Protein AF-A0A9P1IFU4-F1 (afdb_monomer_lite)

Structure (mmCIF, N/CA/C/O backbone):
data_AF-A0A9P1IFU4-F1
#
_entry.id   AF-A0A9P1IFU4-F1
#
loop_
_atom_site.group_PDB
_atom_site.id
_atom_site.type_symbol
_atom_site.label_atom_id
_atom_site.label_alt_id
_atom_site.label_comp_id
_atom_site.label_asym_id
_atom_site.label_entity_id
_atom_site.label_seq_id
_atom_site.pdbx_PDB_ins_code
_atom_site.Cartn_x
_atom_site.Cartn_y
_atom_site.Cartn_z
_atom_site.occupancy
_atom_site.B_iso_or_equiv
_atom_site.auth_seq_id
_atom_site.auth_comp_id
_atom_site.auth_asym_id
_atom_site.auth_atom_id
_atom_site.pdbx_PDB_model_num
ATOM 1 N N . MET A 1 1 ? 4.345 48.413 76.984 1.00 37.25 1 MET A N 1
ATOM 2 C CA . MET A 1 1 ? 5.644 49.118 77.045 1.00 37.25 1 MET A CA 1
ATOM 3 C C . MET A 1 1 ? 5.856 49.827 75.707 1.00 37.25 1 MET A C 1
ATOM 5 O O . MET A 1 1 ? 5.624 49.213 74.676 1.00 37.25 1 MET A O 1
ATOM 9 N N . GLN A 1 2 ? 6.098 51.141 75.772 1.00 31.20 2 GLN A N 1
ATOM 10 C CA . GLN A 1 2 ? 6.051 52.196 74.729 1.00 31.20 2 GLN A CA 1
ATOM 11 C C . GLN A 1 2 ? 6.933 51.896 73.492 1.00 31.20 2 GLN A C 1
ATOM 13 O O . GLN A 1 2 ? 8.018 51.361 73.662 1.00 31.20 2 GLN A O 1
ATOM 18 N N . ARG A 1 3 ? 6.501 52.048 72.223 1.00 25.20 3 ARG A N 1
ATOM 19 C CA . ARG A 1 3 ? 6.282 53.265 71.387 1.00 25.20 3 ARG A CA 1
ATOM 20 C C . ARG A 1 3 ? 7.350 54.362 71.519 1.00 25.20 3 ARG A C 1
ATOM 22 O O . ARG A 1 3 ? 7.374 55.043 72.531 1.00 25.20 3 ARG A O 1
ATOM 29 N N . CYS A 1 4 ? 8.077 54.642 70.434 1.00 28.41 4 CYS A N 1
ATOM 30 C CA . CYS A 1 4 ? 8.345 56.019 70.004 1.00 28.41 4 CYS A CA 1
ATOM 31 C C . CYS A 1 4 ? 8.700 56.092 68.513 1.00 28.41 4 CYS A C 1
ATOM 33 O O . CYS A 1 4 ? 9.230 55.149 67.932 1.00 28.41 4 CYS A O 1
ATOM 35 N N . SER A 1 5 ? 8.316 57.217 67.923 1.00 28.53 5 SER A N 1
ATOM 36 C CA . SER A 1 5 ? 8.055 57.447 66.506 1.00 28.53 5 SER A CA 1
ATOM 37 C C . SER A 1 5 ? 9.087 58.399 65.876 1.00 28.53 5 SER A C 1
ATOM 39 O O . SER A 1 5 ? 9.793 59.109 66.581 1.00 28.53 5 SER A O 1
ATOM 41 N N . THR A 1 6 ? 9.098 58.402 64.541 1.00 30.27 6 THR A N 1
ATOM 42 C CA . THR A 1 6 ? 9.745 59.266 63.519 1.00 30.27 6 THR A CA 1
ATOM 43 C C . THR A 1 6 ? 9.964 60.763 63.829 1.00 30.27 6 THR A C 1
ATOM 45 O O . THR A 1 6 ? 9.275 61.315 64.685 1.00 30.27 6 THR A O 1
ATOM 48 N N . PRO A 1 7 ? 10.782 61.470 63.010 1.00 31.66 7 PRO A N 1
ATOM 49 C CA . PRO A 1 7 ? 10.170 62.321 61.966 1.00 31.66 7 PRO A CA 1
ATOM 50 C C . PRO A 1 7 ? 10.923 62.407 60.605 1.00 31.66 7 PRO A C 1
ATOM 52 O O . PRO A 1 7 ? 12.146 62.447 60.540 1.00 31.66 7 PRO A O 1
ATOM 55 N N . THR A 1 8 ? 10.146 62.491 59.519 1.00 29.23 8 THR A N 1
ATOM 56 C CA . THR A 1 8 ? 10.426 63.070 58.169 1.00 29.23 8 THR A CA 1
ATOM 57 C C . THR A 1 8 ? 10.340 64.621 58.211 1.00 29.23 8 THR A C 1
ATOM 59 O O . THR A 1 8 ? 9.819 65.088 59.228 1.00 29.23 8 THR A O 1
ATOM 62 N N . PRO A 1 9 ? 10.735 65.461 57.201 1.00 37.59 9 PRO A N 1
ATOM 63 C CA . PRO A 1 9 ? 10.461 65.325 55.745 1.00 37.59 9 PRO A CA 1
ATOM 64 C C . PRO A 1 9 ? 11.524 65.896 54.756 1.00 37.59 9 PRO A C 1
ATOM 66 O O . PRO A 1 9 ? 12.469 66.579 55.131 1.00 37.59 9 PRO A O 1
ATOM 69 N N . SER A 1 10 ? 11.430 65.611 53.452 1.00 25.38 10 SER A N 1
ATOM 70 C CA . SER A 1 10 ? 10.919 66.581 52.460 1.00 25.38 10 SER A CA 1
ATOM 71 C C . SER A 1 10 ? 10.762 65.967 51.054 1.00 25.38 10 SER A C 1
ATOM 73 O O . SER A 1 10 ? 11.331 64.937 50.714 1.00 25.38 10 SER A O 1
ATOM 75 N N . THR A 1 11 ? 9.892 66.619 50.293 1.00 27.27 11 THR A N 1
ATOM 76 C CA . THR A 1 11 ? 9.065 66.216 49.145 1.00 27.27 11 THR A CA 1
ATOM 77 C C . THR A 1 11 ? 9.669 66.450 47.751 1.00 27.27 11 THR A C 1
ATOM 79 O O . THR A 1 11 ? 10.278 67.491 47.528 1.00 27.27 11 THR A O 1
ATOM 82 N N . SER A 1 12 ? 9.364 65.566 46.787 1.00 26.47 12 SER A N 1
ATOM 83 C CA . SER A 1 12 ? 8.871 65.838 45.402 1.00 26.47 12 SER A CA 1
ATOM 84 C C . SER A 1 12 ? 8.879 64.513 44.597 1.00 26.47 12 SER A C 1
ATOM 86 O O . SER A 1 12 ? 9.912 63.868 44.496 1.00 26.47 12 SER A O 1
ATOM 88 N N . SER A 1 13 ? 7.729 63.872 44.315 1.00 26.17 13 SER A N 1
ATOM 89 C CA . SER A 1 13 ? 6.924 63.939 43.063 1.00 26.17 13 SER A CA 1
ATOM 90 C C . SER A 1 13 ? 7.758 63.726 41.782 1.00 26.17 13 SER A C 1
ATOM 92 O O . SER A 1 13 ? 8.677 64.501 41.566 1.00 26.17 13 SER A O 1
ATOM 94 N N . ALA A 1 14 ? 7.505 62.804 40.845 1.00 26.89 14 ALA A N 1
ATOM 95 C CA . ALA A 1 14 ? 6.319 62.029 40.470 1.00 26.89 14 ALA A CA 1
ATOM 96 C C . ALA A 1 14 ? 6.708 60.880 39.489 1.00 26.89 14 ALA A C 1
ATOM 98 O O . ALA A 1 14 ? 7.797 60.934 38.930 1.00 26.89 14 ALA A O 1
ATOM 99 N N . SER A 1 15 ? 5.806 59.888 39.324 1.00 25.45 15 SER A N 1
ATOM 100 C CA . SER A 1 15 ? 5.409 59.108 38.109 1.00 25.45 15 SER A CA 1
ATOM 101 C C . SER A 1 15 ? 6.435 58.856 36.977 1.00 25.45 15 SER A C 1
ATOM 103 O O . SER A 1 15 ? 7.115 59.779 36.559 1.00 25.45 15 SER A O 1
ATOM 105 N N . SER A 1 16 ? 6.520 57.729 36.265 1.00 28.08 16 SER A N 1
ATOM 106 C CA . SER A 1 16 ? 5.624 56.590 35.997 1.00 28.08 16 SER A CA 1
ATOM 107 C C . SER A 1 16 ? 6.317 55.687 34.958 1.00 28.08 16 SER A C 1
ATOM 109 O O . SER A 1 16 ? 7.083 56.196 34.145 1.00 28.08 16 SER A O 1
ATOM 111 N N . ASP A 1 17 ? 5.960 54.402 34.962 1.00 27.39 17 ASP A N 1
ATOM 112 C CA . ASP A 1 17 ? 5.885 53.472 33.824 1.00 27.39 17 ASP A CA 1
ATOM 113 C C . ASP A 1 17 ? 7.012 53.429 32.778 1.00 27.39 17 ASP A C 1
ATOM 115 O O . ASP A 1 17 ? 7.089 54.209 31.829 1.00 27.39 17 ASP A O 1
ATOM 119 N N . GLU A 1 18 ? 7.788 52.349 32.866 1.00 28.30 18 GLU A N 1
ATOM 120 C CA . GLU A 1 18 ? 8.514 51.769 31.743 1.00 28.30 18 GLU A CA 1
ATOM 121 C C . GLU A 1 18 ? 7.534 51.112 30.758 1.00 28.30 18 GLU A C 1
ATOM 123 O O . GLU A 1 18 ? 6.898 50.097 31.043 1.00 28.30 18 GLU A O 1
ATOM 128 N N . THR A 1 19 ? 7.438 51.644 29.538 1.00 28.44 19 THR A N 1
ATOM 129 C CA . THR A 1 19 ? 6.991 50.870 28.372 1.00 28.44 19 THR A CA 1
ATOM 130 C C . THR A 1 19 ? 7.676 51.371 27.095 1.00 28.44 19 THR A C 1
ATOM 132 O O . THR A 1 19 ? 7.529 52.527 26.726 1.00 28.44 19 THR A O 1
ATOM 135 N N . ARG A 1 20 ? 8.361 50.446 26.399 1.00 26.55 20 ARG A N 1
ATOM 136 C CA . ARG A 1 20 ? 8.725 50.426 24.959 1.00 26.55 20 ARG A CA 1
ATOM 137 C C . ARG A 1 20 ? 9.398 51.672 24.338 1.00 26.55 20 ARG A C 1
ATOM 139 O O . ARG A 1 20 ? 8.739 52.662 24.059 1.00 26.55 20 ARG A O 1
ATOM 146 N N . SER A 1 21 ? 10.602 51.491 23.774 1.00 26.56 21 SER A N 1
ATOM 147 C CA . SER A 1 21 ? 10.779 51.253 22.320 1.00 26.56 21 SER A CA 1
ATOM 148 C C . SER A 1 21 ? 12.251 51.299 21.839 1.00 26.56 21 SER A C 1
ATOM 150 O O . SER A 1 21 ? 13.057 52.047 22.372 1.00 26.56 21 SER A O 1
ATOM 152 N N . GLN A 1 22 ? 12.511 50.538 20.758 1.00 26.23 22 GLN A N 1
ATOM 153 C CA . GLN A 1 22 ? 13.552 50.710 19.714 1.00 26.23 22 GLN A CA 1
ATOM 154 C C . GLN A 1 22 ? 14.983 50.196 20.013 1.00 26.23 22 GLN A C 1
ATOM 156 O O . GLN A 1 22 ? 15.657 50.656 20.919 1.00 26.23 22 GLN A O 1
ATOM 161 N N . LEU A 1 23 ? 15.382 49.074 19.386 1.00 27.70 23 LEU A N 1
ATOM 162 C CA . LEU A 1 23 ? 16.113 48.935 18.097 1.00 27.70 23 LEU A CA 1
ATOM 163 C C . LEU A 1 23 ? 17.637 49.111 18.245 1.00 27.70 23 LEU A C 1
ATOM 165 O O . LEU A 1 23 ? 18.084 50.205 18.552 1.00 27.70 23 LEU A O 1
ATOM 169 N N . ASN A 1 24 ? 18.398 48.038 17.973 1.00 27.27 24 ASN A N 1
ATOM 170 C CA . ASN A 1 24 ? 19.733 48.000 17.334 1.00 27.27 24 ASN A CA 1
ATOM 171 C C . ASN A 1 24 ? 20.168 46.518 17.224 1.00 27.27 24 ASN A C 1
ATOM 173 O O . ASN A 1 24 ? 20.277 45.825 18.227 1.00 27.27 24 ASN A O 1
ATOM 177 N N . ALA A 1 25 ? 20.115 45.912 16.034 1.00 30.25 25 ALA A N 1
ATOM 178 C CA . ALA A 1 25 ? 21.182 45.871 15.021 1.00 30.25 25 ALA A CA 1
ATOM 179 C C . ALA A 1 25 ? 22.268 44.819 15.348 1.00 30.25 25 ALA A C 1
ATOM 181 O O . ALA A 1 25 ? 23.156 45.044 16.165 1.00 30.25 25 ALA A O 1
ATOM 182 N N . PHE A 1 26 ? 22.175 43.659 14.685 1.00 31.92 26 PHE A N 1
ATOM 183 C CA . PHE A 1 26 ? 23.218 42.626 14.654 1.00 31.92 26 PHE A CA 1
ATOM 184 C C . PHE A 1 26 ? 24.446 43.113 13.852 1.00 31.92 26 PHE A C 1
ATOM 186 O O . PHE A 1 26 ? 24.271 43.852 12.879 1.00 31.92 26 PHE A O 1
ATOM 193 N N . PRO A 1 27 ? 25.679 42.708 14.215 1.00 32.50 27 PRO A N 1
ATOM 194 C CA . PRO A 1 27 ? 26.899 43.219 13.591 1.00 32.50 27 PRO A CA 1
ATOM 195 C C . PRO A 1 27 ? 27.163 42.609 12.196 1.00 32.50 27 PRO A C 1
ATOM 197 O O . PRO A 1 27 ? 26.713 41.496 11.910 1.00 32.50 27 PRO A O 1
ATOM 200 N N . PRO A 1 28 ? 27.916 43.309 11.321 1.00 30.08 28 PRO A N 1
ATOM 201 C CA . PRO A 1 28 ? 28.212 42.859 9.963 1.00 30.08 28 PRO A CA 1
ATOM 202 C C . PRO A 1 28 ? 29.269 41.743 9.940 1.00 30.08 28 PRO A C 1
ATOM 204 O O . PRO A 1 28 ? 30.267 41.788 10.658 1.00 30.08 28 PRO A O 1
ATOM 207 N N . ARG A 1 29 ? 29.063 40.748 9.070 1.00 30.89 29 ARG A N 1
ATOM 208 C CA . ARG A 1 29 ? 30.008 39.653 8.800 1.00 30.89 29 ARG A CA 1
ATOM 209 C C . ARG A 1 29 ? 31.093 40.136 7.825 1.00 30.89 29 ARG A C 1
ATOM 211 O O . ARG A 1 29 ? 30.775 40.731 6.799 1.00 30.89 29 ARG A O 1
ATOM 218 N N . SER A 1 30 ? 32.358 39.892 8.159 1.00 27.77 30 SER A N 1
ATOM 219 C CA . SER A 1 30 ? 33.551 40.261 7.383 1.00 27.77 30 SER A CA 1
ATOM 220 C C . SER A 1 30 ? 33.748 39.400 6.113 1.00 27.77 30 SER A C 1
ATOM 222 O O . SER A 1 30 ? 33.188 38.304 6.025 1.00 27.77 30 SER A O 1
ATOM 224 N N . PRO A 1 31 ? 34.514 39.885 5.110 1.00 28.88 31 PRO A N 1
ATOM 225 C CA . PRO A 1 31 ? 34.491 39.349 3.750 1.00 28.88 31 PRO A CA 1
ATOM 226 C C . PRO A 1 31 ? 35.495 38.209 3.487 1.00 28.88 31 PRO A C 1
ATOM 228 O O . PRO A 1 31 ? 36.653 38.272 3.889 1.00 28.88 31 PRO A O 1
ATOM 231 N N . SER A 1 32 ? 35.001 37.202 2.755 1.00 28.75 32 SER A N 1
ATOM 232 C CA . SER A 1 32 ? 35.667 36.314 1.780 1.00 28.75 32 SER A CA 1
ATOM 233 C C . SER A 1 32 ? 37.126 35.882 2.015 1.00 28.75 32 SER A C 1
ATOM 235 O O . SER A 1 32 ? 38.060 36.632 1.738 1.00 28.75 32 SER A O 1
ATOM 237 N N . GLN A 1 33 ? 37.312 34.595 2.337 1.00 27.12 33 GLN A N 1
ATOM 238 C CA . GLN A 1 33 ? 38.525 33.844 1.997 1.00 27.12 33 GLN A CA 1
ATOM 239 C C . GLN A 1 33 ? 38.260 32.929 0.792 1.00 27.12 33 GLN A C 1
ATOM 241 O O . GLN A 1 33 ? 37.207 32.304 0.680 1.00 27.12 33 GLN A O 1
ATOM 246 N N . ASN A 1 34 ? 39.230 32.931 -0.119 1.00 26.20 34 ASN A N 1
ATOM 247 C CA . ASN A 1 34 ? 39.230 32.339 -1.453 1.00 26.20 34 ASN A CA 1
ATOM 248 C C . ASN A 1 34 ? 38.843 30.851 -1.477 1.00 26.20 34 ASN A C 1
ATOM 250 O O . ASN A 1 34 ? 39.577 30.011 -0.961 1.00 26.20 34 ASN A O 1
ATOM 254 N N . ILE A 1 35 ? 37.753 30.530 -2.178 1.00 29.44 35 ILE A N 1
ATOM 255 C CA . ILE A 1 35 ? 37.476 29.179 -2.674 1.00 29.44 35 ILE A CA 1
ATOM 256 C C . ILE A 1 35 ? 38.066 29.101 -4.085 1.00 29.44 35 ILE A C 1
ATOM 258 O O . ILE A 1 35 ? 37.732 29.898 -4.962 1.00 29.44 35 ILE A O 1
ATOM 262 N N . SER A 1 36 ? 39.000 28.175 -4.268 1.00 25.44 36 SER A N 1
ATOM 263 C CA . SER A 1 36 ? 39.613 27.805 -5.544 1.00 25.44 36 SER A CA 1
ATOM 264 C C . SER A 1 36 ? 38.554 27.440 -6.598 1.00 25.44 36 SER A C 1
ATOM 266 O O . SER A 1 36 ? 37.486 26.934 -6.250 1.00 25.44 36 SER A O 1
ATOM 268 N N . PRO A 1 37 ? 38.813 27.690 -7.896 1.00 27.83 37 PRO A N 1
ATOM 269 C CA . PRO A 1 37 ? 37.810 27.501 -8.934 1.00 27.83 37 PRO A CA 1
ATOM 270 C C . PRO A 1 37 ? 37.418 26.026 -9.038 1.00 27.83 37 PRO A C 1
ATOM 272 O O . PRO A 1 37 ? 38.264 25.146 -9.199 1.00 27.83 37 PRO A O 1
ATOM 275 N N . SER A 1 38 ? 36.109 25.786 -8.957 1.00 26.09 38 SER A N 1
ATOM 276 C CA . SER A 1 38 ? 35.446 24.521 -9.270 1.00 26.09 38 SER A CA 1
ATOM 277 C C . SER A 1 38 ? 36.024 23.912 -10.552 1.00 26.09 38 SER A C 1
ATOM 279 O O . SER A 1 38 ? 36.099 24.632 -11.558 1.00 26.09 38 SER A O 1
ATOM 281 N N . PRO A 1 39 ? 36.396 22.620 -10.581 1.00 28.45 39 PRO A N 1
ATOM 282 C CA . PRO A 1 39 ? 36.814 22.010 -11.825 1.00 28.45 39 PRO A CA 1
ATOM 283 C C . PRO A 1 39 ? 35.618 22.012 -12.776 1.00 28.45 39 PRO A C 1
ATOM 285 O O . PRO A 1 39 ? 34.550 21.482 -12.477 1.00 28.45 39 PRO A O 1
ATOM 288 N N . SER A 1 40 ? 35.831 22.692 -13.901 1.00 26.56 40 SER A N 1
ATOM 289 C CA . SER A 1 40 ? 35.080 22.655 -15.150 1.00 26.56 40 SER A CA 1
ATOM 290 C C . SER A 1 40 ? 34.044 21.533 -15.232 1.00 26.56 40 SER A C 1
ATOM 292 O O . SER A 1 40 ? 34.396 20.351 -15.208 1.00 26.56 40 SER A O 1
ATOM 294 N N . ARG A 1 41 ? 32.789 21.938 -15.435 1.00 32.00 41 ARG A N 1
ATOM 295 C CA . ARG A 1 41 ? 31.675 21.129 -15.934 1.00 32.00 41 ARG A CA 1
ATOM 296 C C . ARG A 1 41 ? 32.121 20.450 -17.239 1.00 32.00 41 ARG A C 1
ATOM 298 O O . ARG A 1 41 ? 31.976 21.014 -18.319 1.00 32.00 41 ARG A O 1
ATOM 305 N N . LYS A 1 42 ? 32.754 19.280 -17.137 1.00 24.95 42 LYS A N 1
ATOM 306 C CA . LYS A 1 42 ? 33.036 18.422 -18.285 1.00 24.95 42 LYS A CA 1
ATOM 307 C C . LYS A 1 42 ? 31.694 17.857 -18.728 1.00 24.95 42 LYS A C 1
ATOM 309 O O . LYS A 1 42 ? 31.077 17.087 -18.001 1.00 24.95 42 LYS A O 1
ATOM 314 N N . SER A 1 43 ? 31.244 18.269 -19.905 1.00 33.50 43 SER A N 1
ATOM 315 C CA . SER A 1 43 ? 30.316 17.499 -20.724 1.00 33.50 43 SER A CA 1
ATOM 316 C C . SER A 1 43 ? 30.927 16.111 -20.931 1.00 33.50 43 SER A C 1
ATOM 318 O O . SER A 1 43 ? 31.846 15.955 -21.735 1.00 33.50 43 SER A O 1
ATOM 320 N N . LEU A 1 44 ? 30.498 15.138 -20.131 1.00 29.38 44 LEU A N 1
ATOM 321 C CA . LEU A 1 44 ? 30.977 13.762 -20.182 1.00 29.38 44 LEU A CA 1
ATOM 322 C C . LEU A 1 44 ? 29.838 12.873 -20.696 1.00 29.38 44 LEU A C 1
ATOM 324 O O . LEU A 1 44 ? 29.246 12.101 -19.950 1.00 29.38 44 LEU A O 1
ATOM 328 N N . GLU A 1 45 ? 29.510 12.999 -21.981 1.00 32.66 45 GLU A N 1
ATOM 329 C CA . GLU A 1 45 ? 28.860 11.902 -22.701 1.00 32.66 45 GLU A CA 1
ATOM 330 C C . GLU A 1 45 ? 29.926 10.818 -22.893 1.00 32.66 45 GLU A C 1
ATOM 332 O O . GLU A 1 45 ? 30.721 10.854 -23.830 1.00 32.66 45 GLU A O 1
ATOM 337 N N . SER A 1 46 ? 30.009 9.900 -21.931 1.00 27.78 46 SER A N 1
ATOM 338 C CA . SER A 1 46 ? 30.818 8.687 -22.040 1.00 27.78 46 SER A CA 1
ATOM 339 C C . SER A 1 46 ? 29.883 7.480 -22.195 1.00 27.78 46 SER A C 1
ATOM 341 O O . SER A 1 46 ? 28.843 7.433 -21.534 1.00 27.78 46 SER A O 1
ATOM 343 N N . PRO A 1 47 ? 30.226 6.488 -23.038 1.00 37.09 47 PRO A N 1
ATOM 344 C CA . PRO A 1 47 ? 29.429 5.272 -23.253 1.00 37.09 47 PRO A CA 1
ATOM 345 C C . PRO A 1 47 ? 29.273 4.382 -22.002 1.00 37.09 47 PRO A C 1
ATOM 347 O O . PRO A 1 47 ? 28.572 3.379 -22.052 1.00 37.09 47 PRO A O 1
ATOM 350 N N . GLU A 1 48 ? 29.890 4.751 -20.877 1.00 38.81 48 GLU A N 1
ATOM 351 C CA . GLU A 1 48 ? 29.881 4.026 -19.599 1.00 38.81 48 GLU A CA 1
ATOM 352 C C . GLU A 1 48 ? 28.595 4.232 -18.772 1.00 38.81 48 GLU A C 1
ATOM 354 O O . GLU A 1 48 ? 28.429 3.604 -17.735 1.00 38.81 48 GLU A O 1
ATOM 359 N N . THR A 1 49 ? 27.665 5.084 -19.222 1.00 52.88 49 THR A N 1
ATOM 360 C CA . THR A 1 49 ? 26.441 5.451 -18.471 1.00 52.88 49 THR A CA 1
ATOM 361 C C . THR A 1 49 ? 25.134 4.904 -19.053 1.00 52.88 49 THR A C 1
ATOM 363 O O . THR A 1 49 ? 24.060 5.185 -18.521 1.00 52.88 49 THR A O 1
ATOM 366 N N . GLN A 1 50 ? 25.187 4.112 -20.130 1.00 69.38 50 GLN A N 1
ATOM 367 C CA . GLN A 1 50 ? 23.996 3.520 -20.748 1.00 69.38 50 GLN A CA 1
ATOM 368 C C . GLN A 1 50 ? 23.939 2.008 -20.535 1.00 69.38 50 GLN A C 1
ATOM 370 O O . GLN A 1 50 ? 24.905 1.295 -20.798 1.00 69.38 50 GLN A O 1
ATOM 375 N N . LEU A 1 51 ? 22.764 1.518 -20.124 1.00 83.69 51 LEU A N 1
ATOM 376 C CA . LEU A 1 51 ? 22.496 0.087 -19.985 1.00 83.69 51 LEU A CA 1
ATOM 377 C C . LEU A 1 51 ? 22.737 -0.649 -21.303 1.00 83.69 51 LEU A C 1
ATOM 379 O O . LEU A 1 51 ? 22.286 -0.215 -22.379 1.00 83.69 51 LEU A O 1
ATOM 383 N N . GLN A 1 52 ? 23.376 -1.814 -21.211 1.00 89.75 52 GLN A N 1
ATOM 384 C CA . GLN A 1 52 ? 23.608 -2.650 -22.382 1.00 89.75 52 GLN A CA 1
ATOM 385 C C . GLN A 1 52 ? 22.268 -3.019 -23.045 1.00 89.75 52 GLN A C 1
ATOM 387 O O . GLN A 1 52 ? 21.259 -3.199 -22.356 1.00 89.75 52 GLN A O 1
ATOM 392 N N . PRO A 1 53 ? 22.206 -3.139 -24.387 1.00 89.94 53 PRO A N 1
ATOM 393 C CA . PRO A 1 53 ? 20.975 -3.527 -25.078 1.00 89.94 53 PRO A CA 1
ATOM 394 C C . PRO A 1 53 ? 20.373 -4.838 -24.548 1.00 89.94 53 PRO A C 1
ATOM 396 O O . PRO A 1 53 ? 19.155 -4.938 -24.412 1.00 89.94 53 PRO A O 1
ATOM 399 N N . ALA A 1 54 ? 21.226 -5.809 -24.200 1.00 90.75 54 ALA A N 1
ATOM 400 C CA . ALA A 1 54 ? 20.813 -7.082 -23.610 1.00 90.75 54 ALA A CA 1
ATOM 401 C C . ALA A 1 54 ? 20.109 -6.886 -22.258 1.00 90.75 54 ALA A C 1
ATOM 403 O O . ALA A 1 54 ? 19.032 -7.433 -22.044 1.00 90.75 54 ALA A O 1
ATOM 404 N N . THR A 1 55 ? 20.659 -6.037 -21.388 1.00 92.62 55 THR A N 1
ATOM 405 C CA . THR A 1 55 ? 20.084 -5.695 -20.079 1.00 92.62 55 THR A CA 1
ATOM 406 C C . THR A 1 55 ? 18.745 -4.990 -20.214 1.00 92.62 55 THR A C 1
ATOM 408 O O . THR A 1 55 ? 17.800 -5.327 -19.508 1.00 92.62 55 THR A O 1
ATOM 411 N N . ARG A 1 56 ? 18.627 -4.043 -21.154 1.00 92.25 56 ARG A N 1
ATOM 412 C CA . ARG A 1 56 ? 17.362 -3.345 -21.434 1.00 92.25 56 ARG A CA 1
ATOM 413 C C . ARG A 1 56 ? 16.277 -4.312 -21.894 1.00 92.25 56 ARG A C 1
ATOM 415 O O . ARG A 1 56 ? 15.155 -4.246 -21.403 1.00 92.25 56 ARG A O 1
ATOM 422 N N . PHE A 1 57 ? 16.622 -5.225 -22.798 1.00 92.69 57 PHE A N 1
ATOM 423 C CA . PHE A 1 57 ? 15.707 -6.262 -23.262 1.00 92.69 57 PHE A CA 1
ATOM 424 C C . PHE A 1 57 ? 15.308 -7.219 -22.131 1.00 92.69 57 PHE A C 1
ATOM 426 O O . PHE A 1 57 ? 14.121 -7.441 -21.908 1.00 92.69 57 PHE A O 1
ATOM 433 N N . ALA A 1 58 ? 16.282 -7.734 -21.379 1.00 94.25 58 ALA A N 1
ATOM 434 C CA . ALA A 1 58 ? 16.044 -8.657 -20.276 1.00 94.25 58 ALA A CA 1
ATOM 435 C C . ALA A 1 58 ? 15.185 -8.025 -19.170 1.00 94.25 58 ALA A C 1
ATOM 437 O O . ALA A 1 58 ? 14.241 -8.654 -18.703 1.00 94.25 58 ALA A O 1
ATOM 438 N N . LEU A 1 59 ? 15.450 -6.769 -18.794 1.00 94.31 59 LEU A N 1
ATOM 439 C CA . LEU A 1 59 ? 14.672 -6.045 -17.786 1.00 94.31 59 LEU A CA 1
ATOM 440 C C . LEU A 1 59 ? 13.237 -5.787 -18.251 1.00 94.31 59 LEU A C 1
ATOM 442 O O . LEU A 1 59 ? 12.294 -5.981 -17.483 1.00 94.31 59 LEU A O 1
ATOM 446 N N . ALA A 1 60 ? 13.056 -5.382 -19.508 1.00 94.31 60 ALA A N 1
ATOM 447 C CA . ALA A 1 60 ? 11.729 -5.201 -20.076 1.00 94.31 60 ALA A CA 1
ATOM 448 C C . ALA A 1 60 ? 10.947 -6.519 -20.099 1.00 94.31 60 ALA A C 1
ATOM 450 O O . ALA A 1 60 ? 9.759 -6.531 -19.783 1.00 94.31 60 ALA A O 1
ATOM 451 N N . ASN A 1 61 ? 11.603 -7.628 -20.452 1.00 93.81 61 ASN A N 1
ATOM 452 C CA . ASN A 1 61 ? 10.933 -8.916 -20.596 1.00 93.81 61 ASN A CA 1
ATOM 453 C C . ASN A 1 61 ? 10.593 -9.515 -19.230 1.00 93.81 61 ASN A C 1
ATOM 455 O O . ASN A 1 61 ? 9.479 -9.989 -19.023 1.00 93.81 61 ASN A O 1
ATOM 459 N N . LEU A 1 62 ? 11.495 -9.360 -18.257 1.00 95.31 62 LEU A N 1
ATOM 460 C CA . LEU A 1 62 ? 11.241 -9.692 -16.859 1.00 95.31 62 LEU A CA 1
ATOM 461 C C . LEU A 1 62 ? 10.047 -8.900 -16.313 1.00 95.31 62 LEU A C 1
ATOM 463 O O . LEU A 1 62 ? 9.143 -9.478 -15.721 1.00 95.31 62 LEU A O 1
ATOM 467 N N . THR A 1 63 ? 10.000 -7.590 -16.571 1.00 95.56 63 THR A N 1
ATOM 468 C CA . THR A 1 63 ? 8.871 -6.739 -16.157 1.00 95.56 63 THR A CA 1
ATOM 469 C C . THR A 1 63 ? 7.572 -7.174 -16.832 1.00 95.56 63 THR A C 1
ATOM 471 O O . THR A 1 63 ? 6.548 -7.281 -16.168 1.00 95.56 63 THR A O 1
ATOM 474 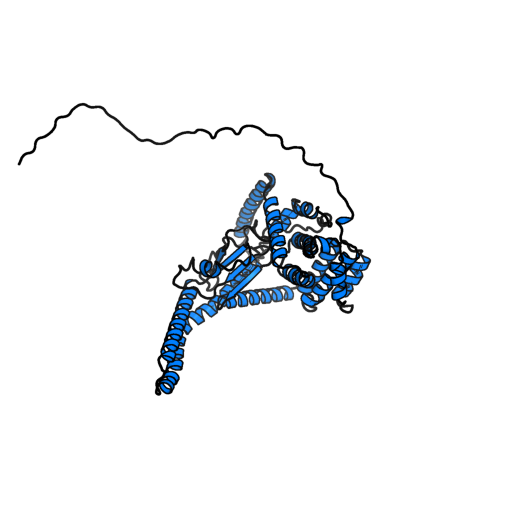N N . THR A 1 64 ? 7.610 -7.478 -18.130 1.00 95.38 64 THR A N 1
ATOM 475 C CA . THR A 1 64 ? 6.443 -7.966 -18.887 1.00 95.38 64 THR A CA 1
ATOM 476 C C . THR A 1 64 ? 5.928 -9.290 -18.322 1.00 95.38 64 THR A C 1
ATOM 478 O O . THR A 1 64 ? 4.725 -9.452 -18.143 1.00 95.38 64 THR A O 1
ATOM 481 N N . THR A 1 65 ? 6.840 -10.196 -17.966 1.00 94.31 65 THR A N 1
ATOM 482 C CA . THR A 1 65 ? 6.518 -11.480 -17.330 1.00 94.31 65 THR A CA 1
ATOM 483 C C . THR A 1 65 ? 5.836 -11.266 -15.977 1.00 94.31 65 THR A C 1
ATOM 485 O O . THR A 1 65 ? 4.797 -11.864 -15.717 1.00 94.31 65 THR A O 1
ATOM 488 N N . VAL A 1 66 ? 6.364 -10.368 -15.136 1.00 95.50 66 VAL A N 1
ATOM 489 C CA . VAL A 1 66 ? 5.750 -10.033 -13.837 1.00 95.50 66 VAL A CA 1
ATOM 490 C C . VAL A 1 66 ? 4.373 -9.389 -14.017 1.00 95.50 66 VAL A C 1
ATOM 492 O O . VAL A 1 66 ? 3.437 -9.759 -13.318 1.00 95.50 66 VAL A O 1
ATOM 495 N N . LEU A 1 67 ? 4.211 -8.472 -14.977 1.00 96.06 67 LEU A N 1
ATOM 496 C CA . LEU A 1 67 ? 2.908 -7.872 -15.286 1.00 96.06 67 LEU A CA 1
ATOM 497 C C . LEU A 1 67 ? 1.881 -8.934 -15.689 1.00 96.06 67 LEU A C 1
ATOM 499 O O . LEU A 1 67 ? 0.766 -8.926 -15.176 1.00 96.06 67 LEU A O 1
ATOM 503 N N . ARG A 1 68 ? 2.266 -9.870 -16.564 1.00 94.25 68 ARG A N 1
ATOM 504 C CA . ARG A 1 68 ? 1.391 -10.962 -17.003 1.00 94.25 68 ARG A CA 1
ATOM 505 C C . ARG A 1 68 ? 1.018 -11.910 -15.863 1.00 94.25 68 ARG A C 1
ATOM 507 O O . ARG A 1 68 ? -0.113 -12.370 -15.825 1.00 94.25 68 ARG A O 1
ATOM 514 N N . LEU A 1 69 ? 1.953 -12.232 -14.974 1.00 92.56 69 LEU A N 1
ATOM 515 C CA . LEU A 1 69 ? 1.729 -13.225 -13.921 1.00 92.56 69 LEU A CA 1
ATOM 516 C C . LEU A 1 69 ? 0.954 -12.683 -12.720 1.00 92.56 69 LEU A C 1
ATOM 518 O O . LEU A 1 69 ? 0.114 -13.392 -12.173 1.00 92.56 69 LEU A O 1
ATOM 522 N N . ASP A 1 70 ? 1.241 -11.451 -12.309 1.00 93.88 70 ASP A N 1
ATOM 523 C CA . ASP A 1 70 ? 0.747 -10.929 -11.032 1.00 93.88 70 ASP A CA 1
ATOM 524 C C . ASP A 1 70 ? -0.422 -9.959 -11.175 1.00 93.88 70 ASP A C 1
ATOM 526 O O . ASP A 1 70 ? -1.173 -9.756 -10.221 1.00 93.88 70 ASP A O 1
ATOM 530 N N . PHE A 1 71 ? -0.523 -9.285 -12.322 1.00 95.31 71 PHE A N 1
ATOM 531 C CA . PHE A 1 71 ? -1.427 -8.149 -12.493 1.00 95.31 71 PHE A CA 1
ATOM 532 C C . PHE A 1 71 ? -2.419 -8.332 -13.624 1.00 95.31 71 PHE A C 1
ATOM 534 O O . PHE A 1 71 ? -3.426 -7.636 -13.623 1.00 95.31 71 PHE A O 1
ATOM 541 N N . TRP A 1 72 ? -2.143 -9.189 -14.602 1.00 94.62 72 TRP A N 1
ATOM 542 C CA . TRP A 1 72 ? -3.073 -9.408 -15.694 1.00 94.62 72 TRP A CA 1
ATOM 543 C C . TRP A 1 72 ? -4.210 -10.321 -15.246 1.00 94.62 72 TRP A C 1
ATOM 545 O O . TRP A 1 72 ? -3.978 -11.452 -14.826 1.00 94.62 72 TRP A O 1
ATOM 555 N N . ASP A 1 73 ? -5.435 -9.845 -15.423 1.00 92.88 73 ASP A N 1
ATOM 556 C CA . ASP A 1 73 ? -6.657 -10.610 -15.221 1.00 92.88 73 ASP A CA 1
ATOM 557 C C . ASP A 1 73 ? -7.550 -10.402 -16.450 1.00 92.88 73 ASP A C 1
ATOM 559 O O . ASP A 1 73 ? -7.846 -9.265 -16.819 1.00 92.88 73 ASP A O 1
ATOM 563 N N . ASP A 1 74 ? -7.916 -11.497 -17.123 1.00 89.31 74 ASP A N 1
ATOM 564 C CA . ASP A 1 74 ? -8.718 -11.458 -18.351 1.00 89.31 74 ASP A CA 1
ATOM 565 C C . ASP A 1 74 ? -10.146 -10.943 -18.094 1.00 89.31 74 ASP A C 1
ATOM 567 O O . ASP A 1 74 ? -10.783 -10.422 -19.015 1.00 89.31 74 ASP A O 1
ATOM 571 N N . ASP A 1 75 ? -10.620 -11.030 -16.848 1.00 89.25 75 ASP A N 1
ATOM 572 C CA . ASP A 1 75 ? -11.955 -10.594 -16.440 1.00 89.25 75 ASP A CA 1
ATOM 573 C C . ASP A 1 75 ? -11.981 -9.143 -15.904 1.00 89.25 75 ASP A C 1
ATOM 575 O O . ASP A 1 75 ? -13.060 -8.562 -15.766 1.00 89.25 75 ASP A O 1
ATOM 579 N N . ASP A 1 76 ? -10.820 -8.513 -15.660 1.00 87.94 76 ASP A N 1
ATOM 580 C CA . ASP A 1 76 ? -10.704 -7.145 -15.124 1.00 87.94 76 ASP A CA 1
ATOM 581 C C . ASP A 1 76 ? -10.064 -6.175 -16.141 1.00 87.94 76 ASP A C 1
ATOM 583 O O . ASP A 1 76 ? -8.847 -6.105 -16.354 1.00 87.94 76 ASP A O 1
ATOM 587 N N . ALA A 1 77 ? -10.900 -5.321 -16.740 1.00 89.00 77 ALA A N 1
ATOM 588 C CA . ALA A 1 77 ? -10.460 -4.302 -17.694 1.00 89.00 77 ALA A CA 1
ATOM 589 C C . ALA A 1 77 ? -9.493 -3.266 -17.084 1.00 89.00 77 ALA A C 1
ATOM 591 O O . ALA A 1 77 ? -8.613 -2.751 -17.783 1.00 89.00 77 ALA A O 1
ATOM 592 N N . THR A 1 78 ? -9.626 -2.958 -15.792 1.00 88.00 78 THR A N 1
ATOM 593 C CA . THR A 1 78 ? -8.750 -2.027 -15.067 1.00 88.00 78 THR A CA 1
ATOM 594 C C . THR A 1 78 ? -7.361 -2.630 -14.866 1.00 88.00 78 THR A C 1
ATOM 596 O O . THR A 1 78 ? -6.352 -1.917 -14.967 1.00 88.00 78 THR A O 1
ATOM 599 N N . ALA A 1 79 ? -7.296 -3.937 -14.613 1.00 91.25 79 ALA A N 1
ATOM 600 C CA . ALA A 1 79 ? -6.059 -4.707 -14.522 1.00 91.25 79 ALA A CA 1
ATOM 601 C C . ALA A 1 79 ? -5.328 -4.766 -15.874 1.00 91.25 79 ALA A C 1
ATOM 603 O O . ALA A 1 79 ? -4.143 -4.421 -15.960 1.00 91.25 79 ALA A O 1
ATOM 604 N N . ILE A 1 80 ? -6.053 -5.075 -16.956 1.00 93.31 80 ILE A N 1
ATOM 605 C CA . ILE A 1 80 ? -5.524 -5.060 -18.332 1.00 93.31 80 ILE A CA 1
ATOM 606 C C . ILE A 1 80 ? -4.996 -3.671 -18.702 1.00 93.31 80 ILE A C 1
ATOM 608 O O . ILE A 1 80 ? -3.890 -3.543 -19.239 1.00 93.31 80 ILE A O 1
ATOM 612 N N . PHE A 1 81 ? -5.767 -2.618 -18.414 1.00 92.94 81 PHE A N 1
ATOM 613 C CA . PHE A 1 81 ? -5.365 -1.239 -18.688 1.00 92.94 81 PHE A CA 1
ATOM 614 C C . PHE A 1 81 ? -4.062 -0.885 -17.965 1.00 92.94 81 PHE A C 1
ATOM 616 O O . PHE A 1 81 ? -3.133 -0.380 -18.596 1.00 92.94 81 PHE A O 1
ATOM 623 N N . PHE A 1 82 ? -3.959 -1.213 -16.674 1.00 94.06 82 PHE A N 1
ATOM 624 C CA . PHE A 1 82 ? -2.744 -0.991 -15.892 1.00 94.06 82 PHE A CA 1
ATOM 625 C C . PHE A 1 82 ? -1.534 -1.727 -16.472 1.00 94.06 82 PHE A C 1
ATOM 627 O O . PHE A 1 82 ? -0.462 -1.131 -16.594 1.00 94.06 82 PHE A O 1
ATOM 634 N N . CYS A 1 83 ? -1.694 -2.991 -16.871 1.00 96.50 83 CYS A N 1
ATOM 635 C CA . CYS A 1 83 ? -0.614 -3.768 -17.475 1.00 96.50 83 CYS A CA 1
ATOM 636 C C . CYS A 1 83 ? -0.121 -3.132 -18.779 1.00 96.50 83 CYS A C 1
ATOM 638 O O . CYS A 1 83 ? 1.085 -2.962 -18.962 1.00 96.50 83 CYS A O 1
ATOM 640 N N . LYS A 1 84 ? -1.041 -2.732 -19.666 1.00 95.19 84 LYS A N 1
ATOM 641 C CA . LYS A 1 84 ? -0.708 -2.098 -20.953 1.00 95.19 84 LYS A CA 1
ATOM 642 C C . LYS A 1 84 ? -0.057 -0.729 -20.771 1.00 95.19 84 LYS A C 1
ATOM 644 O O . LYS A 1 84 ? 0.964 -0.457 -21.397 1.00 95.19 84 LYS A O 1
ATOM 649 N N . GLU A 1 85 ? -0.601 0.107 -19.889 1.00 93.38 85 GLU A N 1
ATOM 650 C CA . GLU A 1 85 ? -0.028 1.420 -19.577 1.00 93.38 85 GLU A CA 1
ATOM 651 C C . GLU A 1 85 ? 1.384 1.273 -18.990 1.00 93.38 85 GLU A C 1
ATOM 653 O O . GLU A 1 85 ? 2.325 1.919 -19.455 1.00 93.38 85 GLU A O 1
ATOM 658 N N . THR A 1 86 ? 1.561 0.369 -18.022 1.00 95.06 86 THR A N 1
ATOM 659 C CA . THR A 1 86 ? 2.862 0.114 -17.387 1.00 95.06 86 THR A CA 1
ATOM 660 C C . THR A 1 86 ? 3.881 -0.408 -18.392 1.00 95.06 86 THR A C 1
ATOM 662 O O . THR A 1 86 ? 5.015 0.073 -18.429 1.00 95.06 86 THR A O 1
ATOM 665 N N . PHE A 1 87 ? 3.481 -1.344 -19.253 1.00 95.88 87 PHE A N 1
ATOM 666 C CA . PHE A 1 87 ? 4.317 -1.855 -20.334 1.00 95.88 87 PHE A CA 1
ATOM 667 C C . PHE A 1 87 ? 4.781 -0.738 -21.281 1.00 95.88 87 PHE A C 1
ATOM 669 O O . PHE A 1 87 ? 5.975 -0.626 -21.576 1.00 95.88 87 PHE A O 1
ATOM 676 N N . ASP A 1 88 ? 3.878 0.145 -21.706 1.00 92.94 88 ASP A N 1
ATOM 677 C CA . ASP A 1 88 ? 4.215 1.279 -22.573 1.00 92.94 88 ASP A CA 1
ATOM 678 C C . ASP A 1 88 ? 5.178 2.266 -21.891 1.00 92.94 88 ASP A C 1
ATOM 680 O O . ASP A 1 88 ? 6.076 2.817 -22.535 1.00 92.94 88 ASP A O 1
ATOM 684 N N . ILE A 1 89 ? 5.031 2.491 -20.581 1.00 90.19 89 ILE A N 1
ATOM 685 C CA . ILE A 1 89 ? 5.952 3.339 -19.810 1.00 90.19 89 ILE A CA 1
ATOM 686 C C . ILE A 1 89 ? 7.343 2.701 -19.743 1.00 90.19 89 ILE A C 1
ATOM 688 O O . ILE A 1 89 ? 8.340 3.377 -20.007 1.00 90.19 89 ILE A O 1
ATOM 692 N N . VAL A 1 90 ? 7.422 1.407 -19.426 1.00 92.19 90 VAL A N 1
ATOM 693 C CA . VAL A 1 90 ? 8.686 0.667 -19.272 1.00 92.19 90 VAL A CA 1
ATOM 694 C C . VAL A 1 90 ? 9.437 0.586 -20.598 1.00 92.19 90 VAL A C 1
ATOM 696 O O . VAL A 1 90 ? 10.623 0.912 -20.658 1.00 92.19 90 VAL A O 1
ATOM 699 N N . THR A 1 91 ? 8.759 0.212 -21.684 1.00 91.06 91 THR A N 1
ATOM 700 C CA . THR A 1 91 ? 9.384 0.093 -23.012 1.00 91.06 91 THR A CA 1
ATOM 701 C C . THR A 1 91 ? 9.898 1.435 -23.534 1.00 91.06 91 THR A C 1
ATOM 703 O O . THR A 1 91 ? 10.980 1.490 -24.128 1.00 91.06 91 THR A O 1
ATOM 706 N N . ARG A 1 92 ? 9.180 2.532 -23.249 1.00 88.88 92 ARG A N 1
ATOM 707 C CA . ARG A 1 92 ? 9.628 3.901 -23.542 1.00 88.88 92 ARG A CA 1
ATOM 708 C C . ARG A 1 92 ? 10.821 4.308 -22.681 1.00 88.88 92 ARG A C 1
ATOM 710 O O . ARG A 1 92 ? 11.784 4.850 -23.216 1.00 88.88 92 ARG A O 1
ATOM 717 N N . CYS A 1 93 ? 10.783 4.028 -21.378 1.00 87.00 93 CYS A N 1
ATOM 718 C CA . CYS A 1 93 ? 11.875 4.324 -20.445 1.00 87.00 93 CYS A CA 1
ATOM 719 C C . CYS A 1 93 ? 13.178 3.613 -20.850 1.00 87.00 93 CYS A C 1
ATOM 721 O O . CYS A 1 93 ? 14.252 4.212 -20.829 1.00 87.00 93 CYS A O 1
ATOM 723 N N . LEU A 1 94 ? 13.076 2.359 -21.300 1.00 87.56 94 LEU A N 1
ATOM 724 C CA . LEU A 1 94 ? 14.213 1.541 -21.730 1.00 87.56 94 LEU A CA 1
ATOM 725 C C . LEU A 1 94 ? 14.620 1.765 -23.197 1.00 87.56 94 LEU A C 1
ATOM 727 O O . LEU A 1 94 ? 15.608 1.183 -23.648 1.00 87.56 94 LEU A O 1
ATOM 731 N N . ASN A 1 95 ? 13.907 2.623 -23.934 1.00 87.44 95 ASN A N 1
ATOM 732 C CA . ASN A 1 95 ? 14.185 2.970 -25.330 1.00 87.44 95 ASN A CA 1
ATOM 733 C C . ASN A 1 95 ? 14.346 1.729 -26.234 1.00 87.44 95 ASN A C 1
ATOM 735 O O . ASN A 1 95 ? 15.387 1.527 -26.873 1.00 87.44 95 ASN A O 1
ATOM 739 N N . LEU A 1 96 ? 13.338 0.850 -26.228 1.00 87.44 96 LEU A N 1
ATOM 740 C CA . LEU A 1 96 ? 13.349 -0.378 -27.027 1.00 87.44 96 LEU A CA 1
ATOM 741 C C . LEU A 1 96 ? 12.944 -0.127 -28.493 1.00 87.44 96 LEU A C 1
ATOM 743 O O . LEU A 1 96 ? 12.090 0.717 -28.761 1.00 87.44 96 LEU A O 1
ATOM 747 N N . PRO A 1 97 ? 13.485 -0.894 -29.460 1.00 91.12 97 PRO A N 1
ATOM 748 C CA . PRO A 1 97 ? 13.043 -0.826 -30.854 1.00 91.12 97 PRO A CA 1
ATOM 749 C C . PRO A 1 97 ? 11.583 -1.274 -31.032 1.00 91.12 97 PRO A C 1
ATOM 751 O O . PRO A 1 97 ? 11.174 -2.281 -30.458 1.00 91.12 97 PRO A O 1
ATOM 754 N N . GLU A 1 98 ? 10.822 -0.626 -31.922 1.00 90.94 98 GLU A N 1
ATOM 755 C CA . GLU A 1 98 ? 9.398 -0.950 -32.154 1.00 90.94 98 GLU A CA 1
ATOM 756 C C . GLU A 1 98 ? 9.132 -2.428 -32.464 1.00 90.94 98 GLU A C 1
ATOM 758 O O . GLU A 1 98 ? 8.125 -2.986 -32.032 1.00 90.94 98 GLU A O 1
ATOM 763 N N . LYS A 1 99 ? 10.031 -3.078 -33.214 1.00 90.69 99 LYS A N 1
ATOM 764 C CA . LYS A 1 99 ? 9.892 -4.499 -33.556 1.00 90.69 99 LYS A CA 1
ATOM 765 C C . LYS A 1 99 ? 9.869 -5.377 -32.301 1.00 90.69 99 LYS A C 1
ATOM 767 O O . LYS A 1 99 ? 9.074 -6.303 -32.232 1.00 90.69 99 LYS A O 1
ATOM 772 N N . VAL A 1 100 ? 10.721 -5.058 -31.327 1.00 90.19 100 VAL A N 1
ATOM 773 C CA . VAL A 1 100 ? 10.815 -5.767 -30.046 1.00 90.19 100 VAL A CA 1
ATOM 774 C C . VAL A 1 100 ? 9.561 -5.519 -29.213 1.00 90.19 100 VAL A C 1
ATOM 776 O O . VAL A 1 100 ? 8.982 -6.465 -28.694 1.00 90.19 100 VAL A O 1
ATOM 779 N N . ILE A 1 101 ? 9.096 -4.268 -29.158 1.00 92.88 101 ILE A N 1
ATOM 780 C CA . ILE A 1 101 ? 7.884 -3.891 -28.419 1.00 92.88 101 ILE A CA 1
ATOM 781 C C . ILE A 1 101 ? 6.670 -4.687 -28.911 1.00 92.88 101 ILE A C 1
ATOM 783 O O . ILE A 1 101 ? 5.896 -5.176 -28.097 1.00 92.88 101 ILE A O 1
ATOM 787 N N . ARG A 1 102 ? 6.516 -4.867 -30.232 1.00 91.56 102 ARG A N 1
ATOM 788 C CA . ARG A 1 102 ? 5.397 -5.646 -30.794 1.00 91.56 102 ARG A CA 1
ATOM 789 C C . ARG A 1 102 ? 5.415 -7.105 -30.338 1.00 91.56 102 ARG A C 1
ATOM 791 O O . ARG A 1 102 ? 4.372 -7.598 -29.939 1.00 91.56 102 ARG A O 1
ATOM 798 N N . THR A 1 103 ? 6.575 -7.760 -30.355 1.00 90.38 103 THR A N 1
ATOM 799 C CA . THR A 1 103 ? 6.719 -9.148 -29.877 1.00 90.38 103 THR A CA 1
ATOM 800 C C . THR A 1 103 ? 6.511 -9.260 -28.366 1.00 90.38 103 THR A C 1
ATOM 802 O O . THR A 1 103 ? 5.874 -10.178 -27.880 1.00 90.38 103 THR A O 1
ATOM 805 N N . MET A 1 104 ? 6.998 -8.305 -27.580 1.00 90.88 104 MET A N 1
ATOM 806 C CA . MET A 1 104 ? 6.782 -8.356 -26.130 1.00 90.88 104 MET A CA 1
ATOM 807 C C . MET A 1 104 ? 5.330 -8.061 -25.747 1.00 90.88 104 MET A C 1
ATOM 809 O O . MET A 1 104 ? 4.853 -8.512 -24.711 1.00 90.88 104 MET A O 1
ATOM 813 N N . LYS A 1 105 ? 4.604 -7.322 -26.587 1.00 92.50 105 LYS A N 1
ATOM 814 C CA . LYS A 1 105 ? 3.182 -7.071 -26.379 1.00 92.50 105 LYS A CA 1
ATOM 815 C C . LYS A 1 105 ? 2.343 -8.338 -26.559 1.00 92.50 105 LYS A C 1
ATOM 817 O O . LYS A 1 105 ? 1.456 -8.563 -25.746 1.00 92.50 105 LYS A O 1
ATOM 822 N N . THR A 1 106 ? 2.640 -9.173 -27.556 1.00 90.19 106 THR A N 1
ATOM 823 C CA . THR A 1 106 ? 1.952 -10.469 -27.725 1.00 90.19 106 THR A CA 1
ATOM 824 C C . THR A 1 106 ? 2.217 -11.387 -26.530 1.00 90.19 106 THR A C 1
ATOM 826 O O . THR A 1 106 ? 1.308 -12.060 -26.049 1.00 90.19 106 THR A O 1
ATOM 829 N N . HIS A 1 107 ? 3.425 -11.324 -25.958 1.00 87.38 107 HIS A N 1
ATOM 830 C CA . HIS A 1 107 ? 3.748 -11.998 -24.700 1.00 87.38 107 HIS A CA 1
ATOM 831 C C . HIS A 1 107 ? 2.916 -11.490 -23.508 1.00 87.38 107 HIS A C 1
ATOM 833 O O . HIS A 1 107 ? 2.363 -12.289 -22.755 1.00 87.38 107 HIS A O 1
ATOM 839 N N . LEU A 1 108 ? 2.776 -10.167 -23.355 1.00 91.62 108 LEU A N 1
ATOM 840 C CA . LEU A 1 108 ? 1.932 -9.565 -22.314 1.00 91.62 108 LEU A CA 1
ATOM 841 C C . LEU A 1 108 ? 0.461 -9.987 -22.437 1.00 91.62 108 LEU A C 1
ATOM 843 O O . LEU A 1 108 ? -0.214 -10.150 -21.428 1.00 91.62 108 LEU A O 1
ATOM 847 N N . GLU A 1 109 ? -0.037 -10.142 -23.662 1.00 90.12 109 GLU A N 1
ATOM 848 C CA . GLU A 1 109 ? -1.422 -10.541 -23.944 1.00 90.12 109 GLU A CA 1
ATOM 849 C C . GLU A 1 109 ? -1.629 -12.068 -23.831 1.00 90.12 109 GLU A C 1
ATOM 851 O O . GLU A 1 109 ? -2.755 -12.545 -23.934 1.00 90.12 109 GLU A O 1
ATOM 856 N N . GLY A 1 110 ? -0.569 -12.835 -23.540 1.00 83.56 110 GLY A N 1
ATOM 857 C CA . GLY A 1 110 ? -0.640 -14.278 -23.299 1.00 83.56 110 GLY A CA 1
ATOM 858 C C . GLY A 1 110 ? -0.683 -15.136 -24.562 1.00 83.56 110 GLY A C 1
ATOM 859 O O . GLY A 1 110 ? -1.055 -16.305 -24.486 1.00 83.56 110 GLY A O 1
ATOM 860 N N . GLU A 1 111 ? -0.308 -14.581 -25.716 1.00 77.31 111 GLU A N 1
ATOM 861 C CA . GLU A 1 111 ? -0.280 -15.309 -26.992 1.00 77.31 111 GLU A CA 1
ATOM 862 C C . GLU A 1 111 ? 0.948 -16.234 -27.127 1.00 77.31 111 GLU A C 1
ATOM 864 O O . GLU A 1 111 ? 0.980 -17.102 -27.999 1.00 77.31 111 GLU A O 1
ATOM 869 N N . GLU A 1 112 ? 1.954 -16.071 -26.261 1.00 74.69 112 GLU A N 1
ATOM 870 C CA . GLU A 1 112 ? 3.201 -16.846 -26.241 1.00 74.69 112 GLU A CA 1
ATOM 871 C C . GLU A 1 112 ? 3.443 -17.495 -24.867 1.00 74.69 112 GLU A C 1
ATOM 873 O O . GLU A 1 112 ? 2.989 -16.994 -23.837 1.00 74.69 112 GLU A O 1
ATOM 878 N N . GLU A 1 113 ? 4.196 -18.603 -24.837 1.00 74.00 113 GLU A N 1
ATOM 879 C CA . GLU A 1 113 ? 4.586 -19.258 -23.583 1.00 74.00 113 GLU A CA 1
ATOM 880 C C . GLU A 1 113 ? 5.459 -18.345 -22.704 1.00 74.00 113 GLU A C 1
ATOM 882 O O . GLU A 1 113 ? 6.290 -17.569 -23.188 1.00 74.00 113 GLU A O 1
ATOM 887 N N . LEU A 1 114 ? 5.280 -18.464 -21.384 1.00 74.00 114 LEU A N 1
ATOM 888 C CA . LEU A 1 114 ? 6.060 -17.737 -20.383 1.00 74.00 114 LEU A CA 1
ATOM 889 C C . LEU A 1 114 ? 7.554 -18.051 -20.532 1.00 74.00 114 LEU A C 1
ATOM 891 O O . LEU A 1 114 ? 7.969 -19.207 -20.475 1.00 74.00 114 LEU A O 1
ATOM 895 N N . SER A 1 115 ? 8.366 -17.009 -20.715 1.00 74.94 115 SER A N 1
ATOM 896 C CA . SER A 1 115 ? 9.814 -17.160 -20.848 1.00 74.94 115 SER A CA 1
ATOM 897 C C . SER A 1 115 ? 10.455 -17.454 -19.489 1.00 74.94 115 SER A C 1
ATOM 899 O O . SER A 1 115 ? 10.064 -16.874 -18.477 1.00 74.94 115 SER A O 1
ATOM 901 N N . ASP A 1 116 ? 11.483 -18.309 -19.465 1.00 85.69 116 ASP A N 1
ATOM 902 C CA . ASP A 1 116 ? 12.262 -18.553 -18.247 1.00 85.69 116 ASP A CA 1
ATOM 903 C C . ASP A 1 116 ? 12.911 -17.245 -17.760 1.00 85.69 116 ASP A C 1
ATOM 905 O O . ASP A 1 116 ? 13.644 -16.570 -18.493 1.00 85.69 116 ASP A O 1
ATOM 909 N N . ILE A 1 117 ? 12.625 -16.882 -16.511 1.00 91.31 117 ILE A N 1
ATOM 910 C CA . ILE A 1 117 ? 13.113 -15.660 -15.868 1.00 91.31 117 ILE A CA 1
ATOM 911 C C . ILE A 1 117 ? 14.583 -15.759 -15.458 1.00 91.31 117 ILE A C 1
ATOM 913 O O . ILE A 1 117 ? 15.259 -14.731 -15.373 1.00 91.31 117 ILE A O 1
ATOM 917 N N . ALA A 1 118 ? 15.119 -16.965 -15.237 1.00 93.00 118 ALA A N 1
ATOM 918 C CA . ALA A 1 118 ? 16.483 -17.133 -14.737 1.00 93.00 118 ALA A CA 1
ATOM 919 C C . ALA A 1 118 ? 17.553 -16.596 -15.714 1.00 93.00 118 ALA A C 1
ATOM 921 O O . ALA A 1 118 ? 18.400 -15.809 -15.277 1.00 93.00 118 ALA A O 1
ATOM 922 N N . PRO A 1 119 ? 17.512 -16.897 -17.030 1.00 92.94 119 PRO A N 1
ATOM 923 C CA . PRO A 1 119 ? 18.426 -16.299 -18.004 1.00 92.94 119 PRO A CA 1
ATOM 924 C C . PRO A 1 119 ? 18.346 -14.770 -18.064 1.00 92.94 119 PRO A C 1
ATOM 926 O O . PRO A 1 119 ? 19.369 -14.109 -18.241 1.00 92.94 119 PRO A O 1
ATOM 929 N N . MET A 1 120 ? 17.150 -14.195 -17.890 1.00 92.75 120 MET A N 1
ATOM 930 C CA . MET A 1 120 ? 16.966 -12.741 -17.889 1.00 92.75 120 MET A CA 1
ATOM 931 C C . MET A 1 120 ? 17.659 -12.111 -16.681 1.00 92.75 120 MET A C 1
ATOM 933 O O . MET A 1 120 ? 18.427 -11.164 -16.836 1.00 92.75 120 MET A O 1
ATOM 937 N N . ILE A 1 121 ? 17.445 -12.675 -15.489 1.00 94.75 121 ILE A N 1
ATOM 938 C CA . ILE A 1 121 ? 18.078 -12.212 -14.249 1.00 94.75 121 ILE A CA 1
ATOM 939 C C . ILE A 1 121 ? 19.603 -12.309 -14.362 1.00 94.75 121 ILE A C 1
ATOM 941 O O . ILE A 1 121 ? 20.299 -11.346 -14.043 1.00 94.75 121 ILE A O 1
ATOM 945 N N . LEU A 1 122 ? 20.130 -13.428 -14.868 1.00 93.56 122 LEU A N 1
ATOM 946 C CA . LEU A 1 122 ? 21.570 -13.598 -15.082 1.00 93.56 122 LEU A CA 1
ATOM 947 C C . LEU A 1 122 ? 22.121 -12.572 -16.077 1.00 93.56 122 LEU A C 1
ATOM 949 O O . LEU A 1 122 ? 23.127 -11.929 -15.792 1.00 93.56 122 LEU A O 1
ATOM 953 N N . SER A 1 123 ? 21.436 -12.344 -17.202 1.00 93.56 123 SER A N 1
ATOM 954 C CA . SER A 1 123 ? 21.849 -11.324 -18.172 1.00 93.56 123 SER A CA 1
ATOM 955 C C . SER A 1 123 ? 21.874 -9.922 -17.565 1.00 93.56 123 SER A C 1
ATOM 957 O O . SER A 1 123 ? 22.752 -9.136 -17.909 1.00 93.56 123 SER A O 1
ATOM 959 N N . ILE A 1 124 ? 20.925 -9.598 -16.683 1.00 94.56 124 ILE A N 1
ATOM 960 C CA . ILE A 1 124 ? 20.875 -8.300 -16.002 1.00 94.56 124 ILE A CA 1
ATOM 961 C C . ILE A 1 124 ? 22.043 -8.159 -15.020 1.00 94.56 124 ILE A C 1
ATOM 963 O O . ILE A 1 124 ? 22.664 -7.102 -14.950 1.00 94.56 124 ILE A O 1
ATOM 967 N N . ARG A 1 125 ? 22.376 -9.222 -14.278 1.00 93.12 125 ARG A N 1
ATOM 968 C CA . ARG A 1 125 ? 23.495 -9.237 -13.319 1.00 93.12 125 ARG A CA 1
ATOM 969 C C . ARG A 1 125 ? 24.857 -9.015 -13.965 1.00 93.12 125 ARG A C 1
ATOM 971 O O . ARG A 1 125 ? 25.763 -8.514 -13.305 1.00 93.12 125 ARG A O 1
ATOM 978 N N . GLU A 1 126 ? 25.009 -9.391 -15.230 1.00 93.25 126 GLU A N 1
ATOM 979 C CA . GLU A 1 126 ? 26.275 -9.241 -15.941 1.00 93.25 126 GLU A CA 1
ATOM 980 C C . GLU A 1 126 ? 26.573 -7.800 -16.384 1.00 93.25 126 GLU A C 1
ATOM 982 O O . GLU A 1 126 ? 27.729 -7.505 -16.708 1.00 93.25 126 GLU A O 1
ATOM 987 N N . ASP A 1 127 ? 25.577 -6.906 -16.355 1.00 93.12 127 ASP A N 1
ATOM 988 C CA . ASP A 1 127 ? 25.720 -5.509 -16.767 1.00 93.12 127 ASP A CA 1
ATOM 989 C C . ASP A 1 127 ? 26.735 -4.747 -15.886 1.00 93.12 127 ASP A C 1
ATOM 991 O O . ASP A 1 127 ? 26.685 -4.854 -14.655 1.00 93.12 127 ASP A O 1
ATOM 995 N N . PRO A 1 128 ? 27.644 -3.946 -16.480 1.00 89.69 128 PRO A N 1
ATOM 996 C CA . PRO A 1 128 ? 28.615 -3.157 -15.725 1.00 89.69 128 PRO A CA 1
ATOM 997 C C . PRO A 1 128 ? 27.994 -2.239 -14.666 1.00 89.69 128 PRO A C 1
ATOM 999 O O . PRO A 1 128 ? 28.540 -2.155 -13.569 1.00 89.69 128 PRO A O 1
ATOM 1002 N N . ILE A 1 129 ? 26.847 -1.612 -14.959 1.00 87.62 129 ILE A N 1
ATOM 1003 C CA . ILE A 1 129 ? 26.159 -0.693 -14.035 1.00 87.62 129 ILE A CA 1
ATOM 1004 C C . ILE A 1 129 ? 25.618 -1.468 -12.834 1.00 87.62 129 ILE A C 1
ATOM 1006 O O . ILE A 1 129 ? 25.720 -1.029 -11.694 1.00 87.62 129 ILE A O 1
ATOM 1010 N N . VAL A 1 130 ? 25.083 -2.667 -13.070 1.00 89.06 130 VAL A N 1
ATOM 1011 C CA . VAL A 1 130 ? 24.574 -3.527 -11.994 1.00 89.06 130 VAL A CA 1
ATOM 1012 C C . VAL A 1 130 ? 25.710 -4.038 -11.112 1.00 89.06 130 VAL A C 1
ATOM 1014 O O . VAL A 1 130 ? 25.532 -4.174 -9.903 1.00 89.06 130 VAL A O 1
ATOM 1017 N N . LYS A 1 131 ? 26.883 -4.302 -11.695 1.00 89.50 131 LYS A N 1
ATOM 1018 C CA . LYS A 1 131 ? 28.078 -4.714 -10.949 1.00 89.50 131 LYS A CA 1
ATOM 1019 C C . LYS A 1 131 ? 28.697 -3.580 -10.134 1.00 89.50 131 LYS A C 1
ATOM 1021 O O . LYS A 1 131 ? 29.241 -3.867 -9.071 1.00 89.50 131 LYS A O 1
ATOM 1026 N N . SER A 1 132 ? 28.646 -2.336 -10.615 1.00 87.12 132 SER A N 1
ATOM 1027 C CA . SER A 1 132 ? 29.214 -1.182 -9.907 1.00 87.12 132 SER A CA 1
ATOM 1028 C C . SER A 1 132 ? 28.270 -0.613 -8.848 1.00 87.12 132 SER A C 1
ATOM 1030 O O . SER A 1 132 ? 28.692 -0.394 -7.715 1.00 87.12 132 SER A O 1
ATOM 1032 N N . ASP A 1 133 ? 26.998 -0.421 -9.204 1.00 82.81 133 ASP A N 1
ATOM 1033 C CA . ASP A 1 133 ? 26.033 0.376 -8.432 1.00 82.81 133 ASP A CA 1
ATOM 1034 C C . ASP A 1 133 ? 24.931 -0.497 -7.801 1.00 82.81 133 ASP A C 1
ATOM 1036 O O . ASP A 1 133 ? 24.071 -0.012 -7.064 1.00 82.81 133 ASP A O 1
ATOM 1040 N N . GLY A 1 134 ? 24.943 -1.803 -8.083 1.00 87.94 134 GLY A N 1
ATOM 1041 C CA . GLY A 1 134 ? 23.911 -2.744 -7.660 1.00 87.94 134 GLY A CA 1
ATOM 1042 C C . GLY A 1 134 ? 22.651 -2.688 -8.529 1.00 87.94 134 GLY A C 1
ATOM 1043 O O . GLY A 1 134 ? 22.439 -1.800 -9.354 1.00 87.94 134 GLY A O 1
ATOM 1044 N N . SER A 1 135 ? 21.747 -3.651 -8.336 1.00 88.12 135 SER A N 1
ATOM 1045 C CA . SER A 1 135 ? 20.499 -3.707 -9.116 1.00 88.12 135 SER A CA 1
ATOM 1046 C C . SER A 1 135 ? 19.481 -2.623 -8.761 1.00 88.12 135 SER A C 1
ATOM 1048 O O . SER A 1 135 ? 18.555 -2.401 -9.541 1.00 88.12 135 SER A O 1
ATOM 1050 N N . GLY A 1 136 ? 19.654 -1.922 -7.635 1.00 85.06 136 GLY A N 1
ATOM 1051 C CA . GLY A 1 136 ? 18.808 -0.784 -7.267 1.00 85.06 136 GLY A CA 1
ATOM 1052 C C . GLY A 1 136 ? 18.846 0.329 -8.318 1.00 85.06 136 GLY A C 1
ATOM 1053 O O . GLY A 1 136 ? 17.808 0.917 -8.620 1.00 85.06 136 GLY A O 1
ATOM 1054 N N . ALA A 1 137 ? 19.998 0.529 -8.971 1.00 85.56 137 ALA A N 1
ATOM 1055 C CA . ALA A 1 137 ? 20.181 1.512 -10.039 1.00 85.56 137 ALA A CA 1
ATOM 1056 C C . ALA A 1 137 ? 19.227 1.309 -11.233 1.00 85.56 137 ALA A C 1
ATOM 1058 O O . ALA A 1 137 ? 18.882 2.271 -11.915 1.00 85.56 137 ALA A O 1
ATOM 1059 N N . LEU A 1 138 ? 18.745 0.082 -11.465 1.00 87.88 138 LEU A N 1
ATOM 1060 C CA . LEU A 1 138 ? 17.787 -0.223 -12.535 1.00 87.88 138 LEU A CA 1
ATOM 1061 C C . LEU A 1 138 ? 16.360 0.221 -12.209 1.00 87.88 138 LEU A C 1
ATOM 1063 O O . LEU A 1 138 ? 15.579 0.502 -13.117 1.00 87.88 138 LEU A O 1
ATOM 1067 N N . LEU A 1 139 ? 16.008 0.265 -10.922 1.00 89.12 139 LEU A N 1
ATOM 1068 C CA . LEU A 1 139 ? 14.666 0.633 -10.478 1.00 89.12 139 LEU A CA 1
ATOM 1069 C C . LEU A 1 139 ? 14.481 2.151 -10.437 1.00 89.12 139 LEU A C 1
ATOM 1071 O O . LEU A 1 139 ? 13.358 2.625 -10.582 1.00 89.12 139 LEU A O 1
ATOM 1075 N N . VAL A 1 140 ? 15.570 2.917 -10.301 1.00 85.88 140 VAL A N 1
ATOM 1076 C CA . VAL A 1 140 ? 15.518 4.385 -10.231 1.00 85.88 140 VAL A CA 1
ATOM 1077 C C . VAL A 1 140 ? 14.856 4.989 -11.482 1.00 85.88 140 VAL A C 1
ATOM 1079 O O . VAL A 1 140 ? 13.839 5.661 -11.321 1.00 85.88 140 VAL A O 1
ATOM 1082 N N . PRO A 1 141 ? 15.310 4.739 -12.730 1.00 84.19 141 PRO A N 1
ATOM 1083 C CA . PRO A 1 141 ? 14.688 5.339 -13.917 1.00 84.19 141 PRO A CA 1
ATOM 1084 C C . PRO A 1 141 ? 13.211 4.963 -14.081 1.00 84.19 141 PRO A C 1
ATOM 1086 O O . PRO A 1 141 ? 12.405 5.794 -14.500 1.00 84.19 141 PRO A O 1
ATOM 1089 N N . LEU A 1 142 ? 12.849 3.733 -13.706 1.00 88.88 142 LEU A N 1
ATOM 1090 C CA . LEU A 1 142 ? 11.465 3.264 -13.713 1.00 88.88 142 LEU A CA 1
ATOM 1091 C C . LEU A 1 142 ? 10.619 4.008 -12.673 1.00 88.88 142 LEU A C 1
ATOM 1093 O O . LEU A 1 142 ? 9.497 4.402 -12.978 1.00 88.88 142 LEU A O 1
ATOM 1097 N N . LEU A 1 143 ? 11.155 4.252 -11.471 1.00 88.50 143 LEU A N 1
ATOM 1098 C CA . LEU A 1 143 ? 10.459 4.997 -10.419 1.00 88.50 143 LEU A CA 1
ATOM 1099 C C . LEU A 1 143 ? 10.170 6.421 -10.885 1.00 88.50 143 LEU A C 1
ATOM 1101 O O . LEU A 1 143 ? 9.034 6.882 -10.788 1.00 88.50 143 LEU A O 1
ATOM 1105 N N . PHE A 1 144 ? 11.171 7.084 -11.468 1.00 83.31 144 PHE A N 1
ATOM 1106 C CA . PHE A 1 144 ? 10.986 8.386 -12.104 1.00 83.31 144 PHE A CA 1
ATOM 1107 C C . PHE A 1 144 ? 9.889 8.325 -13.176 1.00 83.31 144 PHE A C 1
ATOM 1109 O O . PHE A 1 144 ? 9.013 9.188 -13.188 1.00 83.31 144 PHE A O 1
ATOM 1116 N N . ALA A 1 145 ? 9.905 7.315 -14.054 1.00 83.88 145 ALA A N 1
ATOM 1117 C CA . ALA A 1 145 ? 8.920 7.156 -15.126 1.00 83.88 145 ALA A CA 1
ATOM 1118 C C . ALA A 1 145 ? 7.491 6.978 -14.597 1.00 83.88 145 ALA A C 1
ATOM 1120 O O . ALA A 1 145 ? 6.584 7.664 -15.066 1.00 83.88 145 ALA A O 1
ATOM 1121 N N . PHE A 1 146 ? 7.289 6.123 -13.594 1.00 86.69 146 PHE A N 1
ATOM 1122 C CA . PHE A 1 146 ? 5.972 5.889 -12.998 1.00 86.69 146 PHE A CA 1
ATOM 1123 C C . PHE A 1 146 ? 5.466 7.112 -12.241 1.00 86.69 146 PHE A C 1
ATOM 1125 O O . PHE A 1 146 ? 4.331 7.537 -12.446 1.00 86.69 146 PHE A O 1
ATOM 1132 N N . VAL A 1 147 ? 6.314 7.743 -11.430 1.00 83.81 147 VAL A N 1
ATOM 1133 C CA . VAL A 1 147 ? 5.961 8.973 -10.708 1.00 83.81 147 VAL A CA 1
ATOM 1134 C C . VAL A 1 147 ? 5.671 10.123 -11.683 1.00 83.81 147 VAL A C 1
ATOM 1136 O O . VAL A 1 147 ? 4.727 10.888 -11.469 1.00 83.81 147 VAL A O 1
ATOM 1139 N N . GLY A 1 148 ? 6.406 10.200 -12.797 1.00 76.62 148 GLY A N 1
ATOM 1140 C CA . GLY A 1 148 ? 6.224 11.185 -13.865 1.00 76.62 148 GLY A CA 1
ATOM 1141 C C . GLY A 1 148 ? 4.879 11.101 -14.596 1.00 76.62 148 GLY A C 1
ATOM 1142 O O . GLY A 1 148 ? 4.475 12.078 -15.224 1.00 76.62 148 GLY A O 1
ATOM 1143 N N . THR A 1 149 ? 4.145 9.989 -14.478 1.00 77.94 149 THR A N 1
ATOM 1144 C CA . THR A 1 149 ? 2.764 9.885 -14.992 1.00 77.94 149 THR A CA 1
ATOM 1145 C C . THR A 1 149 ? 1.736 10.626 -14.133 1.00 77.94 149 THR A C 1
ATOM 1147 O O . THR A 1 149 ? 0.623 10.887 -14.588 1.00 77.94 149 THR A O 1
ATOM 1150 N N . GLY A 1 150 ? 2.079 10.953 -12.882 1.00 74.06 150 GLY A N 1
ATOM 1151 C CA . GLY A 1 150 ? 1.151 11.511 -11.891 1.00 74.06 150 GLY A CA 1
ATOM 1152 C C . GLY A 1 150 ? 0.273 10.478 -11.179 1.00 74.06 150 GLY A C 1
ATOM 1153 O O . GLY A 1 150 ? -0.557 10.848 -10.348 1.00 74.06 150 GLY A O 1
ATOM 1154 N N . ASN A 1 151 ? 0.436 9.187 -11.485 1.00 79.81 151 ASN A N 1
ATOM 1155 C CA . ASN A 1 151 ? -0.367 8.094 -10.938 1.00 79.81 151 ASN A CA 1
ATOM 1156 C C . ASN A 1 151 ? 0.529 7.026 -10.286 1.00 79.81 151 ASN A C 1
ATOM 1158 O O . ASN A 1 151 ? 0.585 5.902 -10.763 1.00 79.81 151 ASN A O 1
ATOM 1162 N N . TYR A 1 152 ? 1.234 7.340 -9.198 1.00 87.62 152 TYR A N 1
ATOM 1163 C CA . TYR A 1 152 ? 2.081 6.355 -8.509 1.00 87.62 152 TYR A CA 1
ATOM 1164 C C . TYR A 1 152 ? 1.298 5.523 -7.479 1.00 87.62 152 TYR A C 1
ATOM 1166 O O . TYR A 1 152 ? 1.467 5.704 -6.283 1.00 87.62 152 TYR A O 1
ATOM 1174 N N . ASP A 1 153 ? 0.395 4.640 -7.901 1.00 90.12 153 ASP A N 1
ATOM 1175 C CA . ASP A 1 153 ? -0.428 3.862 -6.962 1.00 90.12 153 ASP A CA 1
ATOM 1176 C C . ASP A 1 153 ? 0.261 2.605 -6.378 1.00 90.12 153 ASP A C 1
ATOM 1178 O O . ASP A 1 153 ? 1.419 2.288 -6.658 1.00 90.12 153 ASP A O 1
ATOM 1182 N N . SER A 1 154 ? -0.462 1.869 -5.525 1.00 92.25 154 SER A N 1
ATOM 1183 C CA . SER A 1 154 ? 0.049 0.674 -4.845 1.00 92.25 154 SER A CA 1
ATOM 1184 C C . SER A 1 154 ? 0.496 -0.449 -5.776 1.00 92.25 154 SER A C 1
ATOM 1186 O O . SER A 1 154 ? 1.375 -1.213 -5.383 1.00 92.25 154 SER A O 1
ATOM 1188 N N . ARG A 1 155 ? -0.045 -0.554 -6.995 1.00 94.50 155 ARG A N 1
ATOM 1189 C CA . ARG A 1 155 ? 0.328 -1.608 -7.949 1.00 94.50 155 ARG A CA 1
ATOM 1190 C C . ARG A 1 155 ? 1.758 -1.415 -8.439 1.00 94.50 155 ARG A C 1
ATOM 1192 O O . ARG A 1 155 ? 2.522 -2.374 -8.440 1.00 94.50 155 ARG A O 1
ATOM 1199 N N . TYR A 1 156 ? 2.165 -0.175 -8.721 1.00 94.94 156 TYR A N 1
ATOM 1200 C CA . TYR A 1 156 ? 3.560 0.137 -9.056 1.00 94.94 156 TYR A CA 1
ATOM 1201 C C . TYR A 1 156 ? 4.522 -0.233 -7.926 1.00 94.94 156 TYR A C 1
ATOM 1203 O O . TYR A 1 156 ? 5.596 -0.779 -8.172 1.00 94.94 156 TYR A O 1
ATOM 1211 N N . ARG A 1 157 ? 4.130 0.010 -6.671 1.00 94.12 157 ARG A N 1
ATOM 1212 C CA . ARG A 1 157 ? 4.971 -0.330 -5.518 1.00 94.12 157 ARG A CA 1
ATOM 1213 C C . ARG A 1 157 ? 5.068 -1.842 -5.282 1.00 94.12 157 ARG A C 1
ATOM 1215 O O . ARG A 1 157 ? 6.137 -2.323 -4.913 1.00 94.12 157 ARG A O 1
ATOM 1222 N N . VAL A 1 158 ? 3.994 -2.597 -5.536 1.00 95.81 158 VAL A N 1
ATOM 1223 C CA . VAL A 1 158 ? 4.020 -4.074 -5.531 1.00 95.81 158 VAL A CA 1
ATOM 1224 C C . VAL A 1 158 ? 4.907 -4.601 -6.661 1.00 95.81 158 VAL A C 1
ATOM 1226 O O . VAL A 1 158 ? 5.758 -5.452 -6.407 1.00 95.81 158 VAL A O 1
ATOM 1229 N N . LEU A 1 159 ? 4.795 -4.034 -7.867 1.00 97.06 159 LEU A N 1
ATOM 1230 C CA . LEU A 1 159 ? 5.654 -4.368 -9.006 1.00 97.06 159 LEU A CA 1
ATOM 1231 C C . LEU A 1 159 ? 7.133 -4.138 -8.667 1.00 97.06 159 LEU A C 1
ATOM 1233 O O . LEU A 1 159 ? 7.956 -5.026 -8.878 1.00 97.06 159 LEU A O 1
ATOM 1237 N N . PHE A 1 160 ? 7.476 -2.992 -8.067 1.00 96.44 160 PHE A N 1
ATOM 1238 C CA . PHE A 1 160 ? 8.841 -2.731 -7.604 1.00 96.44 160 PHE A CA 1
ATOM 1239 C C . PHE A 1 160 ? 9.313 -3.712 -6.546 1.00 96.44 160 PHE A C 1
ATOM 1241 O O . PHE A 1 160 ? 10.477 -4.102 -6.561 1.00 96.44 160 PHE A O 1
ATOM 1248 N N . ARG A 1 161 ? 8.435 -4.130 -5.634 1.00 95.88 161 ARG A N 1
ATOM 1249 C CA . ARG A 1 161 ? 8.799 -5.101 -4.603 1.00 95.88 161 ARG A CA 1
ATOM 1250 C C . ARG A 1 161 ? 9.088 -6.474 -5.192 1.00 95.88 161 ARG A C 1
ATOM 1252 O O . ARG A 1 161 ? 10.061 -7.108 -4.781 1.00 95.88 161 ARG A O 1
ATOM 1259 N N . HIS A 1 162 ? 8.307 -6.912 -6.175 1.00 96.69 162 HIS A N 1
ATOM 1260 C CA . HIS A 1 162 ? 8.578 -8.167 -6.867 1.00 96.69 162 HIS A CA 1
ATOM 1261 C C . HIS A 1 162 ? 9.855 -8.070 -7.713 1.00 96.69 162 HIS A C 1
ATOM 1263 O O . HIS A 1 162 ? 10.769 -8.872 -7.525 1.00 96.69 162 HIS A O 1
ATOM 1269 N N . LEU A 1 163 ? 9.995 -7.037 -8.552 1.00 96.56 163 LEU A N 1
ATOM 1270 C CA . LEU A 1 163 ? 11.211 -6.818 -9.347 1.00 96.56 163 LEU A CA 1
ATOM 1271 C C . LEU A 1 163 ? 12.457 -6.695 -8.467 1.00 96.56 163 LEU A C 1
ATOM 1273 O O . LEU A 1 163 ? 13.478 -7.311 -8.757 1.00 96.56 163 LEU A O 1
ATOM 1277 N N . GLY A 1 164 ? 12.367 -5.954 -7.364 1.00 95.81 164 GLY A N 1
ATOM 1278 C CA . GLY A 1 164 ? 13.434 -5.833 -6.379 1.00 95.81 164 GLY A CA 1
ATOM 1279 C C . GLY A 1 164 ? 13.812 -7.184 -5.782 1.00 95.81 164 GLY A C 1
ATOM 1280 O O . GLY A 1 164 ? 14.994 -7.494 -5.700 1.00 95.81 164 GLY A O 1
ATOM 1281 N N . THR A 1 165 ? 12.836 -8.034 -5.461 1.00 96.31 165 THR A N 1
ATOM 1282 C CA . THR A 1 165 ? 13.093 -9.389 -4.949 1.00 96.31 165 THR A CA 1
ATOM 1283 C C . THR A 1 165 ? 13.811 -10.259 -5.987 1.00 96.31 165 THR A C 1
ATOM 1285 O O . THR A 1 165 ? 14.835 -10.864 -5.671 1.00 96.31 165 THR A O 1
ATOM 1288 N N . LEU A 1 166 ? 13.345 -10.269 -7.242 1.00 95.69 166 LEU A N 1
ATOM 1289 C CA . LEU A 1 166 ? 13.970 -11.028 -8.341 1.00 95.69 166 LEU A CA 1
ATOM 1290 C C . LEU A 1 166 ? 15.393 -10.540 -8.648 1.00 95.69 166 LEU A C 1
ATOM 1292 O O . LEU A 1 166 ? 16.292 -11.329 -8.935 1.00 95.69 166 LEU A O 1
ATOM 1296 N N . LEU A 1 167 ? 15.610 -9.230 -8.543 1.00 95.25 167 LEU A N 1
ATOM 1297 C CA . LEU A 1 167 ? 16.896 -8.576 -8.758 1.00 95.25 167 LEU A CA 1
ATOM 1298 C C . LEU A 1 167 ? 17.716 -8.441 -7.467 1.00 95.25 167 LEU A C 1
ATOM 1300 O O . LEU A 1 167 ? 18.739 -7.757 -7.464 1.00 95.25 167 LEU A O 1
ATOM 1304 N N . GLY A 1 168 ? 17.336 -9.105 -6.370 1.00 94.19 168 GLY A N 1
ATOM 1305 C CA . GLY A 1 168 ? 18.058 -9.097 -5.089 1.00 94.19 168 GLY A CA 1
ATOM 1306 C C . GLY A 1 168 ? 18.394 -7.700 -4.553 1.00 94.19 168 GLY A C 1
ATOM 1307 O O . GLY A 1 168 ? 19.494 -7.488 -4.053 1.00 94.19 168 GLY A O 1
ATOM 1308 N N . VAL A 1 169 ? 17.481 -6.746 -4.716 1.00 94.50 169 VAL A N 1
ATOM 1309 C CA . VAL A 1 169 ? 17.552 -5.399 -4.143 1.00 94.50 169 VAL A CA 1
ATOM 1310 C C . VAL A 1 169 ? 17.039 -5.458 -2.708 1.00 94.50 169 VAL A C 1
ATOM 1312 O O . VAL A 1 169 ? 15.949 -5.974 -2.450 1.00 94.50 169 VAL A O 1
ATOM 1315 N N . ILE A 1 170 ? 17.809 -4.914 -1.767 1.00 93.00 170 ILE A N 1
ATOM 1316 C CA . ILE A 1 170 ? 17.360 -4.761 -0.383 1.00 93.00 170 ILE A CA 1
ATOM 1317 C C . ILE A 1 170 ? 16.250 -3.710 -0.371 1.00 93.00 170 ILE A C 1
ATOM 1319 O O . ILE A 1 170 ? 16.435 -2.585 -0.827 1.00 93.00 170 ILE A O 1
ATOM 1323 N N . TRP A 1 171 ? 15.073 -4.077 0.139 1.00 93.50 171 TRP A N 1
ATOM 1324 C CA . TRP A 1 171 ? 13.899 -3.206 0.054 1.00 93.50 171 TRP A CA 1
ATOM 1325 C C . TRP A 1 171 ? 14.093 -1.862 0.768 1.00 93.50 171 TRP A C 1
ATOM 1327 O O . TRP A 1 171 ? 13.636 -0.843 0.265 1.00 93.50 171 TRP A O 1
ATOM 1337 N N . SER A 1 172 ? 14.802 -1.843 1.898 1.00 91.12 172 SER A N 1
ATOM 1338 C CA . SER A 1 172 ? 15.094 -0.609 2.638 1.00 91.12 172 SER A CA 1
ATOM 1339 C C . SER A 1 172 ? 15.889 0.408 1.811 1.00 91.12 172 SER A C 1
ATOM 1341 O O . SER A 1 172 ? 15.586 1.595 1.880 1.00 91.12 172 SER A O 1
ATOM 1343 N N . ASP A 1 173 ? 16.819 -0.048 0.968 1.00 90.31 173 ASP A N 1
ATOM 1344 C CA . ASP A 1 173 ? 17.587 0.827 0.071 1.00 90.31 173 ASP A CA 1
ATOM 1345 C C . ASP A 1 173 ? 16.666 1.460 -0.983 1.00 90.31 173 ASP A C 1
ATOM 1347 O O . ASP A 1 173 ? 16.774 2.642 -1.307 1.00 90.31 173 ASP A O 1
ATOM 1351 N N . PHE A 1 174 ? 15.703 0.687 -1.498 1.00 91.81 174 PHE A N 1
ATOM 1352 C CA . PHE A 1 174 ? 14.692 1.214 -2.414 1.00 91.81 174 PHE A CA 1
ATOM 1353 C C . PHE A 1 174 ? 13.775 2.238 -1.731 1.00 91.81 174 PHE A C 1
ATOM 1355 O O . PHE A 1 174 ? 13.441 3.259 -2.327 1.00 91.81 174 PHE A O 1
ATOM 1362 N N . GLU A 1 175 ? 13.397 2.014 -0.472 1.00 90.75 175 GLU A N 1
ATOM 1363 C CA . GLU A 1 175 ? 12.603 2.985 0.290 1.00 90.75 175 GLU A CA 1
ATOM 1364 C C . GLU A 1 175 ? 13.360 4.300 0.524 1.00 90.75 175 GLU A C 1
ATOM 1366 O O . GLU A 1 175 ? 12.754 5.370 0.468 1.00 90.75 175 GLU A O 1
ATOM 1371 N N . GLU A 1 176 ? 14.680 4.247 0.716 1.00 87.69 176 GLU A N 1
ATOM 1372 C CA . GLU A 1 176 ? 15.520 5.446 0.804 1.00 87.69 176 GLU A CA 1
ATOM 1373 C C . GLU A 1 176 ? 15.577 6.213 -0.526 1.00 87.69 176 GLU A C 1
ATOM 1375 O O . GLU A 1 176 ? 15.535 7.448 -0.531 1.00 87.69 176 GLU A O 1
ATOM 1380 N N . ILE A 1 177 ? 15.597 5.503 -1.658 1.00 86.06 177 ILE A N 1
ATOM 1381 C CA . ILE A 1 177 ? 15.481 6.097 -2.998 1.00 86.06 177 ILE A CA 1
ATOM 1382 C C . ILE A 1 177 ? 14.116 6.781 -3.170 1.00 86.06 177 ILE A C 1
ATOM 1384 O O . ILE A 1 177 ? 14.071 7.930 -3.618 1.00 86.06 177 ILE A O 1
ATOM 1388 N N . GLU A 1 178 ? 13.010 6.117 -2.802 1.00 87.19 178 GLU A N 1
ATOM 1389 C CA . GLU A 1 178 ? 11.660 6.707 -2.847 1.00 87.19 178 GLU A CA 1
ATOM 1390 C C . GLU A 1 178 ? 11.593 7.995 -2.015 1.00 87.19 178 GLU A C 1
ATOM 1392 O O . GLU A 1 178 ? 11.068 9.015 -2.468 1.00 87.19 178 GLU A O 1
ATOM 1397 N N . ASP A 1 179 ? 12.152 7.970 -0.807 1.00 84.56 179 ASP A N 1
ATOM 1398 C CA . ASP A 1 179 ? 12.148 9.128 0.078 1.00 84.56 179 ASP A CA 1
ATOM 1399 C C . ASP A 1 179 ? 13.069 10.259 -0.408 1.00 84.56 179 ASP A C 1
ATOM 1401 O O . ASP A 1 179 ? 12.731 11.433 -0.254 1.00 84.56 179 ASP A O 1
ATOM 1405 N N . SER A 1 180 ? 14.219 9.935 -1.002 1.00 82.50 180 SER A N 1
ATOM 1406 C CA . SER A 1 180 ? 15.136 10.926 -1.587 1.00 82.50 180 SER A CA 1
ATOM 1407 C C . SER A 1 180 ? 14.507 11.617 -2.795 1.00 82.50 180 SER A C 1
ATOM 1409 O O . SER A 1 180 ? 14.628 12.834 -2.963 1.00 82.50 180 SER A O 1
ATOM 1411 N N . LEU A 1 181 ? 13.772 10.856 -3.612 1.00 80.50 181 LEU A N 1
ATOM 1412 C CA . LEU A 1 181 ? 12.975 11.403 -4.703 1.00 80.50 181 LEU A CA 1
ATOM 1413 C C . LEU A 1 181 ? 11.871 12.317 -4.160 1.00 80.50 181 LEU A C 1
ATOM 1415 O O . LEU A 1 181 ? 11.729 13.438 -4.639 1.00 80.50 181 LEU A O 1
ATOM 1419 N N . ALA A 1 182 ? 11.140 11.887 -3.127 1.00 79.00 182 ALA A N 1
ATOM 1420 C CA . ALA A 1 182 ? 10.126 12.715 -2.472 1.00 79.00 182 ALA A CA 1
ATOM 1421 C C . ALA A 1 182 ? 10.706 14.047 -1.962 1.00 79.00 182 ALA A C 1
ATOM 1423 O O . ALA A 1 182 ? 10.129 15.104 -2.214 1.00 79.00 182 ALA A O 1
ATOM 1424 N N . ALA A 1 183 ? 11.864 14.012 -1.295 1.00 75.00 183 ALA A N 1
ATOM 1425 C CA . ALA A 1 183 ? 12.539 15.207 -0.789 1.00 75.00 183 ALA A CA 1
ATOM 1426 C C . ALA A 1 183 ? 12.949 16.160 -1.922 1.00 75.00 183 ALA A C 1
ATOM 1428 O O . ALA A 1 183 ? 12.657 17.351 -1.855 1.00 75.00 183 ALA A O 1
ATOM 1429 N N . THR A 1 184 ? 13.534 15.624 -2.996 1.00 71.25 184 THR A N 1
ATOM 1430 C CA . THR A 1 184 ? 13.936 16.413 -4.174 1.00 71.25 184 THR A CA 1
ATOM 1431 C C . THR A 1 184 ? 12.729 17.101 -4.818 1.00 71.25 184 THR A C 1
ATOM 1433 O O . THR A 1 184 ? 12.772 18.291 -5.125 1.00 71.25 184 THR A O 1
ATOM 1436 N N . ILE A 1 185 ? 11.612 16.378 -4.954 1.00 67.94 185 ILE A N 1
ATOM 1437 C CA . ILE A 1 185 ? 10.352 16.910 -5.495 1.00 67.94 185 ILE A CA 1
ATOM 1438 C C . ILE A 1 185 ? 9.817 18.066 -4.638 1.00 67.94 185 ILE A C 1
ATOM 1440 O O . ILE A 1 185 ? 9.313 19.056 -5.174 1.00 67.94 185 ILE A O 1
ATOM 1444 N N . LEU A 1 186 ? 9.902 17.949 -3.311 1.00 65.12 186 LEU A N 1
ATOM 1445 C CA . LEU A 1 186 ? 9.433 18.983 -2.387 1.00 65.12 186 LEU A CA 1
ATOM 1446 C C . LEU A 1 186 ? 10.337 20.220 -2.385 1.00 65.12 186 LEU A C 1
ATOM 1448 O O . LEU A 1 186 ? 9.827 21.337 -2.336 1.00 65.12 186 LEU A O 1
ATOM 1452 N N . GLU A 1 187 ? 11.657 20.047 -2.460 1.00 57.66 187 GLU A N 1
ATOM 1453 C CA . GLU A 1 187 ? 12.613 21.161 -2.517 1.00 57.66 187 GLU A CA 1
ATOM 1454 C C . GLU A 1 187 ? 12.465 21.973 -3.814 1.00 57.66 187 GLU A C 1
ATOM 1456 O O . GLU A 1 187 ? 12.482 23.206 -3.783 1.00 57.66 187 GLU A O 1
ATOM 1461 N N . GLU A 1 188 ? 12.206 21.312 -4.946 1.00 52.12 188 GLU A N 1
ATOM 1462 C CA . GLU A 1 188 ? 11.923 21.977 -6.226 1.00 52.12 188 GLU A CA 1
ATOM 1463 C C . GLU A 1 188 ? 10.540 22.661 -6.264 1.00 52.12 188 GLU A C 1
ATOM 1465 O O . GLU A 1 188 ? 10.334 23.608 -7.030 1.00 52.12 188 GLU A O 1
ATOM 1470 N N . GLN A 1 189 ? 9.600 22.268 -5.391 1.00 44.00 189 GLN A N 1
ATOM 1471 C CA . GLN A 1 189 ? 8.306 22.947 -5.217 1.00 44.00 189 GLN A CA 1
ATOM 1472 C C . GLN A 1 189 ? 8.396 24.315 -4.502 1.00 44.00 189 GLN A C 1
ATOM 1474 O O . GLN A 1 189 ? 7.390 25.028 -4.448 1.00 44.00 189 GLN A O 1
ATOM 1479 N N . PHE A 1 190 ? 9.572 24.755 -4.032 1.00 30.77 190 PHE A N 1
ATOM 1480 C CA . PHE A 1 190 ? 9.756 26.028 -3.308 1.00 30.77 190 PHE A CA 1
ATOM 1481 C C . PHE A 1 190 ? 10.368 27.182 -4.130 1.00 30.77 190 PHE A C 1
ATOM 1483 O O . PHE A 1 190 ? 11.154 27.981 -3.621 1.00 30.77 190 PHE A O 1
ATOM 1490 N N . VAL A 1 191 ? 9.923 27.374 -5.378 1.00 35.06 191 VAL A N 1
ATOM 1491 C CA . VAL A 1 191 ? 10.017 28.685 -6.058 1.00 35.06 191 VAL A CA 1
ATOM 1492 C C . VAL A 1 191 ? 8.645 29.076 -6.616 1.00 35.06 191 VAL A C 1
ATOM 1494 O O . VAL A 1 191 ? 8.371 28.982 -7.813 1.00 35.06 191 VAL A O 1
ATOM 1497 N N . GLU A 1 192 ? 7.741 29.524 -5.740 1.00 34.22 192 GLU A N 1
ATOM 1498 C CA . GLU A 1 192 ? 6.460 30.096 -6.166 1.00 34.22 192 GLU A CA 1
ATOM 1499 C C . GLU A 1 192 ? 6.724 31.422 -6.904 1.00 34.22 192 GLU A C 1
ATOM 1501 O O . GLU A 1 192 ? 7.034 32.451 -6.307 1.00 34.22 192 GLU A O 1
ATOM 1506 N N . THR A 1 193 ? 6.626 31.420 -8.235 1.00 41.94 193 THR A N 1
ATOM 1507 C CA . THR A 1 193 ? 6.715 32.654 -9.025 1.00 41.94 193 THR A CA 1
ATOM 1508 C C . THR A 1 193 ? 5.481 33.520 -8.737 1.00 41.94 193 THR A C 1
ATOM 1510 O O . THR A 1 193 ? 4.352 33.028 -8.774 1.00 41.94 193 THR A O 1
ATOM 1513 N N . GLU A 1 194 ? 5.660 34.829 -8.511 1.00 39.59 194 GLU A N 1
ATOM 1514 C CA . GLU A 1 194 ? 4.603 35.809 -8.153 1.00 39.59 194 GLU A CA 1
ATOM 1515 C C . GLU A 1 194 ? 3.338 35.765 -9.046 1.00 39.59 194 GLU A C 1
ATOM 1517 O O . GLU A 1 194 ? 2.246 36.179 -8.643 1.00 39.59 194 GLU A O 1
ATOM 1522 N N . HIS A 1 195 ? 3.458 35.252 -10.273 1.00 36.09 195 HIS A N 1
ATOM 1523 C CA . HIS A 1 195 ? 2.350 35.074 -11.209 1.00 36.09 195 HIS A CA 1
ATOM 1524 C C . HIS A 1 195 ? 1.398 33.927 -10.810 1.00 36.09 195 HIS A C 1
ATOM 1526 O O . HIS A 1 195 ? 0.175 34.077 -10.891 1.00 36.09 195 HIS A O 1
ATOM 1532 N N . SER A 1 196 ? 1.936 32.817 -10.301 1.00 36.31 196 SER A N 1
ATOM 1533 C CA . SER A 1 196 ? 1.186 31.624 -9.882 1.00 36.31 196 SER A CA 1
ATOM 1534 C C . SER A 1 196 ? 0.358 31.887 -8.620 1.00 36.31 196 SER A C 1
ATOM 1536 O O . SER A 1 196 ? -0.814 31.499 -8.557 1.00 36.31 196 SER A O 1
ATOM 1538 N N . ARG A 1 197 ? 0.898 32.677 -7.678 1.00 45.09 197 ARG A N 1
ATOM 1539 C CA . ARG A 1 197 ? 0.191 33.157 -6.476 1.00 45.09 197 ARG A CA 1
ATOM 1540 C C . ARG A 1 197 ? -1.059 33.967 -6.838 1.00 45.09 197 ARG A C 1
ATOM 1542 O O . ARG A 1 197 ? -2.163 33.688 -6.361 1.00 45.09 197 ARG A O 1
ATOM 1549 N N . LYS A 1 198 ? -0.923 34.904 -7.785 1.00 47.62 198 LYS A N 1
ATOM 1550 C CA . LYS A 1 198 ? -2.038 35.721 -8.306 1.00 47.62 198 LYS A CA 1
ATOM 1551 C C . LYS A 1 198 ? -3.087 34.883 -9.045 1.00 47.62 198 LYS A C 1
ATOM 1553 O O . LYS A 1 198 ? -4.284 35.169 -8.943 1.00 47.62 198 LYS A O 1
ATOM 1558 N N . MET A 1 199 ? -2.677 33.834 -9.758 1.00 44.34 199 MET A N 1
ATOM 1559 C CA . MET A 1 199 ? -3.597 32.913 -10.438 1.00 44.34 199 MET A CA 1
ATOM 1560 C C . MET A 1 199 ? -4.362 32.022 -9.449 1.00 44.34 199 MET A C 1
ATOM 1562 O O . MET A 1 199 ? -5.566 31.808 -9.627 1.00 44.34 199 MET A O 1
ATOM 1566 N N . ARG A 1 200 ? -3.734 31.580 -8.352 1.00 47.94 200 ARG A N 1
ATOM 1567 C CA . ARG A 1 200 ? -4.395 30.837 -7.262 1.00 47.94 200 ARG A CA 1
ATOM 1568 C C . ARG A 1 200 ? -5.395 31.704 -6.495 1.00 47.94 200 ARG A C 1
ATOM 1570 O O . ARG A 1 200 ? -6.505 31.251 -6.202 1.00 47.94 200 ARG A O 1
ATOM 1577 N N . GLU A 1 201 ? -5.063 32.968 -6.241 1.00 53.88 201 GLU A N 1
ATOM 1578 C CA . GLU A 1 201 ? -5.975 33.950 -5.637 1.00 53.88 201 GLU A CA 1
ATOM 1579 C C . GLU A 1 201 ? -7.176 34.267 -6.543 1.00 53.88 201 GLU A C 1
ATOM 1581 O O . GLU A 1 201 ? -8.317 34.284 -6.073 1.00 53.88 201 GLU A O 1
ATOM 1586 N N . LYS A 1 202 ? -6.964 34.434 -7.856 1.00 55.16 202 LYS A N 1
ATOM 1587 C CA . LYS A 1 202 ? -8.064 34.586 -8.829 1.00 55.16 202 LYS A CA 1
ATOM 1588 C C . LYS A 1 202 ? -8.934 33.333 -8.910 1.00 55.16 202 LYS A C 1
ATOM 1590 O O . LYS A 1 202 ? -10.160 33.433 -8.937 1.00 55.16 202 LYS A O 1
ATOM 1595 N N . THR A 1 203 ? -8.324 32.151 -8.886 1.00 54.53 203 THR A N 1
ATOM 1596 C CA . THR A 1 203 ? -9.046 30.873 -8.966 1.00 54.53 203 THR A CA 1
ATOM 1597 C C . THR A 1 203 ? -9.852 30.599 -7.695 1.00 54.53 203 THR A C 1
ATOM 1599 O O . THR A 1 203 ? -10.990 30.140 -7.781 1.00 54.53 203 THR A O 1
ATOM 1602 N N . SER A 1 204 ? -9.330 30.932 -6.509 1.00 48.38 204 SER A N 1
ATOM 1603 C CA . SER A 1 204 ? -10.070 30.803 -5.245 1.00 48.38 204 SER A CA 1
ATOM 1604 C C . SER A 1 204 ? -11.233 31.797 -5.151 1.00 48.38 204 SER A C 1
ATOM 1606 O O . SER A 1 204 ? -12.313 31.437 -4.676 1.00 48.38 204 SER A O 1
ATOM 1608 N N . ARG A 1 205 ? -11.069 33.012 -5.691 1.00 56.22 205 ARG A N 1
ATOM 1609 C CA . ARG A 1 205 ? -12.144 34.007 -5.825 1.00 56.22 205 ARG A CA 1
ATOM 1610 C C . ARG A 1 205 ? -13.230 33.531 -6.794 1.00 56.22 205 ARG A C 1
ATOM 1612 O O . ARG A 1 205 ? -14.405 33.551 -6.438 1.00 56.22 205 ARG A O 1
ATOM 1619 N N . ASN A 1 206 ? -12.848 32.979 -7.946 1.00 57.03 206 ASN A N 1
ATOM 1620 C CA . ASN A 1 206 ? -13.787 32.394 -8.908 1.00 57.03 206 ASN A CA 1
ATOM 1621 C C . ASN A 1 206 ? -14.510 31.157 -8.354 1.00 57.03 206 ASN A C 1
ATOM 1623 O O . ASN A 1 206 ? -15.687 30.968 -8.646 1.00 57.03 206 ASN A O 1
ATOM 1627 N N . LYS A 1 207 ? -13.863 30.340 -7.512 1.00 55.53 207 LYS A N 1
ATOM 1628 C CA . LYS A 1 207 ? -14.514 29.221 -6.804 1.00 55.53 207 LYS A CA 1
ATOM 1629 C C . LYS A 1 207 ? -15.578 29.706 -5.815 1.00 55.53 207 LYS A C 1
ATOM 1631 O O . LYS A 1 207 ? -16.651 29.115 -5.753 1.00 55.53 207 LYS A O 1
ATOM 1636 N N . LYS A 1 208 ? -15.318 30.796 -5.082 1.00 56.12 208 LYS A N 1
ATOM 1637 C CA . LYS A 1 208 ? -16.309 31.417 -4.182 1.00 56.12 208 LYS A CA 1
ATOM 1638 C C . LYS A 1 208 ? -17.507 31.971 -4.961 1.00 56.12 208 LYS A C 1
ATOM 1640 O O . LYS A 1 208 ? -18.640 31.736 -4.557 1.00 56.12 208 LYS A O 1
ATOM 1645 N N . ILE A 1 209 ? -17.260 32.610 -6.107 1.00 56.28 209 ILE A N 1
ATOM 1646 C CA . ILE A 1 209 ? -18.312 33.137 -6.992 1.00 56.28 209 ILE A CA 1
ATOM 1647 C C . ILE A 1 209 ? -19.133 32.000 -7.620 1.00 56.28 209 ILE A C 1
ATOM 1649 O O . ILE A 1 209 ? -20.355 32.039 -7.567 1.00 56.28 209 ILE A O 1
ATOM 1653 N N . LYS A 1 210 ? -18.494 30.944 -8.144 1.00 53.75 210 LYS A N 1
ATOM 1654 C CA . LYS A 1 210 ? -19.195 29.778 -8.715 1.00 53.75 210 LYS A CA 1
ATOM 1655 C C . LYS A 1 210 ? -20.017 29.021 -7.672 1.00 53.75 210 LYS A C 1
ATOM 1657 O O . LYS A 1 210 ? -21.110 28.568 -7.984 1.00 53.75 210 LYS A O 1
ATOM 1662 N N . ARG A 1 211 ? -19.526 28.919 -6.432 1.00 50.25 211 ARG A N 1
ATOM 1663 C CA . ARG A 1 211 ? -20.273 28.328 -5.313 1.00 50.25 211 ARG A CA 1
ATOM 1664 C C . ARG A 1 211 ? -21.486 29.179 -4.927 1.00 50.25 211 ARG A C 1
ATOM 1666 O O . ARG A 1 211 ? -22.544 28.617 -4.684 1.00 50.25 211 ARG A O 1
ATOM 1673 N N . ALA A 1 212 ? -21.358 30.507 -4.921 1.00 51.19 212 ALA A N 1
ATOM 1674 C CA . ALA A 1 212 ? -22.485 31.412 -4.690 1.00 51.19 212 ALA A CA 1
ATOM 1675 C C . ALA A 1 212 ? -23.522 31.354 -5.829 1.00 51.19 212 ALA A C 1
ATOM 1677 O O . ALA A 1 212 ? -24.720 31.324 -5.566 1.00 51.19 212 ALA A O 1
ATOM 1678 N N . LEU A 1 213 ? -23.067 31.250 -7.082 1.00 48.84 213 LEU A N 1
ATOM 1679 C CA . LEU A 1 213 ? -23.930 31.128 -8.260 1.00 48.84 213 LEU A CA 1
ATOM 1680 C C . LEU A 1 213 ? -24.669 29.777 -8.310 1.00 48.84 213 LEU A C 1
ATOM 1682 O O . LEU A 1 213 ? -25.845 29.744 -8.648 1.00 48.84 213 LEU A O 1
ATOM 1686 N N . MET A 1 214 ? -24.018 28.676 -7.914 1.00 48.88 214 MET A N 1
ATOM 1687 C CA . MET A 1 214 ? -24.658 27.354 -7.811 1.00 48.88 214 MET A CA 1
ATOM 1688 C C . MET A 1 214 ? -25.706 27.287 -6.697 1.00 48.88 214 MET A C 1
ATOM 1690 O O . MET A 1 214 ? -26.745 26.663 -6.880 1.00 48.88 214 MET A O 1
ATOM 1694 N N . ILE A 1 215 ? -25.466 27.950 -5.562 1.00 49.50 215 ILE A N 1
ATOM 1695 C CA . ILE A 1 215 ? -26.449 28.028 -4.469 1.00 49.50 215 ILE A CA 1
ATOM 1696 C C . ILE A 1 215 ? -27.674 28.861 -4.894 1.00 49.50 215 ILE A C 1
ATOM 1698 O O . ILE A 1 215 ? -28.782 28.573 -4.454 1.00 49.50 215 ILE A O 1
ATOM 1702 N N . GLY A 1 216 ? -27.507 29.828 -5.804 1.00 44.00 216 GLY A N 1
ATOM 1703 C CA . GLY A 1 216 ? -28.616 30.574 -6.412 1.00 44.00 216 GLY A CA 1
ATOM 1704 C C . GLY A 1 216 ? -29.383 29.822 -7.511 1.00 44.00 216 GLY A C 1
ATOM 1705 O O . GLY A 1 216 ? -30.501 30.210 -7.831 1.00 44.00 216 GLY A O 1
ATOM 1706 N N . ALA A 1 217 ? -28.819 28.746 -8.070 1.00 40.09 217 ALA A N 1
ATOM 1707 C CA . ALA A 1 217 ? -29.414 27.962 -9.158 1.00 40.09 217 ALA A CA 1
ATOM 1708 C C . ALA A 1 217 ? -30.108 26.666 -8.687 1.00 40.09 217 ALA A C 1
ATOM 1710 O O . ALA A 1 217 ? -30.591 25.892 -9.508 1.00 40.09 217 ALA A O 1
ATOM 1711 N N . ALA A 1 218 ? -30.197 26.423 -7.373 1.00 41.50 218 ALA A N 1
ATOM 1712 C CA . ALA A 1 218 ? -30.874 25.262 -6.784 1.00 41.50 218 ALA A CA 1
ATOM 1713 C C . ALA A 1 218 ? -32.408 25.439 -6.682 1.00 41.50 218 ALA A C 1
ATOM 1715 O O . ALA A 1 218 ? -33.036 25.010 -5.718 1.00 41.50 218 ALA A O 1
ATOM 1716 N N . GLY A 1 219 ? -33.008 26.087 -7.681 1.00 35.75 219 GLY A N 1
ATOM 1717 C CA . GLY A 1 219 ? -34.451 26.237 -7.858 1.00 35.75 219 GLY A CA 1
ATOM 1718 C C . GLY A 1 219 ? -34.888 25.595 -9.171 1.00 35.75 219 GLY A C 1
ATOM 1719 O O . GLY A 1 219 ? -35.295 26.298 -10.084 1.00 35.75 219 GLY A O 1
ATOM 1720 N N . GLY A 1 220 ? -34.743 24.273 -9.292 1.00 33.62 220 GLY A N 1
ATOM 1721 C CA . GLY A 1 220 ? -35.193 23.524 -10.469 1.00 33.62 220 GLY A CA 1
ATOM 1722 C C . GLY A 1 220 ? -34.290 22.343 -10.810 1.00 33.62 220 GLY A C 1
ATOM 1723 O O . GLY A 1 220 ? -33.291 22.511 -11.490 1.00 33.62 220 GLY A O 1
ATOM 1724 N N . VAL A 1 221 ? -34.657 21.165 -10.298 1.00 34.31 221 VAL A N 1
ATOM 1725 C CA . VAL A 1 221 ? -34.430 19.816 -10.858 1.00 34.31 221 VAL A CA 1
ATOM 1726 C C . VAL A 1 221 ? -33.118 19.590 -11.644 1.00 34.31 221 VAL A C 1
ATOM 1728 O O . VAL A 1 221 ? -33.023 19.927 -12.818 1.00 34.31 221 VAL A O 1
ATOM 1731 N N . GLY A 1 222 ? -32.158 18.881 -11.028 1.00 31.11 222 GLY A N 1
ATOM 1732 C CA . GLY A 1 222 ? -31.088 18.165 -11.751 1.00 31.11 222 GLY A CA 1
ATOM 1733 C C . GLY A 1 222 ? -29.649 18.599 -11.443 1.00 31.11 222 GLY A C 1
ATOM 1734 O O . GLY A 1 222 ? -28.935 19.061 -12.327 1.00 31.11 222 GLY A O 1
ATOM 1735 N N . GLY A 1 223 ? -29.190 18.442 -10.198 1.00 30.45 223 GLY A N 1
ATOM 1736 C CA . GLY A 1 223 ? -27.793 18.702 -9.830 1.00 30.45 223 GLY A CA 1
ATOM 1737 C C . GLY A 1 223 ? -26.872 17.519 -10.145 1.00 30.45 223 GLY A C 1
ATOM 1738 O O . GLY A 1 223 ? -26.910 16.510 -9.448 1.00 30.45 223 GLY A O 1
ATOM 1739 N N . VAL A 1 224 ? -26.016 17.657 -11.161 1.00 31.50 224 VAL A N 1
ATOM 1740 C CA . VAL A 1 224 ? -24.891 16.745 -11.431 1.00 31.50 224 VAL A CA 1
ATOM 1741 C C . VAL A 1 224 ? -23.785 16.985 -10.394 1.00 31.50 224 VAL A C 1
ATOM 1743 O O . VAL A 1 224 ? -23.248 18.090 -10.292 1.00 31.50 224 VAL A O 1
ATOM 1746 N N . LEU A 1 225 ? -23.419 15.948 -9.634 1.00 33.41 225 LEU A N 1
ATOM 1747 C CA . LEU A 1 225 ? -22.245 15.936 -8.754 1.00 33.41 225 LEU A CA 1
ATOM 1748 C C . LEU A 1 225 ? -20.966 15.851 -9.604 1.00 33.41 225 LEU A C 1
ATOM 1750 O O . LEU A 1 225 ? -20.456 14.769 -9.875 1.00 33.41 225 LEU A O 1
ATOM 1754 N N . ILE A 1 226 ? -20.437 16.998 -10.039 1.00 40.16 226 ILE A N 1
ATOM 1755 C CA . ILE A 1 226 ? -19.089 17.063 -10.618 1.00 40.16 226 ILE A CA 1
ATOM 1756 C C . ILE A 1 226 ? -18.081 16.868 -9.483 1.00 40.16 226 ILE A C 1
ATOM 1758 O O . ILE A 1 226 ? -17.952 17.713 -8.592 1.00 40.16 226 ILE A O 1
ATOM 1762 N N . GLY A 1 227 ? -17.382 15.734 -9.533 1.00 35.44 227 GLY A N 1
ATOM 1763 C CA . GLY A 1 227 ? -16.302 15.370 -8.628 1.00 35.44 227 GLY A CA 1
ATOM 1764 C C . GLY A 1 227 ? -15.252 16.473 -8.523 1.00 35.44 227 GLY A C 1
ATOM 1765 O O . GLY A 1 227 ? -14.707 16.960 -9.513 1.00 35.44 227 GLY A O 1
ATOM 1766 N N . LEU A 1 228 ? -14.973 16.868 -7.284 1.00 34.62 228 LEU A N 1
ATOM 1767 C CA . LEU A 1 228 ? -13.863 17.722 -6.883 1.00 34.62 228 LEU A CA 1
ATOM 1768 C C . LEU A 1 228 ? -12.534 16.982 -7.111 1.00 34.62 228 LEU A C 1
ATOM 1770 O O . LEU A 1 228 ? -11.863 16.588 -6.165 1.00 34.62 228 LEU A O 1
ATOM 1774 N N . THR A 1 229 ? -12.115 16.816 -8.365 1.00 39.31 229 THR A N 1
ATOM 1775 C CA . THR A 1 229 ? -10.713 16.517 -8.671 1.00 39.31 229 THR A CA 1
ATOM 1776 C C . THR A 1 229 ? -9.913 17.775 -8.343 1.00 39.31 229 THR A C 1
ATOM 1778 O O . THR A 1 229 ? -9.944 18.779 -9.066 1.00 39.31 229 THR A O 1
ATOM 1781 N N . GLY A 1 230 ? -9.279 17.779 -7.175 1.00 34.22 230 GLY A N 1
ATOM 1782 C CA . GLY A 1 230 ? -8.427 18.863 -6.718 1.00 34.22 230 GLY A CA 1
ATOM 1783 C C . GLY A 1 230 ? -7.226 19.055 -7.641 1.00 34.22 230 GLY A C 1
ATOM 1784 O O . GLY A 1 230 ? -6.204 18.435 -7.430 1.00 34.22 230 GLY A O 1
ATOM 1785 N N . GLY A 1 231 ? -7.348 19.969 -8.608 1.00 31.52 231 GLY A N 1
ATOM 1786 C CA . GLY A 1 231 ? -6.223 20.623 -9.285 1.00 31.52 231 GLY A CA 1
ATOM 1787 C C . GLY A 1 231 ? -5.526 19.811 -10.383 1.00 31.52 231 GLY A C 1
ATOM 1788 O O . GLY A 1 231 ? -4.801 18.877 -10.096 1.00 31.52 231 GLY A O 1
ATOM 1789 N N . LEU A 1 232 ? -5.664 20.296 -11.625 1.00 36.19 232 LEU A N 1
ATOM 1790 C CA . LEU A 1 232 ? -4.807 20.001 -12.787 1.00 36.19 232 LEU A CA 1
ATOM 1791 C C . LEU A 1 232 ? -4.978 18.621 -13.445 1.00 36.19 232 LEU A C 1
ATOM 1793 O O . LEU A 1 232 ? -4.023 17.884 -13.642 1.00 36.19 232 LEU A O 1
ATOM 1797 N N . ALA A 1 233 ? -6.183 18.341 -13.944 1.00 33.78 233 ALA A N 1
ATOM 1798 C CA . ALA A 1 233 ? -6.290 17.552 -15.169 1.00 33.78 233 ALA A CA 1
ATOM 1799 C C . ALA A 1 233 ? -5.847 18.439 -16.351 1.00 33.78 233 ALA A C 1
ATOM 1801 O O . ALA A 1 233 ? -6.641 19.212 -16.887 1.00 33.78 233 ALA A O 1
ATOM 1802 N N . ALA A 1 234 ? -4.564 18.386 -16.707 1.00 31.02 234 ALA A N 1
ATOM 1803 C CA . ALA A 1 234 ? -4.069 18.827 -18.008 1.00 31.02 234 ALA A CA 1
ATOM 1804 C C . ALA A 1 234 ? -3.447 17.607 -18.714 1.00 31.02 234 ALA A C 1
ATOM 1806 O O . ALA A 1 234 ? -2.764 16.824 -18.053 1.00 31.02 234 ALA A O 1
ATOM 1807 N N . PRO A 1 235 ? -3.692 17.403 -20.019 1.00 30.98 235 PRO A N 1
ATOM 1808 C CA . PRO A 1 235 ? -3.233 16.220 -20.737 1.00 30.98 235 PRO A CA 1
ATOM 1809 C C . PRO A 1 235 ? -1.717 16.309 -20.954 1.00 30.98 235 PRO A C 1
ATOM 1811 O O . PRO A 1 235 ? -1.248 17.084 -21.785 1.00 30.98 235 PRO A O 1
ATOM 1814 N N . PHE A 1 236 ? -0.936 15.532 -20.204 1.00 36.25 236 PHE A N 1
ATOM 1815 C CA . PHE A 1 236 ? 0.527 15.499 -20.300 1.00 36.25 236 PHE A CA 1
ATOM 1816 C C . PHE A 1 236 ? 1.013 14.210 -20.971 1.00 36.25 236 PHE A C 1
ATOM 1818 O O . PHE A 1 236 ? 1.654 13.373 -20.354 1.00 36.25 236 PHE A O 1
ATOM 1825 N N . ILE A 1 237 ? 0.735 14.062 -22.269 1.00 37.09 237 ILE A N 1
ATOM 1826 C CA . ILE A 1 237 ? 1.398 13.038 -23.104 1.00 37.09 237 ILE A CA 1
ATOM 1827 C C . ILE A 1 237 ? 2.674 13.600 -23.774 1.00 37.09 237 ILE A C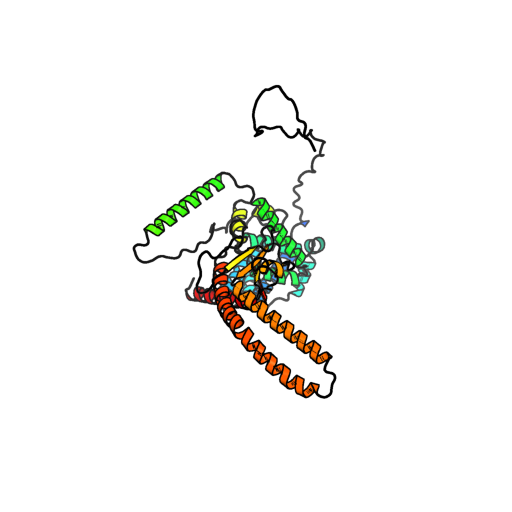 1
ATOM 1829 O O . ILE A 1 237 ? 3.502 12.852 -24.275 1.00 37.09 237 ILE A O 1
ATOM 1833 N N . ALA A 1 238 ? 2.917 14.916 -23.732 1.00 30.78 238 ALA A N 1
ATOM 1834 C CA . ALA A 1 238 ? 3.994 15.535 -24.517 1.00 30.78 238 ALA A CA 1
ATOM 1835 C C . ALA A 1 238 ? 5.348 15.730 -23.791 1.00 30.78 238 ALA A C 1
ATOM 1837 O O . ALA A 1 238 ? 6.314 16.135 -24.433 1.00 30.78 238 ALA A O 1
ATOM 1838 N N . ALA A 1 239 ? 5.460 15.456 -22.485 1.00 35.31 239 ALA A N 1
ATOM 1839 C CA . ALA A 1 239 ? 6.676 15.740 -21.700 1.00 35.31 239 ALA A CA 1
ATOM 1840 C C . ALA A 1 239 ? 7.611 14.526 -21.485 1.00 35.31 239 ALA A C 1
ATOM 1842 O O . ALA A 1 239 ? 8.563 14.611 -20.715 1.00 35.31 239 ALA A O 1
ATOM 1843 N N . SER A 1 240 ? 7.382 13.397 -22.163 1.00 30.98 240 SER A N 1
ATOM 1844 C CA . SER A 1 240 ? 8.145 12.155 -21.947 1.00 30.98 240 SER A CA 1
ATOM 1845 C C . SER A 1 240 ? 9.475 12.064 -22.710 1.00 30.98 240 SER A C 1
ATOM 1847 O O . SER A 1 240 ? 10.141 11.036 -22.642 1.00 30.98 240 SER A O 1
ATOM 1849 N N . ALA A 1 241 ? 9.878 13.096 -23.458 1.00 35.06 241 ALA A N 1
ATOM 1850 C CA . ALA A 1 241 ? 11.086 13.043 -24.293 1.00 35.06 241 ALA A CA 1
ATOM 1851 C C . ALA A 1 241 ? 12.401 13.344 -23.535 1.00 35.06 241 ALA A C 1
ATOM 1853 O O . ALA A 1 241 ? 13.477 13.128 -24.082 1.00 35.06 241 ALA A O 1
ATOM 1854 N N . GLY A 1 242 ? 12.337 13.839 -22.292 1.00 37.06 242 GLY A N 1
ATOM 1855 C CA . GLY A 1 242 ? 13.519 14.262 -21.522 1.00 37.06 242 GLY A CA 1
ATOM 1856 C C . GLY A 1 242 ? 14.053 13.252 -20.499 1.00 37.06 242 GLY A C 1
ATOM 1857 O O . GLY A 1 242 ? 15.094 13.497 -19.901 1.00 37.06 242 GLY A O 1
ATOM 1858 N N . MET A 1 243 ? 13.368 12.126 -20.280 1.00 40.28 243 MET A N 1
ATOM 1859 C CA . MET A 1 243 ? 13.687 11.161 -19.209 1.00 40.28 243 MET A CA 1
ATOM 1860 C C . MET A 1 243 ? 14.743 10.121 -19.614 1.00 40.28 243 MET A C 1
ATOM 1862 O O . MET A 1 243 ? 14.738 8.995 -19.121 1.00 40.28 243 MET A O 1
ATOM 1866 N N . LEU A 1 244 ? 15.614 10.467 -20.562 1.00 34.50 244 LEU A N 1
ATOM 1867 C CA . LEU A 1 244 ? 16.584 9.531 -21.113 1.00 34.50 244 LEU A CA 1
ATOM 1868 C C . LEU A 1 244 ? 17.662 9.213 -20.072 1.00 34.50 244 LEU A C 1
ATOM 1870 O O . LEU A 1 244 ? 18.330 10.108 -19.557 1.00 34.50 244 LEU A O 1
ATOM 1874 N N . VAL A 1 245 ? 17.768 7.913 -19.789 1.00 41.50 245 VAL A N 1
ATOM 1875 C CA . VAL A 1 245 ? 18.786 7.208 -19.003 1.00 41.50 245 VAL A CA 1
ATOM 1876 C C . VAL A 1 245 ? 20.137 7.933 -19.039 1.00 41.50 245 VAL A C 1
ATOM 1878 O O . VAL A 1 245 ? 20.787 8.024 -20.079 1.00 41.50 245 VAL A O 1
ATOM 1881 N N . GLY A 1 246 ? 20.515 8.470 -17.883 1.00 35.16 246 GLY A N 1
ATOM 1882 C CA . GLY A 1 246 ? 21.654 9.356 -17.674 1.00 35.16 246 GLY A CA 1
ATOM 1883 C C . GLY A 1 246 ? 21.316 10.350 -16.565 1.00 35.16 246 GLY A C 1
ATOM 1884 O O . GLY A 1 246 ? 20.152 10.505 -16.197 1.00 35.16 246 GLY A O 1
ATOM 1885 N N . SER A 1 247 ? 22.312 11.049 -16.029 1.00 35.50 247 SER A N 1
ATOM 1886 C CA . SER A 1 247 ? 22.220 12.055 -14.950 1.00 35.50 247 SER A CA 1
ATOM 1887 C C . SER A 1 247 ? 21.257 13.242 -15.205 1.00 35.50 247 SER A C 1
ATOM 1889 O O . SER A 1 247 ? 21.239 14.216 -14.455 1.00 35.50 247 SER A O 1
ATOM 1891 N N . THR A 1 248 ? 20.432 13.164 -16.248 1.00 37.47 248 THR A N 1
ATOM 1892 C CA . THR A 1 248 ? 19.458 14.139 -16.739 1.00 37.47 248 THR A CA 1
ATOM 1893 C C . THR A 1 248 ? 18.001 13.818 -16.386 1.00 37.47 248 THR A C 1
ATOM 1895 O O . THR A 1 248 ? 17.153 14.684 -16.590 1.00 37.47 248 THR A O 1
ATOM 1898 N N . ALA A 1 249 ? 17.679 12.650 -15.807 1.00 39.03 249 ALA A N 1
ATOM 1899 C CA . ALA A 1 249 ? 16.307 12.339 -15.358 1.00 39.03 249 ALA A CA 1
ATOM 1900 C C . ALA A 1 249 ? 15.766 13.357 -14.326 1.00 39.03 249 ALA A C 1
ATOM 1902 O O . ALA A 1 249 ? 14.579 13.681 -14.329 1.00 39.03 249 ALA A O 1
ATOM 1903 N N . ILE A 1 250 ? 16.662 13.939 -13.520 1.00 41.66 250 ILE A N 1
ATOM 1904 C CA . ILE A 1 250 ? 16.358 14.998 -12.545 1.00 41.66 250 ILE A CA 1
ATOM 1905 C C . ILE A 1 250 ? 15.851 16.273 -13.252 1.00 41.66 250 ILE A C 1
ATOM 1907 O O . ILE A 1 250 ? 14.909 16.910 -12.795 1.00 41.66 250 ILE A O 1
ATOM 1911 N N . ALA A 1 251 ? 16.389 16.618 -14.430 1.00 42.56 251 ALA A N 1
ATOM 1912 C CA . ALA A 1 251 ? 16.050 17.868 -15.117 1.00 42.56 251 ALA A CA 1
ATOM 1913 C C . ALA A 1 251 ? 14.631 17.884 -15.724 1.00 42.56 251 ALA A C 1
ATOM 1915 O O . ALA A 1 251 ? 14.055 18.957 -15.902 1.00 42.56 251 ALA A O 1
ATOM 1916 N N . GLY A 1 252 ? 14.061 16.717 -16.051 1.00 45.69 252 GLY A N 1
ATOM 1917 C CA . GLY A 1 252 ? 12.707 16.607 -16.608 1.00 45.69 252 GLY A CA 1
ATOM 1918 C C . GLY A 1 252 ? 11.608 16.840 -15.567 1.00 45.69 252 GLY A C 1
ATOM 1919 O O . GLY A 1 252 ? 10.615 17.517 -15.856 1.00 45.69 252 GLY A O 1
ATOM 1920 N N . LEU A 1 253 ? 11.812 16.337 -14.343 1.00 47.78 253 LEU A N 1
ATOM 1921 C CA . LEU A 1 253 ? 10.904 16.562 -13.213 1.00 47.78 253 LEU A CA 1
ATOM 1922 C C . LEU A 1 253 ? 10.996 17.992 -12.657 1.00 47.78 253 LEU A C 1
ATOM 1924 O O . LEU A 1 253 ? 9.966 18.540 -12.267 1.00 47.78 253 LEU A O 1
ATOM 1928 N N . ALA A 1 254 ? 12.167 18.629 -12.766 1.00 45.00 254 ALA A N 1
ATOM 1929 C CA . ALA A 1 254 ? 12.407 20.028 -12.396 1.00 45.00 254 ALA A CA 1
ATOM 1930 C C . ALA A 1 254 ? 11.710 21.066 -13.302 1.00 45.00 254 ALA A C 1
ATOM 1932 O O . ALA A 1 254 ? 11.809 22.278 -13.089 1.00 45.00 254 ALA A O 1
ATOM 1933 N N . THR A 1 255 ? 11.005 20.629 -14.351 1.00 52.81 255 THR A N 1
ATOM 1934 C CA . THR A 1 255 ? 10.208 21.530 -15.190 1.00 52.81 255 THR A CA 1
ATOM 1935 C C . THR A 1 255 ? 8.904 21.918 -14.487 1.00 52.81 255 THR A C 1
ATOM 1937 O O . THR A 1 255 ? 8.309 21.132 -13.756 1.00 52.81 255 THR A O 1
ATOM 1940 N N . THR A 1 256 ? 8.378 23.121 -14.751 1.00 45.69 256 THR A N 1
ATOM 1941 C CA . THR A 1 256 ? 7.095 23.595 -14.181 1.00 45.69 256 THR A CA 1
ATOM 1942 C C . THR A 1 256 ? 5.923 22.636 -14.453 1.00 45.69 256 THR A C 1
ATOM 1944 O O . THR A 1 256 ? 4.978 22.564 -13.670 1.00 45.69 256 THR A O 1
ATOM 1947 N N . ALA A 1 257 ? 5.994 21.890 -15.559 1.00 45.56 257 ALA A N 1
ATOM 1948 C CA . ALA A 1 257 ? 5.064 20.822 -15.905 1.00 45.56 257 ALA A CA 1
ATOM 1949 C C . ALA A 1 257 ? 5.229 19.579 -15.012 1.00 45.56 257 ALA A C 1
ATOM 1951 O O . ALA A 1 257 ? 4.232 19.077 -14.494 1.00 45.56 257 ALA A O 1
ATOM 1952 N N . GLY A 1 258 ? 6.468 19.124 -14.788 1.00 48.44 258 GLY A N 1
ATOM 1953 C CA . GLY A 1 258 ? 6.785 18.029 -13.868 1.00 48.44 258 GLY A CA 1
ATOM 1954 C C . GLY A 1 258 ? 6.312 18.332 -12.448 1.00 48.44 258 GLY A C 1
ATOM 1955 O O . GLY A 1 258 ? 5.522 17.575 -11.890 1.00 48.44 258 GLY A O 1
ATOM 1956 N N . ALA A 1 259 ? 6.653 19.503 -11.907 1.00 50.47 259 ALA A N 1
ATOM 1957 C CA . ALA A 1 259 ? 6.256 19.922 -10.558 1.00 50.47 259 ALA A CA 1
ATOM 1958 C C . ALA A 1 259 ? 4.727 19.921 -10.321 1.00 50.47 259 ALA A C 1
ATOM 1960 O O . ALA A 1 259 ? 4.262 19.609 -9.221 1.00 50.47 259 ALA A O 1
ATOM 1961 N N . ALA A 1 260 ? 3.934 20.236 -11.353 1.00 52.16 260 ALA A N 1
ATOM 1962 C CA . ALA A 1 260 ? 2.472 20.231 -11.292 1.00 52.16 260 ALA A CA 1
ATOM 1963 C C . ALA A 1 260 ? 1.880 18.815 -11.230 1.00 52.16 260 ALA A C 1
ATOM 1965 O O . ALA A 1 260 ? 0.967 18.571 -10.442 1.00 52.16 260 ALA A O 1
ATOM 1966 N N . VAL A 1 261 ? 2.408 17.889 -12.034 1.00 55.88 261 VAL A N 1
ATOM 1967 C CA . VAL A 1 261 ? 2.007 16.474 -12.032 1.00 55.88 261 VAL A CA 1
ATOM 1968 C C . VAL A 1 261 ? 2.361 15.833 -10.685 1.00 55.88 261 VAL A C 1
ATOM 1970 O O . VAL A 1 261 ? 1.535 15.154 -10.075 1.00 55.88 261 VAL A O 1
ATOM 1973 N N . LEU A 1 262 ? 3.530 16.164 -10.139 1.00 56.50 262 LEU A N 1
ATOM 1974 C CA . LEU A 1 262 ? 4.037 15.632 -8.872 1.00 56.50 262 LEU A CA 1
ATOM 1975 C C . LEU A 1 262 ? 3.257 16.116 -7.640 1.00 56.50 262 LEU A C 1
ATOM 1977 O O . LEU A 1 262 ? 3.026 15.346 -6.706 1.00 56.50 262 LEU A O 1
ATOM 1981 N N . GLY A 1 263 ? 2.760 17.358 -7.660 1.00 59.97 263 GLY A N 1
ATOM 1982 C CA . GLY A 1 263 ? 1.872 17.880 -6.617 1.00 59.97 263 GLY A CA 1
ATOM 1983 C C . GLY A 1 263 ? 0.522 17.157 -6.528 1.00 59.97 263 GLY A C 1
ATOM 1984 O O . GLY A 1 263 ? -0.124 17.215 -5.487 1.00 59.97 263 GLY A O 1
ATOM 1985 N N . THR A 1 264 ? 0.091 16.452 -7.581 1.00 63.66 264 THR A N 1
ATOM 1986 C CA . THR A 1 264 ? -1.130 15.625 -7.536 1.00 63.66 264 THR A CA 1
ATOM 1987 C C . THR A 1 264 ? -0.880 14.245 -6.922 1.00 63.66 264 THR A C 1
ATOM 1989 O O . THR A 1 264 ? -1.746 13.722 -6.214 1.00 63.66 264 THR A O 1
ATOM 1992 N N . THR A 1 265 ? 0.320 13.682 -7.107 1.00 71.06 265 THR A N 1
ATOM 1993 C CA . THR A 1 265 ? 0.705 12.372 -6.560 1.00 71.06 265 THR A CA 1
ATOM 1994 C C . THR A 1 265 ? 0.766 12.391 -5.031 1.00 71.06 265 THR A C 1
ATOM 1996 O O . THR A 1 265 ? 0.263 11.469 -4.394 1.00 71.06 265 THR A O 1
ATOM 1999 N N . MET A 1 266 ? 1.302 13.462 -4.433 1.00 69.44 266 MET A N 1
ATOM 2000 C CA . MET A 1 266 ? 1.493 13.591 -2.975 1.00 69.44 266 MET A CA 1
ATOM 2001 C C . MET A 1 266 ? 0.288 14.199 -2.222 1.00 69.44 266 MET A C 1
ATOM 2003 O O . MET A 1 266 ? 0.349 14.416 -1.012 1.00 69.44 266 MET A O 1
ATOM 2007 N N . GLY A 1 267 ? -0.821 14.482 -2.914 1.00 68.25 267 GLY A N 1
ATOM 2008 C CA . GLY A 1 267 ? -2.020 15.097 -2.330 1.00 68.25 267 GLY A CA 1
ATOM 2009 C C . GLY A 1 267 ? -1.949 16.622 -2.251 1.00 68.25 267 GLY A C 1
ATOM 2010 O O . GLY A 1 267 ? -0.995 17.242 -2.711 1.00 68.25 267 GLY A O 1
ATOM 2011 N N . VAL A 1 268 ? -2.986 17.259 -1.690 1.00 58.34 268 VAL A N 1
ATOM 2012 C CA . VAL A 1 268 ? -3.163 18.728 -1.725 1.00 58.34 268 VAL A CA 1
ATOM 2013 C C . VAL A 1 268 ? -1.917 19.457 -1.199 1.00 58.34 268 VAL A C 1
ATOM 2015 O O . VAL A 1 268 ? -1.717 19.543 0.006 1.00 58.34 268 VAL A O 1
ATOM 2018 N N . ALA A 1 269 ? -1.096 20.002 -2.105 1.00 55.03 269 ALA A N 1
ATOM 2019 C CA . ALA A 1 269 ? 0.155 20.705 -1.787 1.00 55.03 269 ALA A CA 1
ATOM 2020 C C . ALA A 1 269 ? 1.116 19.919 -0.861 1.00 55.03 269 ALA A C 1
ATOM 2022 O O . ALA A 1 269 ? 1.803 20.524 -0.043 1.00 55.03 269 ALA A O 1
ATOM 2023 N N . GLY A 1 270 ? 1.108 18.581 -0.934 1.00 58.06 270 GLY A N 1
ATOM 2024 C CA . GLY A 1 270 ? 1.908 17.714 -0.058 1.00 58.06 270 GLY A CA 1
ATOM 2025 C C . GLY A 1 270 ? 1.373 17.569 1.375 1.00 58.06 270 GLY A C 1
ATOM 2026 O O . GLY A 1 270 ? 1.977 16.871 2.182 1.00 58.06 270 GLY A O 1
ATOM 2027 N N . ALA A 1 271 ? 0.229 18.174 1.715 1.00 60.31 271 ALA A N 1
ATOM 2028 C CA . ALA A 1 271 ? -0.340 18.101 3.064 1.00 60.31 271 ALA A CA 1
ATOM 2029 C C . ALA A 1 271 ? -0.998 16.744 3.385 1.00 60.31 271 ALA A C 1
ATOM 2031 O O . ALA A 1 271 ? -1.302 16.468 4.545 1.00 60.31 271 ALA A O 1
ATOM 2032 N N . GLY A 1 272 ? -1.245 15.900 2.377 1.00 72.25 272 GLY A N 1
ATOM 2033 C CA . GLY A 1 272 ? -1.849 14.581 2.558 1.00 72.25 272 GLY A CA 1
ATOM 2034 C C . GLY A 1 272 ? -3.197 14.625 3.294 1.00 72.25 272 GLY A C 1
ATOM 2035 O O . GLY A 1 272 ? -4.089 15.387 2.918 1.00 72.25 272 GLY A O 1
ATOM 2036 N N . PHE A 1 273 ? -3.351 13.805 4.340 1.00 69.31 273 PHE A N 1
ATOM 2037 C CA . PHE A 1 273 ? -4.548 13.795 5.197 1.00 69.31 273 PHE A CA 1
ATOM 2038 C C . PHE A 1 273 ? -4.506 14.819 6.337 1.00 69.31 273 PHE A C 1
ATOM 2040 O O . PHE A 1 273 ? -5.451 14.878 7.125 1.00 69.31 273 PHE A O 1
ATOM 2047 N N . THR A 1 274 ? -3.445 15.621 6.446 1.00 69.50 274 THR A N 1
ATOM 2048 C CA . THR A 1 274 ? -3.261 16.551 7.566 1.00 69.50 274 THR A CA 1
ATOM 2049 C C . THR A 1 274 ? -4.481 17.459 7.733 1.00 69.50 274 THR A C 1
ATOM 2051 O O . THR A 1 274 ? -4.843 18.225 6.837 1.00 69.50 274 THR A O 1
ATOM 2054 N N . GLY A 1 275 ? -5.126 17.372 8.900 1.00 67.88 275 GLY A N 1
ATOM 2055 C CA . GLY A 1 275 ? -6.307 18.167 9.242 1.00 67.88 275 GLY A CA 1
ATOM 2056 C C . GLY A 1 275 ? -7.633 17.645 8.676 1.00 67.88 275 GLY A C 1
ATOM 2057 O O . GLY A 1 275 ? -8.620 18.390 8.680 1.00 67.88 275 GLY A O 1
ATOM 2058 N N . TYR A 1 276 ? -7.699 16.398 8.193 1.00 81.25 276 TYR A N 1
ATOM 2059 C CA . TYR A 1 276 ? -8.975 15.784 7.831 1.00 81.25 276 TYR A CA 1
ATOM 2060 C C . TYR A 1 276 ? -9.811 15.522 9.087 1.00 81.25 276 TYR A C 1
ATOM 2062 O O . TYR A 1 276 ? -9.487 14.671 9.913 1.00 81.25 276 TYR A O 1
ATOM 2070 N N . LYS A 1 277 ? -10.928 16.243 9.200 1.00 83.62 277 LYS A N 1
ATOM 2071 C CA . LYS A 1 277 ? -11.896 16.090 10.285 1.00 83.62 277 LYS A CA 1
ATOM 2072 C C . LYS A 1 277 ? -13.315 16.118 9.747 1.00 83.62 277 LYS A C 1
ATOM 2074 O O . LYS A 1 277 ? -13.687 17.026 8.989 1.00 83.62 277 LYS A O 1
ATOM 2079 N N . MET A 1 278 ? -14.119 15.153 10.176 1.00 83.31 278 MET A N 1
ATOM 2080 C CA . MET A 1 278 ? -15.540 15.111 9.862 1.00 83.31 278 MET A CA 1
ATOM 2081 C C . MET A 1 278 ? -16.247 16.335 10.474 1.00 83.31 278 MET A C 1
ATOM 2083 O O . MET A 1 278 ? -16.216 16.563 11.680 1.00 83.31 278 MET A O 1
ATOM 2087 N N . LYS A 1 279 ? -16.859 17.176 9.625 1.00 65.94 279 LYS A N 1
ATOM 2088 C CA . LYS A 1 279 ? -17.485 18.451 10.046 1.00 65.94 279 LYS A CA 1
ATOM 2089 C C . LYS A 1 279 ? -18.916 18.304 10.566 1.00 65.94 279 LYS A C 1
ATOM 2091 O O . LYS A 1 279 ? -19.423 19.226 11.200 1.00 65.94 279 LYS A O 1
ATOM 2096 N N . LYS A 1 280 ? -19.590 17.206 10.226 1.00 71.06 280 LYS A N 1
ATOM 2097 C CA . LYS A 1 280 ? -20.955 16.861 10.640 1.00 71.06 280 LYS A CA 1
ATOM 2098 C C . LYS A 1 280 ? -21.056 15.346 10.737 1.00 71.06 280 LYS A C 1
ATOM 2100 O O . LYS A 1 280 ? -20.449 14.679 9.909 1.00 71.06 280 LYS A O 1
ATOM 2105 N N . ARG A 1 281 ? -21.853 14.854 11.688 1.00 71.81 281 ARG A N 1
ATOM 2106 C CA . ARG A 1 281 ? -22.181 13.431 11.848 1.00 71.81 281 ARG A CA 1
ATOM 2107 C C . ARG A 1 281 ? -22.594 12.820 10.505 1.00 71.81 281 ARG A C 1
ATOM 2109 O O . ARG A 1 281 ? -23.457 13.388 9.829 1.00 71.81 281 ARG A O 1
ATOM 2116 N N . VAL A 1 282 ? -21.986 11.698 10.131 1.00 72.56 282 VAL A N 1
ATOM 2117 C CA . VAL A 1 282 ? -22.349 10.919 8.939 1.00 72.56 282 VAL A CA 1
ATOM 2118 C C . VAL A 1 282 ? -22.920 9.596 9.418 1.00 72.56 282 VAL A C 1
ATOM 2120 O O . VAL A 1 282 ? -22.227 8.823 10.069 1.00 72.56 282 VAL A O 1
ATOM 2123 N N . GLY A 1 283 ? -24.201 9.364 9.128 1.00 78.25 283 GLY A N 1
ATOM 2124 C CA . GLY A 1 283 ? -24.902 8.192 9.639 1.00 78.25 283 GLY A CA 1
ATOM 2125 C C . GLY A 1 283 ? -24.891 8.183 11.163 1.00 78.25 283 GLY A C 1
ATOM 2126 O O . GLY A 1 283 ? -25.301 9.162 11.800 1.00 78.25 283 GLY A O 1
ATOM 2127 N N . ALA A 1 284 ? -24.419 7.084 11.737 1.00 80.00 284 ALA A N 1
ATOM 2128 C CA . ALA A 1 284 ? -24.375 6.926 13.170 1.00 80.00 284 ALA A CA 1
ATOM 2129 C C . ALA A 1 284 ? -23.004 7.357 13.753 1.00 80.00 284 ALA A C 1
ATOM 2131 O O . ALA A 1 284 ? -22.947 7.655 14.945 1.00 80.00 284 ALA A O 1
ATOM 2132 N N . ILE A 1 285 ? -21.954 7.498 12.936 1.00 89.50 285 ILE A N 1
ATOM 2133 C CA . ILE A 1 285 ? -20.583 7.865 13.344 1.00 89.50 285 ILE A CA 1
ATOM 2134 C C . ILE A 1 285 ? -20.544 9.248 14.002 1.00 89.50 285 ILE A C 1
ATOM 2136 O O . ILE A 1 285 ? -20.913 10.253 13.391 1.00 89.50 285 ILE A O 1
ATOM 2140 N N . GLU A 1 286 ? -20.060 9.313 15.234 1.00 89.06 286 GLU A N 1
ATOM 2141 C CA . GLU A 1 286 ? -19.924 10.523 16.047 1.00 89.06 286 GLU A CA 1
ATOM 2142 C C . GLU A 1 286 ? -18.548 11.161 15.897 1.00 89.06 286 GLU A C 1
ATOM 2144 O O . GLU A 1 286 ? -18.439 12.387 15.810 1.00 89.06 286 GLU A O 1
ATOM 2149 N N . GLU A 1 287 ? -17.510 10.335 15.790 1.00 91.19 287 GLU A N 1
ATOM 2150 C CA . GLU A 1 287 ? -16.129 10.789 15.729 1.00 91.19 287 GLU A CA 1
ATOM 2151 C C . GLU A 1 287 ? -15.380 10.134 14.568 1.00 91.19 287 GLU A C 1
ATOM 2153 O O . GLU A 1 287 ? -15.334 8.915 14.438 1.00 91.19 287 GLU A O 1
ATOM 2158 N N . PHE A 1 288 ? -14.768 10.971 13.727 1.00 93.94 288 PHE A N 1
ATOM 2159 C CA . PHE A 1 288 ? -13.883 10.539 12.650 1.00 93.94 288 PHE A CA 1
ATOM 2160 C C . PHE A 1 288 ? -12.880 11.651 12.331 1.00 93.94 288 PHE A C 1
ATOM 2162 O O . PHE A 1 288 ? -13.244 12.713 11.800 1.00 93.94 288 PHE A O 1
ATOM 2169 N N . THR A 1 289 ? -11.610 11.414 12.645 1.00 92.50 289 THR A N 1
ATOM 2170 C CA . THR A 1 289 ? -10.506 12.344 12.377 1.00 92.50 289 THR A CA 1
ATOM 2171 C C . THR A 1 289 ? -9.272 11.555 11.955 1.00 92.50 289 THR A C 1
ATOM 2173 O O . THR A 1 289 ? -8.955 10.538 12.562 1.00 92.50 289 THR A O 1
ATOM 2176 N N . ILE A 1 290 ? -8.573 12.018 10.915 1.00 92.38 290 ILE A N 1
ATOM 2177 C CA . ILE A 1 290 ? -7.268 11.464 10.539 1.00 92.38 290 ILE A CA 1
ATOM 2178 C C . ILE A 1 290 ? -6.193 12.407 11.061 1.00 92.38 290 ILE A C 1
ATOM 2180 O O . ILE A 1 290 ? -6.169 13.594 10.726 1.00 92.38 290 ILE A O 1
ATOM 2184 N N . GLU A 1 291 ? -5.308 11.860 11.878 1.00 89.44 291 GLU A N 1
ATOM 2185 C CA . GLU A 1 291 ? -4.298 12.602 12.622 1.00 89.44 291 GLU A CA 1
ATOM 2186 C C . GLU A 1 291 ? -2.906 12.189 12.176 1.00 89.44 291 GLU A C 1
ATOM 2188 O O . GLU A 1 291 ? -2.680 11.053 11.770 1.00 89.44 291 GLU A O 1
ATOM 2193 N N . THR A 1 292 ? -1.968 13.126 12.200 1.00 88.88 292 THR A N 1
ATOM 2194 C CA . THR A 1 292 ? -0.576 12.889 11.808 1.00 88.88 292 THR A CA 1
ATOM 2195 C C . THR A 1 292 ? 0.188 12.249 12.959 1.00 88.88 292 THR A C 1
ATOM 2197 O O . THR A 1 292 ? 0.316 12.870 14.008 1.00 88.88 292 THR A O 1
ATOM 2200 N N . LEU A 1 293 ? 0.745 11.054 12.750 1.00 86.44 293 LEU A N 1
ATOM 2201 C CA . LEU A 1 293 ? 1.586 10.368 13.741 1.00 86.44 293 LEU A CA 1
ATOM 2202 C C . LEU A 1 293 ? 3.044 10.816 13.696 1.00 86.44 293 LEU A C 1
ATOM 2204 O O . LEU A 1 293 ? 3.727 10.841 14.716 1.00 86.44 293 LEU A O 1
ATOM 2208 N N . THR A 1 294 ? 3.541 11.142 12.506 1.00 81.19 294 THR A N 1
ATOM 2209 C CA . THR A 1 294 ? 4.911 11.611 12.311 1.00 81.19 294 THR A CA 1
ATOM 2210 C C . THR A 1 294 ? 4.910 13.024 11.756 1.00 81.19 294 THR A C 1
ATOM 2212 O O . THR A 1 294 ? 4.239 13.326 10.774 1.00 81.19 294 THR A O 1
ATOM 2215 N N . ASN A 1 295 ? 5.684 13.908 12.389 1.00 65.62 295 ASN A N 1
ATOM 2216 C CA . ASN A 1 295 ? 5.800 15.316 12.004 1.00 65.62 295 ASN A CA 1
ATOM 2217 C C . ASN A 1 295 ? 6.869 15.528 10.910 1.00 65.62 295 ASN A C 1
ATOM 2219 O O . ASN A 1 295 ? 7.685 16.446 10.985 1.00 65.62 295 ASN A O 1
ATOM 2223 N N . THR A 1 296 ? 6.933 14.612 9.944 1.00 64.00 296 THR A N 1
ATOM 2224 C CA . THR A 1 296 ? 7.973 14.546 8.906 1.00 64.00 296 THR A CA 1
ATOM 2225 C C . THR A 1 296 ? 7.425 14.890 7.524 1.00 64.00 296 THR A C 1
ATOM 2227 O O . THR A 1 296 ? 6.224 14.811 7.276 1.00 64.00 296 THR A O 1
ATOM 2230 N N . ALA A 1 297 ? 8.335 15.315 6.641 1.00 64.31 297 ALA A N 1
ATOM 2231 C CA . ALA A 1 297 ? 8.048 15.761 5.280 1.00 64.31 297 ALA A CA 1
ATOM 2232 C C . ALA A 1 297 ? 7.255 14.729 4.460 1.00 64.31 297 ALA A C 1
ATOM 2234 O O . ALA A 1 297 ? 7.330 13.522 4.706 1.00 64.31 297 ALA A O 1
ATOM 2235 N N . SER A 1 298 ? 6.509 15.229 3.473 1.00 72.31 298 SER A N 1
ATOM 2236 C CA . SER A 1 298 ? 5.646 14.431 2.605 1.00 72.31 298 SER A CA 1
ATOM 2237 C C . SER A 1 298 ? 6.436 13.323 1.894 1.00 72.31 298 SER A C 1
ATOM 2239 O O . SER A 1 298 ? 7.562 13.537 1.450 1.00 72.31 298 SER A O 1
ATOM 2241 N N . SER A 1 299 ? 5.843 12.139 1.752 1.00 83.75 299 SER A N 1
ATOM 2242 C CA . SER A 1 299 ? 6.471 10.970 1.120 1.00 83.75 299 SER A CA 1
ATOM 2243 C C . SER A 1 299 ? 5.683 10.494 -0.108 1.00 83.75 299 SER A C 1
ATOM 2245 O O . SER A 1 299 ? 4.497 10.797 -0.284 1.00 83.75 299 SER A O 1
ATOM 2247 N N . LEU A 1 300 ? 6.344 9.734 -0.986 1.00 86.50 300 LEU A N 1
ATOM 2248 C CA . LEU A 1 300 ? 5.702 9.047 -2.114 1.00 86.50 300 LEU A CA 1
ATOM 2249 C C . LEU A 1 300 ? 4.847 7.856 -1.669 1.00 86.50 300 LEU A C 1
ATOM 2251 O O . LEU A 1 300 ? 4.175 7.265 -2.502 1.00 86.50 300 LEU A O 1
ATOM 2255 N N . LYS A 1 301 ? 4.837 7.526 -0.375 1.00 90.12 301 LYS A N 1
ATOM 2256 C CA . LYS A 1 301 ? 3.985 6.519 0.263 1.00 90.12 301 LYS A CA 1
ATOM 2257 C C . LYS A 1 301 ? 3.441 7.062 1.580 1.00 90.12 301 LYS A C 1
ATOM 2259 O O . LYS A 1 301 ? 4.106 7.852 2.243 1.00 90.12 301 LYS A O 1
ATOM 2264 N N . CYS A 1 302 ? 2.275 6.598 2.012 1.00 90.81 302 CYS A N 1
ATOM 2265 C CA . CYS A 1 302 ? 1.816 6.857 3.376 1.00 90.81 302 CYS A CA 1
ATOM 2266 C C . CYS A 1 302 ? 1.274 5.600 4.056 1.00 90.81 302 CYS A C 1
ATOM 2268 O O . CYS A 1 302 ? 0.889 4.627 3.403 1.00 90.81 302 CYS A O 1
ATOM 2270 N N . THR A 1 303 ? 1.251 5.632 5.385 1.00 94.00 303 THR A N 1
ATOM 2271 C CA . THR A 1 303 ? 0.646 4.584 6.214 1.00 94.00 303 THR A CA 1
ATOM 2272 C C . THR A 1 303 ? -0.500 5.184 7.008 1.00 94.00 303 THR A C 1
ATOM 2274 O O . THR A 1 303 ? -0.338 6.249 7.597 1.00 94.00 303 THR A O 1
ATOM 2277 N N . LEU A 1 304 ? -1.647 4.513 7.030 1.00 95.12 304 LEU A N 1
ATOM 2278 C CA . LEU A 1 304 ? -2.764 4.833 7.909 1.00 95.12 304 LEU A CA 1
ATOM 2279 C C . LEU A 1 304 ? -2.976 3.660 8.860 1.00 95.12 304 LEU A C 1
ATOM 2281 O O . LEU A 1 304 ? -3.232 2.536 8.422 1.00 95.12 304 LEU A O 1
ATOM 2285 N N . VAL A 1 305 ? -2.864 3.934 10.153 1.00 96.62 305 VAL A N 1
ATOM 2286 C CA . VAL A 1 305 ? -3.084 2.950 11.204 1.00 96.62 305 VAL A CA 1
ATOM 2287 C C . VAL A 1 305 ? -4.473 3.099 11.806 1.00 96.62 305 VAL A C 1
ATOM 2289 O O . VAL A 1 305 ? -5.019 4.203 11.877 1.00 96.62 305 VAL A O 1
ATOM 2292 N N . VAL A 1 306 ? -5.048 1.982 12.238 1.00 97.50 306 VAL A N 1
ATOM 2293 C CA . VAL A 1 306 ? -6.390 1.923 12.814 1.00 97.50 306 VAL A CA 1
ATOM 2294 C C . VAL A 1 306 ? -6.371 1.033 14.056 1.00 97.50 306 VAL A C 1
ATOM 2296 O O . VAL A 1 306 ? -6.209 -0.187 13.964 1.00 97.50 306 VAL A O 1
ATOM 2299 N N . SER A 1 307 ? -6.528 1.645 15.228 1.00 95.69 307 SER A N 1
ATOM 2300 C CA . SER A 1 307 ? -6.593 0.937 16.513 1.00 95.69 307 SER A CA 1
ATOM 2301 C C . SER A 1 307 ? -7.932 0.232 16.699 1.00 95.69 307 SER A C 1
ATOM 2303 O O . SER A 1 307 ? -8.968 0.809 16.399 1.00 95.69 307 SER A O 1
ATOM 2305 N N . GLY A 1 308 ? -7.927 -1.000 17.216 1.00 94.00 308 GLY A N 1
ATOM 2306 C CA . GLY A 1 308 ? -9.158 -1.766 17.459 1.00 94.00 308 GLY A CA 1
ATOM 2307 C C . GLY A 1 308 ? -9.755 -1.659 18.859 1.00 94.00 308 GLY A C 1
ATOM 2308 O O . GLY A 1 308 ? -10.886 -2.086 19.059 1.00 94.00 308 GLY A O 1
ATOM 2309 N N . TRP A 1 309 ? -9.006 -1.124 19.812 1.00 92.00 309 TRP A N 1
ATOM 2310 C CA . TRP A 1 309 ? -9.438 -0.683 21.139 1.00 92.00 309 TRP A CA 1
ATOM 2311 C C . TRP A 1 309 ? -8.369 0.290 21.646 1.00 92.00 309 TRP A C 1
ATOM 2313 O O . TRP A 1 309 ? -7.249 0.297 21.118 1.00 92.00 309 TRP A O 1
ATOM 2323 N N . ILE A 1 310 ? -8.686 1.090 22.659 1.00 91.88 310 ILE A N 1
ATOM 2324 C CA . ILE A 1 310 ? -7.718 1.989 23.296 1.00 91.88 310 ILE A CA 1
ATOM 2325 C C . ILE A 1 310 ? -7.710 1.793 24.809 1.00 91.88 310 ILE A C 1
ATOM 2327 O O . ILE A 1 310 ? -8.731 1.458 25.403 1.00 91.88 310 ILE A O 1
ATOM 2331 N N . GLU A 1 311 ? -6.533 1.940 25.408 1.00 84.62 311 GLU A N 1
ATOM 2332 C CA . GLU A 1 311 ? -6.329 1.796 26.851 1.00 84.62 311 GLU A CA 1
ATOM 2333 C C . GLU A 1 311 ? -6.860 3.036 27.583 1.00 84.62 311 GLU A C 1
ATOM 2335 O O . GLU A 1 311 ? -6.872 4.143 27.036 1.00 84.62 311 GLU A O 1
ATOM 2340 N N . SER A 1 312 ? -7.349 2.845 28.809 1.00 76.94 312 SER A N 1
ATOM 2341 C CA . SER A 1 312 ? -7.946 3.910 29.628 1.00 76.94 312 SER A CA 1
ATOM 2342 C C . SER A 1 312 ? -6.931 4.698 30.451 1.00 76.94 312 SER A C 1
ATOM 2344 O O . SER A 1 312 ? -7.265 5.743 31.009 1.00 76.94 312 SER A O 1
ATOM 2346 N N . ASP A 1 313 ? -5.690 4.220 30.512 1.00 78.88 313 ASP A N 1
ATOM 2347 C CA . ASP A 1 313 ? -4.582 4.855 31.226 1.00 78.88 313 ASP A CA 1
ATOM 2348 C C . ASP A 1 313 ? -4.063 6.129 30.533 1.00 78.88 313 ASP A C 1
ATOM 2350 O O . ASP A 1 313 ? -3.352 6.938 31.136 1.00 78.88 313 ASP A O 1
ATOM 2354 N N . THR A 1 314 ? -4.460 6.331 29.278 1.00 78.19 314 THR A N 1
ATOM 2355 C CA . THR A 1 314 ? -4.048 7.425 28.408 1.00 78.19 314 THR A CA 1
ATOM 2356 C C . THR A 1 314 ? -5.281 8.216 27.971 1.00 78.19 314 THR A C 1
ATOM 2358 O O . THR A 1 314 ? -6.358 7.655 27.766 1.00 78.19 314 THR A O 1
ATOM 2361 N N . SER A 1 315 ? -5.154 9.541 27.809 1.00 82.62 315 SER A N 1
ATOM 2362 C CA . SER A 1 315 ? -6.280 10.338 27.306 1.00 82.62 315 SER A CA 1
ATOM 2363 C C . SER A 1 315 ? -6.706 9.824 25.920 1.00 82.62 315 SER A C 1
ATOM 2365 O O . SER A 1 315 ? -5.832 9.421 25.144 1.00 82.62 315 SER A O 1
ATOM 2367 N N . PRO A 1 316 ? -8.008 9.834 25.572 1.00 76.31 316 PRO A N 1
ATOM 2368 C CA . PRO A 1 316 ? -8.458 9.319 24.281 1.00 76.31 316 PRO A CA 1
ATOM 2369 C C . PRO A 1 316 ? -7.740 9.996 23.114 1.00 76.31 316 PRO A C 1
ATOM 2371 O O . PRO A 1 316 ? -7.464 9.359 22.107 1.00 76.31 316 PRO A O 1
ATOM 2374 N N . GLU A 1 317 ? -7.350 11.264 23.266 1.00 76.50 317 GLU A N 1
ATOM 2375 C CA . GLU A 1 317 ? -6.597 11.987 22.248 1.00 76.50 317 GLU A CA 1
ATOM 2376 C C . GLU A 1 317 ? -5.170 11.466 22.057 1.00 76.50 317 GLU A C 1
ATOM 2378 O O . GLU A 1 317 ? -4.643 11.498 20.951 1.00 76.50 317 GLU A O 1
ATOM 2383 N N . GLN A 1 318 ? -4.525 11.005 23.123 1.00 85.38 318 GLN A N 1
ATOM 2384 C CA . GLN A 1 318 ? -3.147 10.522 23.067 1.00 85.38 318 GLN A CA 1
ATOM 2385 C C . GLN A 1 318 ? -3.075 9.017 22.819 1.00 85.38 318 GLN A C 1
ATOM 2387 O O . GLN A 1 318 ? -2.068 8.543 22.302 1.00 85.38 318 GLN A O 1
ATOM 2392 N N . ALA A 1 319 ? -4.124 8.258 23.147 1.00 89.25 319 ALA A N 1
ATOM 2393 C CA . ALA A 1 319 ? -4.115 6.801 23.073 1.00 89.25 319 ALA A CA 1
ATOM 2394 C C . ALA A 1 319 ? -3.838 6.291 21.647 1.00 89.25 319 ALA A C 1
ATOM 2396 O O . ALA A 1 319 ? -3.015 5.393 21.455 1.00 89.25 319 ALA A O 1
ATOM 2397 N N . PHE A 1 320 ? -4.440 6.927 20.636 1.00 90.81 320 PHE A N 1
ATOM 2398 C CA . PHE A 1 320 ? -4.215 6.594 19.225 1.00 90.81 320 PHE A CA 1
ATOM 2399 C C . PHE A 1 320 ? -2.797 6.906 18.744 1.00 90.81 320 PHE A C 1
ATOM 2401 O O . PHE A 1 320 ? -2.317 6.248 17.828 1.00 90.81 320 PHE A O 1
ATOM 2408 N N . GLU A 1 321 ? -2.113 7.896 19.314 1.00 88.38 321 GLU A N 1
ATOM 2409 C CA . GLU A 1 321 ? -0.713 8.172 18.974 1.00 88.38 321 GLU A CA 1
ATOM 2410 C C . GLU A 1 321 ? 0.226 7.239 19.745 1.00 88.38 321 GLU A C 1
ATOM 2412 O O . GLU A 1 321 ? 1.167 6.664 19.189 1.00 88.38 321 GLU A O 1
ATOM 2417 N N . HIS A 1 322 ? -0.069 7.032 21.028 1.00 89.25 322 HIS A N 1
ATOM 2418 C CA . HIS A 1 322 ? 0.735 6.251 21.955 1.00 89.25 322 HIS A CA 1
ATOM 2419 C C . HIS A 1 322 ? 0.890 4.795 21.516 1.00 89.25 322 HIS A C 1
ATOM 2421 O O . HIS A 1 322 ? 2.002 4.264 21.549 1.00 89.25 322 HIS A O 1
ATOM 2427 N N . GLN A 1 323 ? -0.196 4.161 21.064 1.00 90.56 323 GLN A N 1
ATOM 2428 C CA . GLN A 1 323 ? -0.183 2.764 20.615 1.00 90.56 323 GLN A CA 1
ATOM 2429 C C . GLN A 1 323 ? 0.753 2.530 19.421 1.00 90.56 323 GLN A C 1
ATOM 2431 O O . GLN A 1 323 ? 1.356 1.465 19.305 1.00 90.56 323 GLN A O 1
ATOM 2436 N N . TRP A 1 324 ? 0.925 3.534 18.557 1.00 92.00 324 TRP A N 1
ATOM 2437 C CA . TRP A 1 324 ? 1.661 3.404 17.296 1.00 92.00 324 TRP A CA 1
ATOM 2438 C C . TRP A 1 324 ? 3.000 4.148 17.269 1.00 92.00 324 TRP A C 1
ATOM 2440 O O . TRP A 1 324 ? 3.690 4.130 16.249 1.00 92.00 324 TRP A O 1
ATOM 2450 N N . ARG A 1 325 ? 3.424 4.741 18.392 1.00 87.00 325 ARG A N 1
ATOM 2451 C CA . ARG A 1 325 ? 4.658 5.549 18.516 1.00 87.00 325 ARG A CA 1
ATOM 2452 C C . ARG A 1 325 ? 5.932 4.879 17.977 1.00 87.00 325 ARG A C 1
ATOM 2454 O O . ARG A 1 325 ? 6.841 5.559 17.509 1.00 87.00 325 ARG A O 1
ATOM 2461 N N . ASN A 1 326 ? 5.986 3.546 18.016 1.00 88.62 326 ASN A N 1
ATOM 2462 C CA . ASN A 1 326 ? 7.152 2.755 17.614 1.00 88.62 326 ASN A CA 1
ATOM 2463 C C . ASN A 1 326 ? 7.016 2.092 16.232 1.00 88.62 326 ASN A C 1
ATOM 2465 O O . ASN A 1 326 ? 7.909 1.342 15.852 1.00 88.62 326 ASN A O 1
ATOM 2469 N N . LEU A 1 327 ? 5.932 2.328 15.483 1.00 88.44 327 LEU A N 1
ATOM 2470 C CA . LEU A 1 327 ? 5.671 1.610 14.228 1.00 88.44 327 LEU A CA 1
ATOM 2471 C C . LEU A 1 327 ? 6.748 1.864 13.159 1.00 88.44 327 LEU A C 1
ATOM 2473 O O . LEU A 1 327 ? 7.195 0.919 12.519 1.00 88.44 327 LEU A O 1
ATOM 2477 N N . GLN A 1 328 ? 7.143 3.129 12.965 1.00 83.94 328 GLN A N 1
ATOM 2478 C CA . GLN A 1 328 ? 8.212 3.561 12.044 1.00 83.94 328 GLN A CA 1
ATOM 2479 C C . GLN A 1 328 ? 8.166 2.902 10.643 1.00 83.94 328 GLN A C 1
ATOM 2481 O O . GLN A 1 328 ? 9.201 2.621 10.046 1.00 83.94 328 GLN A O 1
ATOM 2486 N N . HIS A 1 329 ? 6.969 2.661 10.093 1.00 87.50 329 HIS A N 1
ATOM 2487 C CA . HIS A 1 329 ? 6.803 1.952 8.812 1.00 87.50 329 HIS A CA 1
ATOM 2488 C C . HIS A 1 329 ? 7.039 2.855 7.582 1.00 87.50 329 HIS A C 1
ATOM 2490 O O . HIS A 1 329 ? 7.476 2.417 6.513 1.00 87.50 329 HIS A O 1
ATOM 2496 N N . SER A 1 330 ? 6.737 4.147 7.707 1.00 86.62 330 SER A N 1
ATOM 2497 C CA . SER A 1 330 ? 6.988 5.154 6.671 1.00 86.62 330 SER A CA 1
ATOM 2498 C C . SER A 1 330 ? 7.305 6.508 7.294 1.00 86.62 330 SER A C 1
ATOM 2500 O O . SER A 1 330 ? 6.939 6.771 8.437 1.00 86.62 330 SER A O 1
ATOM 2502 N N . LYS A 1 331 ? 7.939 7.405 6.527 1.00 85.56 331 LYS A N 1
ATOM 2503 C CA . LYS A 1 331 ? 8.133 8.798 6.959 1.00 85.56 331 LYS A CA 1
ATOM 2504 C C . LYS A 1 331 ? 6.806 9.526 7.147 1.00 85.56 331 LYS A C 1
ATOM 2506 O O . LYS A 1 331 ? 6.687 10.345 8.045 1.00 85.56 331 LYS A O 1
ATOM 2511 N N . GLU A 1 332 ? 5.786 9.203 6.364 1.00 87.31 332 GLU A N 1
ATOM 2512 C CA . GLU A 1 332 ? 4.463 9.803 6.513 1.00 87.31 332 GLU A CA 1
ATOM 2513 C C . GLU A 1 332 ? 3.465 8.784 7.070 1.00 87.31 332 GLU A C 1
ATOM 2515 O O . GLU A 1 332 ? 3.127 7.806 6.393 1.00 87.31 332 GLU A O 1
ATOM 2520 N N . GLN A 1 333 ? 3.034 8.984 8.317 1.00 91.12 333 GLN A N 1
ATOM 2521 C CA . GLN A 1 333 ? 2.132 8.087 9.040 1.00 91.12 333 GLN A CA 1
ATOM 2522 C C . GLN A 1 333 ? 0.946 8.860 9.610 1.00 91.12 333 GLN A C 1
ATOM 2524 O O . GLN A 1 333 ? 1.083 9.976 10.113 1.00 91.12 333 GLN A O 1
ATOM 2529 N N . TYR A 1 334 ? -0.213 8.221 9.562 1.00 92.25 334 TYR A N 1
ATOM 2530 C CA . TYR A 1 334 ? -1.478 8.749 10.033 1.00 92.25 334 TYR A CA 1
ATOM 2531 C C . TYR A 1 334 ? -2.152 7.755 10.961 1.00 92.25 334 TYR A C 1
ATOM 2533 O O . TYR A 1 334 ? -2.030 6.554 10.740 1.00 92.25 334 TYR A O 1
ATOM 2541 N N . SER A 1 335 ? -2.913 8.249 11.930 1.00 94.12 335 SER A N 1
ATOM 2542 C CA . SER A 1 335 ? -3.804 7.452 12.769 1.00 94.12 335 SER A CA 1
ATOM 2543 C C . SER A 1 335 ? -5.247 7.853 12.524 1.00 94.12 335 SER A C 1
ATOM 2545 O O . SER A 1 335 ? -5.558 9.040 12.398 1.00 94.12 335 SER A O 1
ATOM 2547 N N . LEU A 1 336 ? -6.129 6.862 12.420 1.00 95.06 336 LEU A N 1
ATOM 2548 C CA . LEU A 1 336 ? -7.563 7.094 12.397 1.00 95.06 336 LEU A CA 1
ATOM 2549 C C . LEU A 1 336 ? -8.091 7.118 13.831 1.00 95.06 336 LEU A C 1
ATOM 2551 O O . LEU A 1 336 ? -8.178 6.076 14.481 1.00 95.06 336 LEU A O 1
ATOM 2555 N N . ARG A 1 337 ? -8.514 8.298 14.280 1.00 93.81 337 ARG A N 1
ATOM 2556 C CA . ARG A 1 337 ? -9.300 8.466 15.498 1.00 93.81 337 ARG A CA 1
ATOM 2557 C C . ARG A 1 337 ? -10.779 8.330 15.170 1.00 93.81 337 ARG A C 1
ATOM 2559 O O . ARG A 1 337 ? -11.310 9.100 14.361 1.00 93.81 337 ARG A O 1
ATOM 2566 N N . TYR A 1 338 ? -11.435 7.371 15.807 1.00 94.06 338 TYR A N 1
ATOM 2567 C CA . TYR A 1 338 ? -12.858 7.124 15.634 1.00 94.06 338 TYR A CA 1
ATOM 2568 C C . TYR A 1 338 ? -13.468 6.554 16.907 1.00 94.06 338 TYR A C 1
ATOM 2570 O O . TYR A 1 338 ? -12.821 5.766 17.589 1.00 94.06 338 TYR A O 1
ATOM 2578 N N . GLU A 1 339 ? -14.716 6.934 17.182 1.00 93.00 339 GLU A N 1
ATOM 2579 C CA . GLU A 1 339 ? -15.553 6.361 18.245 1.00 93.00 339 GLU A CA 1
ATOM 2580 C C . GLU A 1 339 ? -14.798 6.127 19.574 1.00 93.00 339 GLU A C 1
ATOM 2582 O O . GLU A 1 339 ? -14.921 5.059 20.177 1.00 93.00 339 GLU A O 1
ATOM 2587 N N . SER A 1 340 ? -13.987 7.100 20.018 1.00 92.25 340 SER A N 1
ATOM 2588 C CA . SER A 1 340 ? -13.005 6.895 21.098 1.00 92.25 340 SER A CA 1
ATOM 2589 C C . SER A 1 340 ? -13.652 6.425 22.398 1.00 92.25 340 SER A C 1
ATOM 2591 O O . SER A 1 340 ? -13.115 5.541 23.055 1.00 92.25 340 SER A O 1
ATOM 2593 N N . GLU A 1 341 ? -14.822 6.970 22.739 1.00 89.50 341 GLU A N 1
ATOM 2594 C CA . GLU A 1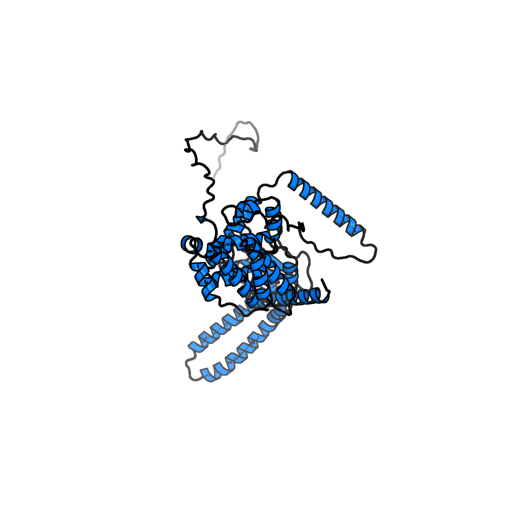 341 ? -15.600 6.578 23.921 1.00 89.50 341 GLU A CA 1
ATOM 2595 C C . GLU A 1 341 ? -15.912 5.073 23.909 1.00 89.50 341 GLU A C 1
ATOM 2597 O O . GLU A 1 341 ? -15.558 4.351 24.840 1.00 89.50 341 GLU A O 1
ATOM 2602 N N . TYR A 1 342 ? -16.458 4.566 22.802 1.00 89.94 342 TYR A N 1
ATOM 2603 C CA . TYR A 1 342 ? -16.790 3.150 22.659 1.00 89.94 342 TYR A CA 1
ATOM 2604 C C . TYR A 1 342 ? -15.537 2.257 22.611 1.00 89.94 342 TYR A C 1
ATOM 2606 O O . TYR A 1 342 ? -15.523 1.163 23.179 1.00 89.94 342 TYR A O 1
ATOM 2614 N N . LEU A 1 343 ? -14.453 2.715 21.972 1.00 92.06 343 LEU A N 1
ATOM 2615 C CA . LEU A 1 343 ? -13.187 1.972 21.944 1.00 92.06 343 LEU A CA 1
ATOM 2616 C C . LEU A 1 343 ? -12.494 1.916 23.315 1.00 92.06 343 LEU A C 1
ATOM 2618 O O . LEU A 1 343 ? -11.791 0.937 23.579 1.00 92.06 343 LEU A O 1
ATOM 2622 N N . GLN A 1 344 ? -12.689 2.917 24.181 1.00 91.06 344 GLN A N 1
ATOM 2623 C CA . GLN A 1 344 ? -12.239 2.887 25.580 1.00 91.06 344 GLN A CA 1
ATOM 2624 C C . GLN A 1 344 ? -13.068 1.924 26.418 1.00 91.06 344 GLN A C 1
ATOM 2626 O O . GLN A 1 344 ? -12.502 1.133 27.171 1.00 91.06 344 GLN A O 1
ATOM 2631 N N . GLU A 1 345 ? -14.396 1.947 26.276 1.00 88.81 345 GLU A N 1
ATOM 2632 C CA . GLU A 1 345 ? -15.266 0.967 26.935 1.00 88.81 345 GLU A CA 1
ATOM 2633 C C . GLU A 1 345 ? -14.847 -0.459 26.576 1.00 88.81 345 GLU A C 1
ATOM 2635 O O . GLU A 1 345 ? -14.729 -1.314 27.454 1.00 88.81 345 GLU A O 1
ATOM 2640 N N . LEU A 1 346 ? -14.537 -0.696 25.300 1.00 88.88 346 LEU A N 1
ATOM 2641 C CA . LEU A 1 346 ? -14.023 -1.976 24.837 1.00 88.88 346 LEU A CA 1
ATOM 2642 C C . LEU A 1 346 ? -12.655 -2.323 25.431 1.00 88.88 346 LEU A C 1
ATOM 2644 O O . LEU A 1 346 ? -12.450 -3.461 25.852 1.00 88.88 346 LEU A O 1
ATOM 2648 N N . GLY A 1 347 ? -11.725 -1.365 25.468 1.00 89.75 347 GLY A N 1
ATOM 2649 C CA . GLY A 1 347 ? -10.402 -1.549 26.065 1.00 89.75 347 GLY A CA 1
ATOM 2650 C C . GLY A 1 347 ? -10.485 -1.954 27.536 1.00 89.75 347 GLY A C 1
ATOM 2651 O O . GLY A 1 347 ? -9.875 -2.944 27.931 1.00 89.75 347 GLY A O 1
ATOM 2652 N N . ASN A 1 348 ? -11.336 -1.278 28.312 1.00 87.25 348 ASN A N 1
ATOM 2653 C CA . ASN A 1 348 ? -11.611 -1.620 29.712 1.00 87.25 348 ASN A CA 1
ATOM 2654 C C . ASN A 1 348 ? -12.181 -3.032 29.860 1.00 87.25 348 ASN A C 1
ATOM 2656 O O . ASN A 1 348 ? -11.818 -3.775 30.772 1.00 87.25 348 ASN A O 1
ATOM 2660 N N . ALA A 1 349 ? -13.077 -3.415 28.952 1.00 84.12 349 ALA A N 1
ATOM 2661 C CA . ALA A 1 349 ? -13.690 -4.733 28.954 1.00 84.12 349 ALA A CA 1
ATOM 2662 C C . ALA A 1 349 ? -12.645 -5.838 28.666 1.00 84.12 349 ALA A C 1
ATOM 2664 O O . ALA A 1 349 ? -12.649 -6.890 29.313 1.00 84.12 349 ALA A O 1
ATOM 2665 N N . ILE A 1 350 ? -11.698 -5.578 27.755 1.00 84.12 350 ILE A N 1
ATOM 2666 C CA . ILE A 1 350 ? -10.560 -6.465 27.461 1.00 84.12 350 ILE A CA 1
ATOM 2667 C C . ILE A 1 350 ? -9.599 -6.545 28.652 1.00 84.12 350 ILE A C 1
ATOM 2669 O O . ILE A 1 350 ? -9.195 -7.644 29.032 1.00 84.12 350 ILE A O 1
ATOM 2673 N N . GLU A 1 351 ? -9.251 -5.417 29.272 1.00 84.06 351 GLU A N 1
ATOM 2674 C CA . GLU A 1 351 ? -8.372 -5.384 30.447 1.00 84.06 351 GLU A CA 1
ATOM 2675 C C . GLU A 1 351 ? -8.982 -6.159 31.623 1.00 84.06 351 GLU A C 1
ATOM 2677 O O . GLU A 1 351 ? -8.303 -6.962 32.269 1.00 84.06 351 GLU A O 1
ATOM 2682 N N . TYR A 1 352 ? -10.291 -6.011 31.840 1.00 82.00 352 TYR A N 1
ATOM 2683 C CA . TYR A 1 352 ? -11.029 -6.793 32.827 1.00 82.00 352 TYR A CA 1
ATOM 2684 C C . TYR A 1 352 ? -10.924 -8.301 32.553 1.00 82.00 352 TYR A C 1
ATOM 2686 O O . TYR A 1 352 ? -10.567 -9.064 33.456 1.00 82.00 352 TYR A O 1
ATOM 2694 N N . LEU A 1 353 ? -11.139 -8.739 31.306 1.00 79.06 353 LEU A N 1
ATOM 2695 C CA . LEU A 1 353 ? -10.969 -10.142 30.906 1.00 79.06 353 LEU A CA 1
ATOM 2696 C C . LEU A 1 353 ? -9.529 -10.634 31.138 1.00 79.06 353 LEU A C 1
ATOM 2698 O O . LEU A 1 353 ? -9.331 -11.745 31.636 1.00 79.06 353 LEU A O 1
ATOM 2702 N N . MET A 1 354 ? -8.523 -9.812 30.834 1.00 80.56 354 MET A N 1
ATOM 2703 C CA . MET A 1 354 ? -7.113 -10.159 31.046 1.00 80.56 354 MET A CA 1
ATOM 2704 C C . MET A 1 354 ? -6.772 -10.289 32.534 1.00 80.56 354 MET A C 1
ATOM 2706 O O . MET A 1 354 ? -6.114 -11.254 32.928 1.00 80.56 354 MET A O 1
ATOM 2710 N N . SER A 1 355 ? -7.269 -9.382 33.380 1.00 78.56 355 SER A N 1
ATOM 2711 C CA . SER A 1 355 ? -7.087 -9.450 34.838 1.00 78.56 355 SER A CA 1
ATOM 2712 C C . SER A 1 355 ? -7.679 -10.735 35.430 1.00 78.56 355 SER A C 1
ATOM 2714 O O . SER A 1 355 ? -7.097 -11.361 36.324 1.00 78.56 355 SER A O 1
ATOM 2716 N N . PHE A 1 356 ? -8.804 -11.183 34.870 1.00 73.69 356 PHE A N 1
ATOM 2717 C CA . PHE A 1 356 ? -9.444 -12.425 35.255 1.00 73.69 356 PHE A CA 1
ATOM 2718 C C . PHE A 1 356 ? -8.622 -13.647 34.817 1.00 73.69 356 PHE A C 1
ATOM 2720 O O . PHE A 1 356 ? -8.379 -14.544 35.624 1.00 73.69 356 PHE A O 1
ATOM 2727 N N . ALA A 1 357 ? -8.135 -13.671 33.573 1.00 72.69 357 ALA A N 1
ATOM 2728 C CA . ALA A 1 357 ? -7.285 -14.752 33.072 1.00 72.69 357 ALA A CA 1
ATOM 2729 C C . ALA A 1 357 ? -6.004 -14.913 33.908 1.00 72.69 357 ALA A C 1
ATOM 2731 O O . ALA A 1 357 ? -5.639 -16.032 34.276 1.00 72.69 357 ALA A O 1
ATOM 2732 N N . VAL A 1 358 ? -5.365 -13.798 34.280 1.00 75.25 358 VAL A N 1
ATOM 2733 C CA . VAL A 1 358 ? -4.208 -13.791 35.191 1.00 75.25 358 VAL A CA 1
ATOM 2734 C C . VAL A 1 358 ? -4.592 -14.342 36.565 1.00 75.25 358 VAL A C 1
ATOM 2736 O O . VAL A 1 358 ? -3.879 -15.185 37.108 1.00 75.25 358 VAL A O 1
ATOM 2739 N N . SER A 1 359 ? -5.741 -13.933 37.109 1.00 73.12 359 SER A N 1
ATOM 2740 C CA . SER A 1 359 ? -6.236 -14.432 38.399 1.00 73.12 359 SER A CA 1
ATOM 2741 C C . SER A 1 359 ? -6.471 -15.946 38.382 1.00 73.12 359 SER A C 1
ATOM 2743 O O . SER A 1 359 ? -6.064 -16.638 39.315 1.00 73.12 359 SER A O 1
ATOM 2745 N N . VAL A 1 360 ? -7.060 -16.485 37.311 1.00 69.00 360 VAL A N 1
ATOM 2746 C CA . VAL A 1 360 ? -7.250 -17.935 37.139 1.00 69.00 360 VAL A CA 1
ATOM 2747 C C . VAL A 1 360 ? -5.920 -18.661 36.985 1.00 69.00 360 VAL A C 1
ATOM 2749 O O . VAL A 1 360 ? -5.742 -19.702 37.609 1.00 69.00 360 VAL A O 1
ATOM 2752 N N . ALA A 1 361 ? -4.970 -18.127 36.215 1.00 68.62 361 ALA A N 1
ATOM 2753 C CA . ALA A 1 361 ? -3.653 -18.741 36.051 1.00 68.62 361 ALA A CA 1
ATOM 2754 C C . ALA A 1 361 ? -2.882 -18.821 37.383 1.00 68.62 361 ALA A C 1
ATOM 2756 O O . ALA A 1 361 ? -2.297 -19.857 37.695 1.00 68.62 361 ALA A O 1
ATOM 2757 N N . ILE A 1 362 ? -2.936 -17.763 38.203 1.00 69.19 362 ILE A N 1
ATOM 2758 C CA . ILE A 1 362 ? -2.356 -17.746 39.557 1.00 69.19 362 ILE A CA 1
ATOM 2759 C C . ILE A 1 362 ? -3.077 -18.744 40.473 1.00 69.19 362 ILE A C 1
ATOM 2761 O O . ILE A 1 362 ? -2.446 -19.451 41.253 1.00 69.19 362 ILE A O 1
ATOM 2765 N N . GLN A 1 363 ? -4.405 -18.835 40.393 1.00 63.28 363 GLN A N 1
ATOM 2766 C CA . GLN A 1 363 ? -5.150 -19.818 41.181 1.00 63.28 363 GLN A CA 1
ATOM 2767 C C . GLN A 1 363 ? -4.818 -21.250 40.753 1.00 63.28 363 GLN A C 1
ATOM 2769 O O . GLN A 1 363 ? -4.651 -22.108 41.610 1.00 63.28 363 GLN A O 1
ATOM 2774 N N . GLN A 1 364 ? -4.661 -21.516 39.456 1.00 59.78 364 GLN A N 1
ATOM 2775 C CA . GLN A 1 364 ? -4.285 -22.832 38.939 1.00 59.78 364 GLN A CA 1
ATOM 2776 C C . GLN A 1 364 ? -2.885 -23.266 39.389 1.00 59.78 364 GLN A C 1
ATOM 2778 O O . GLN A 1 364 ? -2.708 -24.440 39.703 1.00 59.78 364 GLN A O 1
ATOM 2783 N N . THR A 1 365 ? -1.915 -22.350 39.500 1.00 59.97 365 THR A N 1
ATOM 2784 C CA . THR A 1 365 ? -0.583 -22.668 40.055 1.00 59.97 365 THR A CA 1
ATOM 2785 C C . THR A 1 365 ? -0.593 -22.875 41.571 1.00 59.97 365 THR A C 1
ATOM 2787 O O . THR A 1 365 ? 0.251 -23.599 42.090 1.00 59.97 365 THR A O 1
ATOM 2790 N N . LEU A 1 366 ? -1.558 -22.293 42.291 1.00 58.22 366 LEU A N 1
ATOM 2791 C CA . LEU A 1 366 ? -1.739 -22.484 43.737 1.00 58.22 366 LEU A CA 1
ATOM 2792 C C . LEU A 1 366 ? -2.598 -23.713 44.098 1.00 58.22 366 LEU A C 1
ATOM 2794 O O . LEU A 1 366 ? -2.618 -24.132 45.255 1.00 58.22 366 LEU A O 1
ATOM 2798 N N . LEU A 1 367 ? -3.308 -24.304 43.133 1.00 56.69 367 LEU A N 1
ATOM 2799 C CA . LEU A 1 367 ? -4.287 -25.379 43.333 1.00 56.69 367 LEU A CA 1
ATOM 2800 C C . LEU A 1 367 ? -3.700 -26.798 43.147 1.00 56.69 367 LEU A C 1
ATOM 2802 O O . LEU A 1 367 ? -4.377 -27.692 42.644 1.00 56.69 367 LEU A O 1
ATOM 2806 N N . GLU A 1 368 ? -2.487 -27.070 43.638 1.00 56.16 368 GLU A N 1
ATOM 2807 C CA . GLU A 1 368 ? -1.952 -28.444 43.772 1.00 56.16 368 GLU A CA 1
ATOM 2808 C C . GLU A 1 368 ? -2.590 -29.232 44.944 1.00 56.16 368 GLU A C 1
ATOM 2810 O O . GLU A 1 368 ? -1.918 -29.834 45.779 1.00 56.16 368 GLU A O 1
ATOM 2815 N N . THR A 1 369 ? -3.920 -29.243 45.057 1.00 59.38 369 THR A N 1
ATOM 2816 C CA . THR A 1 369 ? -4.632 -30.081 46.042 1.00 59.38 369 THR A CA 1
ATOM 2817 C C . THR A 1 369 ? -5.729 -30.895 45.365 1.00 59.38 369 THR A C 1
ATOM 2819 O O . THR A 1 369 ? -6.360 -30.446 44.417 1.00 59.38 369 THR A O 1
ATOM 2822 N N . ALA A 1 370 ? -5.976 -32.119 45.843 1.00 51.72 370 ALA A N 1
ATOM 2823 C CA . ALA A 1 370 ? -6.798 -33.137 45.168 1.00 51.72 370 ALA A CA 1
ATOM 2824 C C . ALA A 1 370 ? -8.272 -32.749 44.876 1.00 51.72 370 ALA A C 1
ATOM 2826 O O . ALA A 1 370 ? -8.954 -33.460 44.142 1.00 51.72 370 ALA A O 1
ATOM 2827 N N . LEU A 1 371 ? -8.769 -31.622 45.403 1.00 53.22 371 LEU A N 1
ATOM 2828 C CA . LEU A 1 371 ? -10.097 -31.060 45.101 1.00 53.22 371 LEU A CA 1
ATOM 2829 C C . LEU A 1 371 ? -10.093 -30.032 43.949 1.00 53.22 371 LEU A C 1
ATOM 2831 O O . LEU A 1 371 ? -11.157 -29.611 43.492 1.00 53.22 371 LEU A O 1
ATOM 2835 N N . ALA A 1 372 ? -8.919 -29.659 43.434 1.00 54.72 372 ALA A N 1
ATOM 2836 C CA . ALA A 1 372 ? -8.751 -28.672 42.370 1.00 54.72 372 ALA A CA 1
ATOM 2837 C C . ALA A 1 372 ? -9.399 -29.076 41.041 1.00 54.72 372 ALA A C 1
ATOM 2839 O O . ALA A 1 372 ? -9.895 -28.214 40.320 1.00 54.72 372 ALA A O 1
ATOM 2840 N N . GLY A 1 373 ? -9.461 -30.373 40.722 1.00 56.88 373 GLY A N 1
ATOM 2841 C CA . GLY A 1 373 ? -10.072 -30.863 39.479 1.00 56.88 373 GLY A CA 1
ATOM 2842 C C . GLY A 1 373 ? -11.581 -30.596 39.383 1.00 56.88 373 GLY A C 1
ATOM 2843 O O . GLY A 1 373 ? -12.085 -30.302 38.305 1.00 56.88 373 GLY A O 1
ATOM 2844 N N . LEU A 1 374 ? -12.301 -30.630 40.511 1.00 54.34 374 LEU A N 1
ATOM 2845 C CA . LEU A 1 374 ? -13.749 -30.382 40.556 1.00 54.34 374 LEU A CA 1
ATOM 2846 C C . LEU A 1 374 ? -14.085 -28.887 40.597 1.00 54.34 374 LEU A C 1
ATOM 2848 O O . LEU A 1 374 ? -15.030 -28.452 39.944 1.00 54.34 374 LEU A O 1
ATOM 2852 N N . VAL A 1 375 ? -13.294 -28.092 41.327 1.00 56.81 375 VAL A N 1
ATOM 2853 C CA . VAL A 1 375 ? -13.489 -26.635 41.417 1.00 56.81 375 VAL A CA 1
ATOM 2854 C C . VAL A 1 375 ? -13.057 -25.941 40.121 1.00 56.81 375 VAL A C 1
ATOM 2856 O O . VAL A 1 375 ? -13.767 -25.061 39.640 1.00 56.81 375 VAL A O 1
ATOM 2859 N N . SER A 1 376 ? -11.955 -26.373 39.496 1.00 59.41 376 SER A N 1
ATOM 2860 C CA . SER A 1 376 ? -11.500 -25.813 38.215 1.00 59.41 376 SER A CA 1
ATOM 2861 C C . SER A 1 376 ? -12.495 -26.064 37.082 1.00 59.41 376 SER A C 1
ATOM 2863 O O . SER A 1 376 ? -12.760 -25.136 36.325 1.00 59.41 376 SER A O 1
ATOM 2865 N N . ALA A 1 377 ? -13.113 -27.252 37.007 1.00 61.38 377 ALA A N 1
ATOM 2866 C CA . ALA A 1 377 ? -14.058 -27.626 35.949 1.00 61.38 377 ALA A CA 1
ATOM 2867 C C . ALA A 1 377 ? -15.331 -26.757 35.893 1.00 61.38 377 ALA A C 1
ATOM 2869 O O . ALA A 1 377 ? -15.917 -26.618 34.822 1.00 61.38 377 ALA A O 1
ATOM 2870 N N . VAL A 1 378 ? -15.745 -26.165 37.021 1.00 60.12 378 VAL A N 1
ATOM 2871 C CA . VAL A 1 378 ? -16.938 -25.298 37.125 1.00 60.12 378 VAL A CA 1
ATOM 2872 C C . VAL A 1 378 ? -16.570 -23.812 37.201 1.00 60.12 378 VAL A C 1
ATOM 2874 O O . VAL A 1 378 ? -17.359 -22.959 36.794 1.00 60.12 378 VAL A O 1
ATOM 2877 N N . ALA A 1 379 ? -15.366 -23.480 37.671 1.00 64.81 379 ALA A N 1
ATOM 2878 C CA . ALA A 1 379 ? -14.913 -22.096 37.753 1.00 64.81 379 ALA A CA 1
ATOM 2879 C C . ALA A 1 379 ? -14.700 -21.468 36.367 1.00 64.81 379 ALA A C 1
ATOM 2881 O O . ALA A 1 379 ? -15.120 -20.332 36.152 1.00 64.81 379 ALA A O 1
ATOM 2882 N N . TRP A 1 380 ? -14.108 -22.196 35.409 1.00 68.81 380 TRP A N 1
ATOM 2883 C CA . TRP A 1 380 ? -13.832 -21.637 34.079 1.00 68.81 380 TRP A CA 1
ATOM 2884 C C . TRP A 1 380 ? -15.105 -21.354 33.246 1.00 68.81 380 TRP A C 1
ATOM 2886 O O . TRP A 1 380 ? -15.157 -20.285 32.636 1.00 68.81 380 TRP A O 1
ATOM 2896 N N . PRO A 1 381 ? -16.176 -22.184 33.251 1.00 67.62 381 PRO A N 1
ATOM 2897 C CA . PRO A 1 381 ? -17.399 -21.866 32.512 1.00 67.62 381 PRO A CA 1
ATOM 2898 C C . PRO A 1 381 ? -18.197 -20.715 33.133 1.00 67.62 381 PRO A C 1
ATOM 2900 O O . PRO A 1 381 ? -18.686 -19.855 32.406 1.00 67.62 381 PRO A O 1
ATOM 2903 N N . VAL A 1 382 ? -18.318 -20.657 34.468 1.00 68.06 382 VAL A N 1
ATOM 2904 C CA . VAL A 1 382 ? -19.040 -19.567 35.161 1.00 68.06 382 VAL A CA 1
ATOM 2905 C C . VAL A 1 382 ? -18.339 -18.232 34.938 1.00 68.06 382 VAL A C 1
ATOM 2907 O O . VAL A 1 382 ? -18.985 -17.224 34.653 1.00 68.06 382 VAL A O 1
ATOM 2910 N N . ALA A 1 383 ? -17.011 -18.244 34.999 1.00 65.81 383 ALA A N 1
ATOM 2911 C CA . ALA A 1 383 ? -16.200 -17.097 34.659 1.00 65.81 383 ALA A CA 1
ATOM 2912 C C . ALA A 1 383 ? -16.436 -16.610 33.227 1.00 65.81 383 ALA A C 1
ATOM 2914 O O . ALA A 1 383 ? -16.732 -15.433 33.030 1.00 65.81 383 ALA A O 1
ATOM 2915 N N . LEU A 1 384 ? -16.379 -17.509 32.239 1.00 68.06 384 LEU A N 1
ATOM 2916 C CA . LEU A 1 384 ? -16.638 -17.154 30.843 1.00 68.06 384 LEU A CA 1
ATOM 2917 C C . LEU A 1 384 ? -18.037 -16.565 30.642 1.00 68.06 384 LEU A C 1
ATOM 2919 O O . LEU A 1 384 ? -18.171 -15.568 29.940 1.00 68.06 384 LEU A O 1
ATOM 2923 N N . ILE A 1 385 ? -19.066 -17.126 31.284 1.00 71.81 385 ILE A N 1
ATOM 2924 C CA . ILE A 1 385 ? -20.440 -16.604 31.203 1.00 71.81 385 ILE A CA 1
ATOM 2925 C C . ILE A 1 385 ? -20.526 -15.195 31.803 1.00 71.81 385 ILE A C 1
ATOM 2927 O O . ILE A 1 385 ? -21.120 -14.302 31.198 1.00 71.81 385 ILE A O 1
ATOM 2931 N N . SER A 1 386 ? -19.916 -14.976 32.972 1.00 65.81 386 SER A N 1
ATOM 2932 C CA . SER A 1 386 ? -19.928 -13.662 33.625 1.00 65.81 386 SER A CA 1
ATOM 2933 C C . SER A 1 386 ? -19.224 -12.597 32.781 1.00 65.81 386 SER A C 1
ATOM 2935 O O . SER A 1 386 ? -19.752 -11.500 32.607 1.00 65.81 386 SER A O 1
ATOM 2937 N N . VAL A 1 387 ? -18.093 -12.954 32.170 1.00 64.31 387 VAL A N 1
ATOM 2938 C CA . VAL A 1 387 ? -17.313 -12.059 31.316 1.00 64.31 387 VAL A CA 1
ATOM 2939 C C . VAL A 1 387 ? -18.027 -11.796 29.986 1.00 64.31 387 VAL A C 1
ATOM 2941 O O . VAL A 1 387 ? -18.083 -10.645 29.566 1.00 64.31 387 VAL A O 1
ATOM 2944 N N . SER A 1 388 ? -18.662 -12.804 29.371 1.00 65.00 388 SER A N 1
ATOM 2945 C CA . SER A 1 388 ? -19.466 -12.634 28.145 1.00 65.00 388 SER A CA 1
ATOM 2946 C C . SER A 1 388 ? -20.500 -11.524 28.311 1.00 65.00 388 SER A C 1
ATOM 2948 O O . SER A 1 388 ? -20.538 -10.595 27.515 1.00 65.00 388 SER A O 1
ATOM 2950 N N . SER A 1 389 ? -21.257 -11.539 29.413 1.00 65.50 389 SER A N 1
ATOM 2951 C CA . SER A 1 389 ? -22.333 -10.563 29.636 1.00 65.50 389 SER A CA 1
ATOM 2952 C C . SER A 1 389 ? -21.863 -9.104 29.757 1.00 65.50 389 SER A C 1
ATOM 2954 O O . SER A 1 389 ? -22.617 -8.190 29.428 1.00 65.50 389 SER A O 1
ATOM 2956 N N . VAL A 1 390 ? -20.620 -8.880 30.199 1.00 67.69 390 VAL A N 1
ATOM 2957 C CA . VAL A 1 390 ? -20.012 -7.544 30.331 1.00 67.69 390 VAL A CA 1
ATOM 2958 C C . VAL A 1 390 ? -19.401 -7.081 29.002 1.00 67.69 390 VAL A C 1
ATOM 2960 O O . VAL A 1 390 ? -19.439 -5.893 28.690 1.00 67.69 390 VAL A O 1
ATOM 2963 N N . LEU A 1 391 ? -18.882 -8.014 28.198 1.00 66.50 391 LEU A N 1
ATOM 2964 C CA . LEU A 1 391 ? -18.291 -7.742 26.884 1.00 66.50 391 LEU A CA 1
ATOM 2965 C C . LEU A 1 391 ? -19.337 -7.540 25.782 1.00 66.50 391 LEU A C 1
ATOM 2967 O O . LEU A 1 391 ? -19.109 -6.752 24.863 1.00 66.50 391 LEU A O 1
ATOM 2971 N N . ASP A 1 392 ? -20.466 -8.250 25.855 1.00 71.00 392 ASP A N 1
ATOM 2972 C CA . ASP A 1 392 ? -21.416 -8.364 24.746 1.00 71.00 392 ASP A CA 1
ATOM 2973 C C . ASP A 1 392 ? -22.004 -7.006 24.332 1.00 71.00 392 ASP A C 1
ATOM 2975 O O . ASP A 1 392 ? -22.242 -6.779 23.146 1.00 71.00 392 ASP A O 1
ATOM 2979 N N . ASN A 1 393 ? -22.204 -6.069 25.265 1.00 77.31 393 ASN A N 1
ATOM 2980 C CA . ASN A 1 393 ? -22.769 -4.760 24.927 1.00 77.31 393 ASN A CA 1
ATOM 2981 C C . ASN A 1 393 ? -21.748 -3.826 24.228 1.00 77.31 393 ASN A C 1
ATOM 2983 O O . ASN A 1 393 ? -22.008 -3.452 23.078 1.00 77.31 393 ASN A O 1
ATOM 2987 N N . PRO A 1 394 ? -20.566 -3.510 24.804 1.00 80.38 394 PRO A N 1
ATOM 2988 C CA . PRO A 1 394 ? -19.564 -2.687 24.116 1.00 80.38 394 PRO A CA 1
ATOM 2989 C C . PRO A 1 394 ? -19.088 -3.304 22.795 1.00 80.38 394 PRO A C 1
ATOM 2991 O O . PRO A 1 394 ? -18.964 -2.606 21.788 1.00 80.38 394 PRO A O 1
ATOM 2994 N N . TRP A 1 395 ? -18.875 -4.624 22.762 1.00 81.69 395 TRP A N 1
ATOM 2995 C CA . TRP A 1 395 ? -18.385 -5.324 21.573 1.00 81.69 395 TRP A CA 1
ATOM 2996 C C . TRP A 1 395 ? -19.361 -5.221 20.395 1.00 81.69 395 TRP A C 1
ATOM 2998 O O . TRP A 1 395 ? -18.951 -4.883 19.283 1.00 81.69 395 TRP A O 1
ATOM 3008 N N . ASN A 1 396 ? -20.659 -5.459 20.626 1.00 85.31 396 ASN A N 1
ATOM 3009 C CA . ASN A 1 396 ? -21.666 -5.403 19.562 1.00 85.31 396 ASN A CA 1
ATOM 3010 C C . ASN A 1 396 ? -21.849 -3.988 19.003 1.00 85.31 396 ASN A C 1
ATOM 3012 O O . ASN A 1 396 ? -21.951 -3.824 17.782 1.00 85.31 396 ASN A O 1
ATOM 3016 N N . VAL A 1 397 ? -21.839 -2.966 19.866 1.00 85.69 397 VAL A N 1
ATOM 3017 C CA . VAL A 1 397 ? -21.894 -1.566 19.424 1.00 85.69 397 VAL A CA 1
ATOM 3018 C C . VAL A 1 397 ? -20.685 -1.260 18.548 1.00 85.69 397 VAL A C 1
ATOM 3020 O O . VAL A 1 397 ? -20.846 -0.860 17.392 1.00 85.69 397 VAL A O 1
ATOM 3023 N N . CYS A 1 398 ? -19.477 -1.536 19.037 1.00 88.44 398 CYS A N 1
ATOM 3024 C CA . CYS A 1 398 ? -18.261 -1.230 18.298 1.00 88.44 398 CYS A CA 1
ATOM 3025 C C . CYS A 1 398 ? -18.152 -2.013 16.974 1.00 88.44 398 CYS A C 1
ATOM 3027 O O . CYS A 1 398 ? -17.636 -1.487 15.989 1.00 88.44 398 CYS A O 1
ATOM 3029 N N . ILE A 1 399 ? -18.690 -3.237 16.902 1.00 91.94 399 ILE A N 1
ATOM 3030 C CA . ILE A 1 399 ? -18.772 -4.033 15.668 1.00 91.94 399 ILE A CA 1
ATOM 3031 C C . ILE A 1 399 ? -19.584 -3.333 14.574 1.00 91.94 399 ILE A C 1
ATOM 3033 O O . ILE A 1 399 ? -19.159 -3.323 13.412 1.00 91.94 399 ILE A O 1
ATOM 3037 N N . SER A 1 400 ? -20.747 -2.779 14.933 1.00 90.19 400 SER A N 1
ATOM 3038 C CA . SER A 1 400 ? -21.621 -2.077 13.988 1.00 90.19 400 SER A CA 1
ATOM 3039 C C . SER A 1 400 ? -20.976 -0.768 13.546 1.00 90.19 400 SER A C 1
ATOM 3041 O O . SER A 1 400 ? -20.897 -0.481 12.354 1.00 90.19 400 SER A O 1
ATOM 3043 N N . ARG A 1 401 ? -20.430 -0.011 14.504 1.00 92.06 401 ARG A N 1
ATOM 3044 C CA . ARG A 1 401 ? -19.736 1.258 14.245 1.00 92.06 401 ARG A CA 1
ATOM 3045 C C . ARG A 1 401 ? -18.518 1.082 13.347 1.00 92.06 401 ARG A C 1
ATOM 3047 O O . ARG A 1 401 ? -18.327 1.864 12.425 1.00 92.06 401 ARG A O 1
ATOM 3054 N N . ALA A 1 402 ? -17.721 0.037 13.569 1.00 95.19 402 ALA A N 1
ATOM 3055 C CA . ALA A 1 402 ? -16.542 -0.254 12.758 1.00 95.19 402 ALA A CA 1
ATOM 3056 C C . ALA A 1 402 ? -16.888 -0.462 11.274 1.00 95.19 402 ALA A C 1
ATOM 3058 O O . ALA A 1 402 ? -16.107 -0.074 10.406 1.00 95.19 402 ALA A O 1
ATOM 3059 N N . ALA A 1 403 ? -18.056 -1.040 10.968 1.00 94.75 403 ALA A N 1
ATOM 3060 C CA . ALA A 1 403 ? -18.510 -1.180 9.588 1.00 94.75 403 ALA A CA 1
ATOM 3061 C C . ALA A 1 403 ? -18.803 0.188 8.950 1.00 94.75 403 ALA A C 1
ATOM 3063 O O . ALA A 1 403 ? -18.263 0.483 7.886 1.00 94.75 403 ALA A O 1
ATOM 3064 N N . GLU A 1 404 ? -19.565 1.051 9.631 1.00 94.12 404 GLU A N 1
ATOM 3065 C CA . GLU A 1 404 ? -19.871 2.409 9.153 1.00 94.12 404 GLU A CA 1
ATOM 3066 C C . GLU A 1 404 ? -18.608 3.270 9.003 1.00 94.12 404 GLU A C 1
ATOM 3068 O O . GLU A 1 404 ? -18.422 3.950 7.994 1.00 94.12 404 GLU A O 1
ATOM 3073 N N . VAL A 1 405 ? -17.697 3.215 9.979 1.00 96.44 405 VAL A N 1
ATOM 3074 C CA . VAL A 1 405 ? -16.403 3.912 9.920 1.00 96.44 405 VAL A CA 1
ATOM 3075 C C . VAL A 1 405 ? -15.576 3.420 8.735 1.00 96.44 405 VAL A C 1
ATOM 3077 O O . VAL A 1 405 ? -14.964 4.235 8.045 1.00 96.44 405 VAL A O 1
ATOM 3080 N N . GLY A 1 406 ? -15.588 2.113 8.457 1.00 96.44 406 GLY A N 1
ATOM 3081 C CA . GLY A 1 406 ? -14.964 1.536 7.268 1.00 96.44 406 GLY A CA 1
ATOM 3082 C C . GLY A 1 406 ? -15.561 2.087 5.974 1.00 96.44 406 GLY A C 1
ATOM 3083 O O . GLY A 1 406 ? -14.822 2.530 5.096 1.00 96.44 406 GLY A O 1
ATOM 3084 N N . GLU A 1 407 ? -16.890 2.133 5.869 1.00 94.75 407 GLU A N 1
ATOM 3085 C CA . GLU A 1 407 ? -17.582 2.733 4.723 1.00 94.75 407 GLU A CA 1
ATOM 3086 C C . GLU A 1 407 ? -17.189 4.201 4.524 1.00 94.75 407 GLU A C 1
ATOM 3088 O O . GLU A 1 407 ? -16.871 4.597 3.402 1.00 94.75 407 GLU A O 1
ATOM 3093 N N . HIS A 1 408 ? -17.139 5.000 5.596 1.00 93.88 408 HIS A N 1
ATOM 3094 C CA . HIS A 1 408 ? -16.732 6.402 5.498 1.00 93.88 408 HIS A CA 1
ATOM 3095 C C . HIS A 1 408 ? -15.251 6.552 5.128 1.00 93.88 408 HIS A C 1
ATOM 3097 O O . HIS A 1 408 ? -14.906 7.379 4.281 1.00 93.88 408 HIS A O 1
ATOM 3103 N N . LEU A 1 409 ? -14.370 5.718 5.691 1.00 94.94 409 LEU A N 1
ATOM 3104 C CA . LEU A 1 409 ? -12.955 5.694 5.328 1.00 94.94 409 LEU A CA 1
ATOM 3105 C C . LEU A 1 409 ? -12.773 5.421 3.829 1.00 94.94 409 LEU A C 1
ATOM 3107 O O . LEU A 1 409 ? -11.974 6.102 3.184 1.00 94.94 409 LEU A O 1
ATOM 3111 N N . ALA A 1 410 ? -13.562 4.514 3.246 1.00 94.31 410 ALA A N 1
ATOM 3112 C CA . ALA A 1 410 ? -13.542 4.262 1.807 1.00 94.31 410 ALA A CA 1
ATOM 3113 C C . ALA A 1 410 ? -13.842 5.529 0.995 1.00 94.31 410 ALA A C 1
ATOM 3115 O O . ALA A 1 410 ? -13.178 5.786 -0.008 1.00 94.31 410 ALA A O 1
ATOM 3116 N N . GLU A 1 411 ? -14.795 6.360 1.425 1.00 89.75 411 GLU A N 1
ATOM 3117 C CA . GLU A 1 411 ? -15.098 7.632 0.753 1.00 89.75 411 GLU A CA 1
ATOM 3118 C C . GLU A 1 411 ? -13.909 8.588 0.790 1.00 89.75 411 GLU A C 1
ATOM 3120 O O . GLU A 1 411 ? -13.583 9.227 -0.215 1.00 89.75 411 GLU A O 1
ATOM 3125 N N . VAL A 1 412 ? -13.233 8.655 1.936 1.00 89.94 412 VAL A N 1
ATOM 3126 C CA . VAL A 1 412 ? -12.045 9.488 2.118 1.00 89.94 412 VAL A CA 1
ATOM 3127 C C . VAL A 1 412 ? -10.913 9.018 1.209 1.00 89.94 412 VAL A C 1
ATOM 3129 O O . VAL A 1 412 ? -10.318 9.841 0.506 1.00 89.94 412 VAL A O 1
ATOM 3132 N N . LEU A 1 413 ? -10.646 7.712 1.148 1.00 90.31 413 LEU A N 1
ATOM 3133 C CA . LEU A 1 413 ? -9.596 7.153 0.292 1.00 90.31 413 LEU A CA 1
ATOM 3134 C C . LEU A 1 413 ? -9.922 7.325 -1.197 1.00 90.31 413 LEU A C 1
ATOM 3136 O O . LEU A 1 413 ? -9.057 7.755 -1.964 1.00 90.31 413 LEU A O 1
ATOM 3140 N N . LEU A 1 414 ? -11.171 7.075 -1.601 1.00 87.69 414 LEU A N 1
ATOM 3141 C CA . LEU A 1 414 ? -11.636 7.254 -2.982 1.00 87.69 414 LEU A CA 1
ATOM 3142 C C . LEU A 1 414 ? -11.641 8.721 -3.421 1.00 87.69 414 LEU A C 1
ATOM 3144 O O . LEU A 1 414 ? -11.446 8.995 -4.603 1.00 87.69 414 LEU A O 1
ATOM 3148 N N . SER A 1 415 ? -11.789 9.674 -2.494 1.00 84.44 415 SER A N 1
ATOM 3149 C CA . SER A 1 415 ? -11.646 11.101 -2.810 1.00 84.44 415 SER A CA 1
ATOM 3150 C C . SER A 1 415 ? -10.214 11.507 -3.180 1.00 84.44 415 SER A C 1
ATOM 3152 O O . SER A 1 415 ? -10.009 12.614 -3.682 1.00 84.44 415 SER A O 1
ATOM 3154 N N . ARG A 1 416 ? -9.224 10.629 -2.932 1.00 83.31 416 ARG A N 1
ATOM 3155 C CA . ARG A 1 416 ? -7.793 10.848 -3.211 1.00 83.31 416 ARG A CA 1
ATOM 3156 C C . ARG A 1 416 ? -7.263 12.165 -2.634 1.00 83.31 416 ARG A C 1
ATOM 3158 O O . ARG A 1 416 ? -6.393 12.806 -3.215 1.00 83.31 416 ARG A O 1
ATOM 3165 N N . SER A 1 417 ? -7.756 12.566 -1.461 1.00 76.62 417 SER A N 1
ATOM 3166 C CA . SER A 1 417 ? -7.265 13.746 -0.731 1.00 76.62 417 SER A CA 1
ATOM 3167 C C . SER A 1 417 ? -5.768 13.653 -0.399 1.00 76.62 417 SER A C 1
ATOM 3169 O O . SER A 1 417 ? -5.052 14.650 -0.484 1.00 76.62 417 SER A O 1
ATOM 3171 N N . HIS A 1 418 ? -5.288 12.436 -0.132 1.00 78.25 418 HIS A N 1
ATOM 3172 C CA . HIS A 1 418 ? -3.877 12.092 0.060 1.00 78.25 418 HIS A CA 1
ATOM 3173 C C . HIS A 1 418 ? -3.069 11.959 -1.240 1.00 78.25 418 HIS A C 1
ATOM 3175 O O . HIS A 1 418 ? -1.901 11.587 -1.172 1.00 78.25 418 HIS A O 1
ATOM 3181 N N . GLY A 1 419 ? -3.669 12.228 -2.401 1.00 83.38 419 GLY A N 1
ATOM 3182 C CA . GLY A 1 419 ? -3.055 12.035 -3.711 1.00 83.38 419 GLY A CA 1
ATOM 3183 C C . GLY A 1 419 ? -3.261 10.635 -4.284 1.00 83.38 419 GLY A C 1
ATOM 3184 O O . GLY A 1 419 ? -4.028 9.824 -3.763 1.00 83.38 419 GLY A O 1
ATOM 3185 N N . LYS A 1 420 ? -2.583 10.363 -5.398 1.00 84.25 420 LYS A N 1
ATOM 3186 C CA . LYS A 1 420 ? -2.614 9.072 -6.108 1.00 84.25 420 LYS A CA 1
ATOM 3187 C C . LYS A 1 420 ? -1.421 8.178 -5.766 1.00 84.25 420 LYS A C 1
ATOM 3189 O O . LYS A 1 420 ? -0.971 7.410 -6.606 1.00 84.25 420 LYS A O 1
ATOM 3194 N N . ARG A 1 421 ? -0.906 8.317 -4.549 1.00 87.06 421 ARG A N 1
ATOM 3195 C CA . ARG A 1 421 ? 0.214 7.538 -4.017 1.00 87.06 421 ARG A CA 1
ATOM 3196 C C . ARG A 1 421 ? -0.239 6.235 -3.342 1.00 87.06 421 ARG A C 1
ATOM 3198 O O . ARG A 1 421 ? -1.425 6.110 -3.015 1.00 87.06 421 ARG A O 1
ATOM 3205 N N . PRO A 1 422 ? 0.664 5.278 -3.072 1.00 92.12 422 PRO A N 1
ATOM 3206 C CA . PRO A 1 422 ? 0.346 4.065 -2.337 1.00 92.12 422 PRO A CA 1
ATOM 3207 C C . PRO A 1 422 ? 0.025 4.397 -0.878 1.00 92.12 422 PRO A C 1
ATOM 3209 O O . PRO A 1 422 ? 0.767 5.134 -0.220 1.00 92.12 422 PRO A O 1
ATOM 3212 N N . ILE A 1 423 ? -1.038 3.786 -0.358 1.00 92.81 423 ILE A N 1
ATOM 3213 C CA . ILE A 1 423 ? -1.387 3.816 1.061 1.00 92.81 423 ILE A CA 1
ATOM 3214 C C . ILE A 1 423 ? -1.286 2.406 1.644 1.00 92.81 423 ILE A C 1
ATOM 3216 O O . ILE A 1 423 ? -1.802 1.452 1.067 1.00 92.81 423 ILE A O 1
ATOM 3220 N N . THR A 1 424 ? -0.603 2.267 2.779 1.00 95.00 424 THR A N 1
ATOM 3221 C CA . THR A 1 424 ? -0.587 1.029 3.573 1.00 95.00 424 THR A CA 1
ATOM 3222 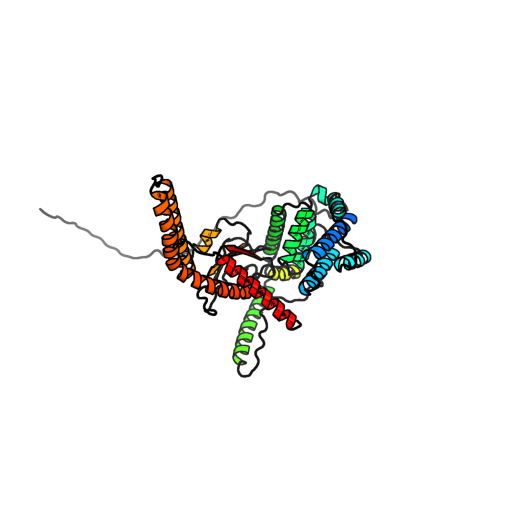C C . THR A 1 424 ? -1.572 1.169 4.725 1.00 95.00 424 THR A C 1
ATOM 3224 O O . THR A 1 424 ? -1.484 2.132 5.483 1.00 95.00 424 THR A O 1
ATOM 3227 N N . LEU A 1 425 ? -2.503 0.226 4.856 1.00 96.88 425 LEU A N 1
ATOM 3228 C CA . LEU A 1 425 ? -3.461 0.184 5.959 1.00 96.88 425 LEU A CA 1
ATOM 3229 C C . LEU A 1 425 ? -2.999 -0.852 6.983 1.00 96.88 425 LEU A C 1
ATOM 3231 O O . LEU A 1 425 ? -2.781 -2.008 6.624 1.00 96.88 425 LEU A O 1
ATOM 3235 N N . ILE A 1 426 ? -2.849 -0.449 8.243 1.00 97.44 426 ILE A N 1
ATOM 3236 C CA . ILE A 1 426 ? -2.453 -1.344 9.337 1.00 97.44 426 ILE A CA 1
ATOM 3237 C C . ILE A 1 426 ? -3.491 -1.222 10.441 1.00 97.44 426 ILE A C 1
ATOM 3239 O O . ILE A 1 426 ? -3.780 -0.130 10.909 1.00 97.44 426 ILE A O 1
ATOM 3243 N N . GLY A 1 427 ? -4.059 -2.333 10.884 1.00 96.75 427 GLY A N 1
ATOM 3244 C CA . GLY A 1 427 ? -5.004 -2.303 11.989 1.00 96.75 427 GLY A CA 1
ATOM 3245 C C . GLY A 1 427 ? -5.127 -3.653 12.657 1.00 96.75 427 GLY A C 1
ATOM 3246 O O . GLY A 1 427 ? -4.808 -4.685 12.068 1.00 96.75 427 GLY A O 1
ATOM 3247 N N . PHE A 1 428 ? -5.589 -3.638 13.899 1.00 95.25 428 PHE A N 1
ATOM 3248 C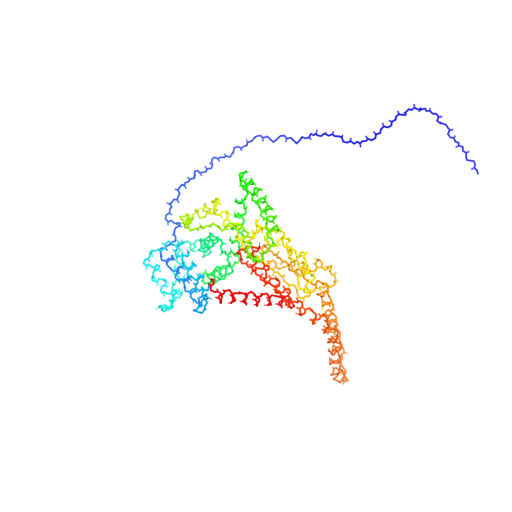 CA . PHE A 1 428 ? -5.830 -4.839 14.692 1.00 95.25 428 PHE A CA 1
ATOM 3249 C C . PHE A 1 428 ? -7.270 -4.841 15.204 1.00 95.25 428 PHE A C 1
ATOM 3251 O O . PHE A 1 428 ? -7.879 -3.783 15.344 1.00 95.25 428 PHE A O 1
ATOM 3258 N N . SER A 1 429 ? -7.826 -6.023 15.484 1.00 94.19 429 SER A N 1
ATOM 3259 C CA . SER A 1 429 ? -9.178 -6.183 16.047 1.00 94.19 429 SER A CA 1
ATOM 3260 C C . SER A 1 429 ? -10.245 -5.376 15.291 1.00 94.19 429 SER A C 1
ATOM 3262 O O . SER A 1 429 ? -10.369 -5.526 14.075 1.00 94.19 429 SER A O 1
ATOM 3264 N N . LEU A 1 430 ? -11.006 -4.500 15.952 1.00 95.00 430 LEU A N 1
ATOM 3265 C CA . LEU A 1 430 ? -11.997 -3.665 15.275 1.00 95.00 430 LEU A CA 1
ATOM 3266 C C . LEU A 1 430 ? -11.394 -2.702 14.255 1.00 95.00 430 LEU A C 1
ATOM 3268 O O . LEU A 1 430 ? -12.071 -2.372 13.288 1.00 95.00 430 LEU A O 1
ATOM 3272 N N . GLY A 1 431 ? -10.131 -2.311 14.401 1.00 96.94 431 GLY A N 1
ATOM 3273 C CA . GLY A 1 431 ? -9.434 -1.526 13.392 1.00 96.94 431 GLY A CA 1
ATOM 3274 C C . GLY A 1 431 ? -9.188 -2.336 12.119 1.00 96.94 431 GLY A C 1
ATOM 3275 O O . GLY A 1 431 ? -9.363 -1.828 11.013 1.00 96.94 431 GLY A O 1
ATOM 3276 N N . ALA A 1 432 ? -8.908 -3.637 12.246 1.00 97.69 432 ALA A N 1
ATOM 3277 C CA . ALA A 1 432 ? -8.881 -4.545 11.097 1.00 97.69 432 ALA A CA 1
ATOM 3278 C C . ALA A 1 432 ? -10.279 -4.706 10.471 1.00 97.69 432 ALA A C 1
ATOM 3280 O O . ALA A 1 432 ? -10.405 -4.756 9.249 1.00 97.69 432 ALA A O 1
ATOM 3281 N N . ARG A 1 433 ? -11.344 -4.716 11.288 1.00 97.06 433 ARG A N 1
ATOM 3282 C CA . ARG A 1 433 ? -12.736 -4.714 10.801 1.00 97.06 433 ARG A CA 1
ATOM 3283 C C . ARG A 1 433 ? -13.068 -3.433 10.026 1.00 97.06 433 ARG A C 1
ATOM 3285 O O . ARG A 1 433 ? -13.654 -3.532 8.952 1.00 97.06 433 ARG A O 1
ATOM 3292 N N . VAL A 1 434 ? -12.656 -2.261 10.512 1.00 98.31 434 VAL A N 1
ATOM 3293 C CA . VAL A 1 434 ? -12.774 -0.982 9.783 1.00 98.31 434 VAL A CA 1
ATOM 3294 C C . VAL A 1 434 ? -12.096 -1.083 8.416 1.00 98.31 434 VAL A C 1
ATOM 3296 O O . VAL A 1 434 ? -12.712 -0.763 7.400 1.00 98.31 434 VAL A O 1
ATOM 3299 N N . ILE A 1 435 ? -10.857 -1.585 8.368 1.00 98.44 435 ILE A N 1
ATOM 3300 C CA . ILE A 1 435 ? -10.114 -1.770 7.111 1.00 98.44 435 ILE A CA 1
ATOM 3301 C C . ILE A 1 435 ? -10.853 -2.732 6.174 1.00 98.44 435 ILE A C 1
ATOM 3303 O O . ILE A 1 435 ? -11.012 -2.430 4.993 1.00 98.44 435 ILE A O 1
ATOM 3307 N N . PHE A 1 436 ? -11.358 -3.854 6.687 1.00 98.00 436 PHE A N 1
ATOM 3308 C CA . PHE A 1 436 ? -12.125 -4.815 5.897 1.00 98.00 436 PHE A CA 1
ATOM 3309 C C . PHE A 1 436 ? -13.355 -4.172 5.238 1.00 98.00 436 PHE A C 1
ATOM 3311 O O . PHE A 1 436 ? -13.526 -4.280 4.024 1.00 98.00 436 PHE A O 1
ATOM 3318 N N . TYR A 1 437 ? -14.185 -3.456 6.003 1.00 97.56 437 TYR A N 1
ATOM 3319 C CA . TYR A 1 437 ? -15.373 -2.790 5.454 1.00 97.56 437 TYR A CA 1
ATOM 3320 C C . TYR A 1 437 ? -15.023 -1.624 4.524 1.00 97.56 437 TYR A C 1
ATOM 3322 O O . TYR A 1 437 ? -15.735 -1.393 3.544 1.00 97.56 437 TYR A O 1
ATOM 3330 N N . CYS A 1 438 ? -13.902 -0.941 4.764 1.00 97.50 438 CYS A N 1
ATOM 3331 C CA . CYS A 1 438 ? -13.358 0.042 3.833 1.00 97.50 438 CYS A CA 1
ATOM 3332 C C . CYS A 1 438 ? -13.057 -0.595 2.471 1.00 97.50 438 CYS A C 1
ATOM 3334 O O . CYS A 1 438 ? -13.593 -0.156 1.453 1.00 97.50 438 CYS A O 1
ATOM 3336 N N . LEU A 1 439 ? -12.262 -1.666 2.441 1.00 96.44 439 LEU A N 1
ATOM 3337 C CA . LEU A 1 439 ? -11.899 -2.358 1.201 1.00 96.44 439 LEU A CA 1
ATOM 3338 C C . LEU A 1 439 ? -13.122 -2.956 0.494 1.00 96.44 439 LEU A C 1
ATOM 3340 O O . LEU A 1 439 ? -13.271 -2.788 -0.716 1.00 96.44 439 LEU A O 1
ATOM 3344 N N . LEU A 1 440 ? -14.041 -3.566 1.247 1.00 95.56 440 LEU A N 1
ATOM 3345 C CA . LEU A 1 440 ? -15.298 -4.101 0.717 1.00 95.56 440 LEU A CA 1
ATOM 3346 C C . LEU A 1 440 ? -16.138 -3.013 0.033 1.00 95.56 440 LEU A C 1
ATOM 3348 O O . LEU A 1 440 ? -16.710 -3.234 -1.032 1.00 95.56 440 LEU A O 1
ATOM 3352 N N . THR A 1 441 ? -16.209 -1.824 0.630 1.00 94.75 441 THR A N 1
ATOM 3353 C CA . THR A 1 441 ? -16.953 -0.687 0.069 1.00 94.75 441 THR A CA 1
ATOM 3354 C C . THR A 1 441 ? -16.283 -0.137 -1.182 1.00 94.75 441 THR A C 1
ATOM 3356 O O . THR A 1 441 ? -16.970 0.217 -2.141 1.00 94.75 441 THR A O 1
ATOM 3359 N N . MET A 1 442 ? -14.949 -0.081 -1.199 1.00 91.62 442 MET A N 1
ATOM 3360 C CA . MET A 1 442 ? -14.189 0.331 -2.380 1.00 91.62 442 MET A CA 1
ATOM 3361 C C . MET A 1 442 ? -14.405 -0.633 -3.552 1.00 91.62 442 MET A C 1
ATOM 3363 O O . MET A 1 442 ? -14.696 -0.169 -4.651 1.00 91.62 442 MET A O 1
ATOM 3367 N N . SER A 1 443 ? -14.343 -1.946 -3.307 1.00 90.12 443 SER A N 1
ATOM 3368 C CA . SER A 1 443 ? -14.589 -2.985 -4.319 1.00 90.12 443 SER A CA 1
ATOM 3369 C C . SER A 1 443 ? -16.009 -2.900 -4.894 1.00 90.12 443 SER A C 1
ATOM 3371 O O . SER A 1 443 ? -16.165 -2.742 -6.101 1.00 90.12 443 SER A O 1
ATOM 3373 N N . LYS A 1 444 ? -17.049 -2.836 -4.050 1.00 89.81 444 LYS A N 1
ATOM 3374 C CA . LYS A 1 444 ? -18.446 -2.679 -4.512 1.00 89.81 444 LYS A CA 1
ATOM 3375 C C . LYS A 1 444 ? -18.665 -1.430 -5.372 1.00 89.81 444 LYS A C 1
ATOM 3377 O O . LYS A 1 444 ? -19.489 -1.424 -6.290 1.00 89.81 444 LYS A O 1
ATOM 3382 N N . ARG A 1 445 ? -17.972 -0.330 -5.051 1.00 84.12 445 ARG A N 1
ATOM 3383 C CA . ARG A 1 445 ? -18.051 0.916 -5.829 1.00 84.12 445 ARG A CA 1
ATOM 3384 C C . ARG A 1 445 ? -17.339 0.798 -7.175 1.00 84.12 445 ARG A C 1
ATOM 3386 O O . ARG A 1 445 ? -17.827 1.405 -8.125 1.00 84.12 445 ARG A O 1
ATOM 3393 N N . ALA A 1 446 ? -16.248 0.036 -7.255 1.00 77.31 446 ALA A N 1
ATOM 3394 C C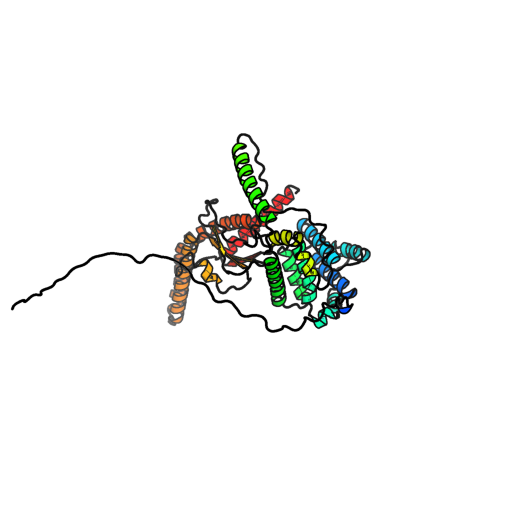A . ALA A 1 446 ? -15.566 -0.260 -8.513 1.00 77.31 446 ALA A CA 1
ATOM 3395 C C . ALA A 1 446 ? -16.477 -1.067 -9.454 1.00 77.31 446 ALA A C 1
ATOM 3397 O O . ALA A 1 446 ? -16.797 -0.578 -10.535 1.00 77.31 446 ALA A O 1
ATOM 3398 N N . GLU A 1 447 ? -17.051 -2.178 -8.981 1.00 72.62 447 GLU A N 1
ATOM 3399 C CA . GLU A 1 447 ? -18.008 -3.000 -9.751 1.00 72.62 447 GLU A CA 1
ATOM 3400 C C . GLU A 1 447 ? -19.219 -2.182 -10.237 1.00 72.62 447 GLU A C 1
ATOM 3402 O O . GLU A 1 447 ? -19.734 -2.343 -11.344 1.00 72.62 447 GLU A O 1
ATOM 3407 N N . SER A 1 448 ? -19.704 -1.263 -9.397 1.00 70.62 448 SER A N 1
ATOM 3408 C CA . SER A 1 448 ? -20.823 -0.381 -9.746 1.00 70.62 448 SER A CA 1
ATOM 3409 C C . SER A 1 448 ? -20.464 0.665 -10.805 1.00 70.62 448 SER A C 1
ATOM 3411 O O . SER A 1 448 ? -21.364 1.166 -11.483 1.00 70.62 448 SER A O 1
ATOM 3413 N N . ALA A 1 449 ? -19.194 1.060 -10.901 1.00 64.81 449 ALA A N 1
ATOM 3414 C CA . ALA A 1 449 ? -18.709 1.978 -11.926 1.00 64.81 449 ALA A CA 1
ATOM 3415 C C . ALA A 1 449 ? -18.535 1.249 -13.267 1.00 64.81 449 ALA A C 1
ATOM 3417 O O . ALA A 1 449 ? -19.008 1.753 -14.284 1.00 64.81 449 ALA A O 1
ATOM 3418 N N . GLU A 1 450 ? -17.980 0.037 -13.244 1.00 58.56 450 GLU A N 1
ATOM 3419 C CA . GLU A 1 450 ? -17.812 -0.832 -14.419 1.00 58.56 450 GLU A CA 1
ATOM 3420 C C . GLU A 1 450 ? -19.161 -1.210 -15.044 1.00 58.56 450 GLU A C 1
ATOM 3422 O O . GLU A 1 450 ? -19.378 -1.016 -16.240 1.00 58.56 450 GLU A O 1
ATOM 3427 N N . ASN A 1 451 ? -20.138 -1.608 -14.222 1.00 55.59 451 ASN A N 1
ATOM 3428 C CA . ASN A 1 451 ? -21.500 -1.910 -14.681 1.00 55.59 451 ASN A CA 1
ATOM 3429 C C . ASN A 1 451 ? -22.237 -0.704 -15.291 1.00 55.59 451 ASN A C 1
ATOM 3431 O O . ASN A 1 451 ? -23.254 -0.872 -15.967 1.00 55.59 451 ASN A O 1
ATOM 3435 N N . LYS A 1 452 ? -21.762 0.524 -15.048 1.00 51.84 452 LYS A N 1
ATOM 3436 C CA . LYS A 1 452 ? -22.321 1.752 -15.634 1.00 51.84 452 LYS A CA 1
ATOM 3437 C C . LYS A 1 452 ? -21.629 2.175 -16.935 1.00 51.84 452 LYS A C 1
ATOM 3439 O O . LYS A 1 452 ? -22.047 3.182 -17.502 1.00 51.84 452 LYS A O 1
ATOM 3444 N N . GLY A 1 453 ? -20.650 1.409 -17.426 1.00 36.50 453 GLY A N 1
ATOM 3445 C CA . GLY A 1 453 ? -20.019 1.613 -18.733 1.00 36.50 453 GLY A CA 1
ATOM 3446 C C . GLY A 1 453 ? -19.189 2.893 -18.840 1.00 36.50 453 GLY A C 1
ATOM 3447 O O . GLY A 1 453 ? -19.278 3.578 -19.861 1.00 36.50 453 GLY A O 1
ATOM 3448 N N . PHE A 1 454 ? -18.441 3.237 -17.787 1.00 34.78 454 PHE A N 1
ATOM 3449 C CA . PHE A 1 454 ? -17.470 4.338 -17.799 1.00 34.78 454 PHE A CA 1
ATOM 3450 C C . PHE A 1 454 ? -16.048 3.865 -18.062 1.00 34.78 454 PHE A C 1
ATOM 3452 O O . PHE A 1 454 ? -15.682 2.809 -17.505 1.00 34.78 454 PHE A O 1
#

InterPro domains:
  IPR007941 Protein of unknown function DUF726 [PF05277] (207-447)
  IPR007941 Protein of unknown function DUF726 [PTHR17920] (109-448)

pLDDT: mean 71.24, std 23.81, range [24.95, 98.44]

Sequence (454 aa):
MQRCSTPTPSTSSASSDETRSQLNAFPPRSPSQNISPSPSRKSLESPETQLQPATRFALANLTTTVLRLDFWDDDDATAIFFCKETFDIVTRCLNLPEKVIRTMKTHLEGEEELSDIAPMILSIREDPIVKSDGSGALLVPLLFAFVGTGNYDSRYRVLFRHLGTLLGVIWSDFEEIEDSLAATILEEQFVETEHSRKMREKTSRNKKIKRALMIGAAGGVGGVLIGLTGGLAAPFIAASAGMLVGSTAIAGLATTAGAAVLGTTMGVAGAGFTGYKMKKRVGAIEEFTIETLTNTASSLKCTLVVSGWIESDTSPEQAFEHQWRNLQHSKEQYSLRYESEYLQELGNAIEYLMSFAVSVAIQQTLLETALAGLVSAVAWPVALISVSSVLDNPWNVCISRAAEVGEHLAEVLLSRSHGKRPITLIGFSLGARVIFYCLLTMSKRAESAENKGF

Organism: NCBI:txid860376

Foldseek 3Di:
DDDDDDDDDDDDDDDDDDDDDDDDDDDDDDDDDDDDDDPDPPPDPDPLQAWDPLLLLLLLLLLLLCLQPPQDDPVDPVSVVVSVVLSVLSCLLSVHDPVSSVVSVCVSVVVDDRDDSPVSLVSNCVIPCCVPVNPLLVVLLSVLSCLLVLFAEPVVVVSCVVSCVSRVNDVVVNQVSQFVVLVLLLVLLPDDDPVNVVVVVVVVVVVVVVVVVVVVVPPDDDDDPDFCPPADPDDPPPLSPQSHRDPRVSVSCSDPSNSRSNCQQQFPNVCAQDFDFDPDDDPPWDGKHKHWLAPAGTGLEEEEEEEQAFEPVDDLVCRQNVVCNPVPPHNTYIYIRTPSVLSHLLNVLVVVVVVVVVVLVVVVVVPPDPCCVVCVVPVVVVSVVVSCVSNVVSVVVLLVNLLVLLLVVLVVVVSCNSHSGYYHYHYDNSRVVSVVSVVVNNVVVVVVVVVVPD

Secondary structure (DSSP, 8-state):
-------------------------PPPPPP-PPPPP---------GGGS--HHHHHHHHHHHHHHIIIII--TT-HHHHHHHHHHHHHHHHHTT--HHHHHHHHHHHTTSSPPPPHHHHHHHHHTSHHHHHH-THHHHHHHHHHHHHTT---HHHHHHHHHHHHHTT--HHHHHHHHHHHHHHHHHHT----HHHHHHHHHHHHHHHHHHHHHHHT-SSS---------S-----SS-TTS--SSTTHHHHHTSHHHHHHHHHHTSGGG-TTTT-B-SS-BTTB--EEEEES------SSEEEEE-S---TTS-HHHHHHHTTTT----SSEEEEEE-HHHHHHHHHHHHHHHHHHHHHHHHHHH--STTHHHHHHHHHHHHHHHHHHHHHHHHHHHHHHHHHHHHHHHHHHHTTTT-SS-EEEEE-THHHHHHHHHHHHHHHHHHHHHTTT-

Radius of gyration: 31.78 Å; chains: 1; bounding box: 75×100×111 Å